Protein AF-A0A7S1V3I9-F1 (afdb_monomer_lite)

Organism: NCBI:txid1486929

Sequence (558 aa):
DTDNIVNQLVTFLVAGHETTSGLLTFATYFLLANPRVMQQARSSVDDLLGDRMPTVEELGKLQYLDHVMMETLRLWPTAPAFAVRAKEETTIYGGRYKVTPDDVLLVILPTMHRDPAAWGDDADSFRPERFAKENMARVPPNSWKPFGTGARACIGRPFALQEAKLVLTLMLQRFDIAFADPDYKLEVAETLTLKPDGLRITATPRRPQSPTTRLRRRQAVDANATTAQASHTAAVPAPMATGTSSTTSSTPALLIVYGSNTGSCEAFARQLRDQAVQRGFAPVIGTMDEFVDRLPKDGLLLVVTASYEGCPPDNAVKFVPWVKGLTPGSLAGLSFGVFGCGNRQWARTWQAIPRAVDAALDSAGARRVVAAGEADANDDFFGAFDEWASSLWSVVHELFGLGGPVSDSLSEASVQVEFIEGSRQAALRLPGYAHGTVVASAQLSPPVAASPTGTHVLAKHHVEIELPSATTYRTGDYLSVLGHNAPGQVDRVLRHFGLGGDTLVRLGAGSERRGLPAAYPVSCRDLLAQYVELAQPATQVQVSTMARFTVCPPEKAE

Secondary structure (DSSP, 8-state):
-HHHHHHHHHHHHHHHHHHHHHHHHHHHHHHHH-HHHHHHHHHHHHHHHTTSPPPHHHHHH-HHHHHHHHHHHHHS-SS-EEEEE-SSSEEETTTTEEE-TT-EEEEEHHHHTT-HHHH-TTTTS--GGGGSHHHHTTSPTT---TT--GGGS-TTHHHHHHHHHHHHHHHHHHEEEEESSTT----EEESSSEEESS--EEEEESS---HHHHHHHHHHHHTTTTT-------PPPPP-----------PPPEEEEEE-SSSHHHHHHHHHHHHHHHTT--EEEEEGGGGTT---SEEEEEEEEE-BTTBPPGGGTTHHHHHHTPPTTTTTEEEEEEEEEE-GGGTTTTTHHHHHHHHHHHHTT-EESSPPEEEETTS-HHHHHHHHHHHHHHHHHHHHT--S---SS-------EEEE--TTTTT----------------SS--GGG-TT----PPP-----PPPTT----TT----------HHHHHHHHHHTT--TT-EEEEPTTGGGGT---SS-EEHHHHHHHSS--SSPPPHHHHHHHHHH---HHHHH-

Foldseek 3Di:
DVVVVVVVVVVCVCVQPQQLVQLLQLLLVLLQVPVVLVVVLLCLLCVQANQHQDDLQSLLSSVLLVLSSQLSCLQFLQQQKDKDADPAWDAPPVRPDIGGRVDIDIDGRNCLSQPCVFCNPCSNDRDSCCPPLVNVVSGDPPSGASQHADPNGNPCVVVSSSVSSSVNSCQSNFWDKHWPDNPDDFDWDDDSTIHGPPTDMDTDTPDPDDPVNVVVVVVVVVVPPPQPDDDDDDDDDDDDDDDDDDDDDPAFAEEEEEADDPCPLVVLSLVLCVVQVLLVHPYDYDYLQVCQVPDDLAGEYEYRFEADSLAGHPSCNNNLVRLLPADFCSNQRYEYEFEYEYACVSVVNQSNRSVSNVVSCVRNNHHYQDPYQHAHSSHPRPVSSVVRSVSSVVSVCVPVVSPDDPPPPPVPPPFDKDWDPDPPPVPPPDPDDDDDDDDDDDDDDDPPPPDPPNDDDDDDDDDDDDDPPPDDDDPPDDDDDQFWDRLVLLVVVCVVVVHDQQTWIATDPPVVSLVAHHPDIDGSNCRRTHRDDRPDDADPVRCLVVLVVDPDVVSSVD

Structure (mmCIF, N/CA/C/O backbone):
data_AF-A0A7S1V3I9-F1
#
_entry.id   AF-A0A7S1V3I9-F1
#
loop_
_atom_site.group_PDB
_atom_site.id
_atom_site.type_symbol
_atom_site.label_atom_id
_atom_site.label_alt_id
_atom_site.label_comp_id
_atom_site.label_asym_id
_atom_site.label_entity_id
_atom_site.label_seq_id
_atom_site.pdbx_PDB_ins_code
_atom_site.Cartn_x
_atom_site.Cartn_y
_atom_site.Cartn_z
_atom_site.occupancy
_atom_site.B_iso_or_equiv
_atom_site.auth_seq_id
_atom_site.auth_comp_id
_atom_site.auth_asym_id
_atom_site.auth_atom_id
_atom_site.pdbx_PDB_model_num
ATOM 1 N N . ASP A 1 1 ? 7.088 29.898 1.694 1.00 73.50 1 ASP A N 1
ATOM 2 C CA . ASP A 1 1 ? 8.510 29.950 1.318 1.00 73.50 1 ASP A CA 1
ATOM 3 C C . ASP A 1 1 ? 8.660 29.297 -0.051 1.00 73.50 1 ASP A C 1
ATOM 5 O O . ASP A 1 1 ? 8.612 28.074 -0.155 1.00 73.50 1 ASP A O 1
ATOM 9 N N . THR A 1 2 ? 8.681 30.120 -1.099 1.00 73.06 2 THR A N 1
ATOM 10 C CA . THR A 1 2 ? 8.650 29.686 -2.505 1.00 73.06 2 THR A CA 1
ATOM 11 C C . THR A 1 2 ? 9.882 28.865 -2.873 1.00 73.06 2 THR A C 1
ATOM 13 O O . THR A 1 2 ? 9.759 27.869 -3.583 1.00 73.06 2 THR A O 1
ATOM 16 N N . ASP A 1 3 ? 11.045 29.209 -2.321 1.00 77.75 3 ASP A N 1
ATOM 17 C CA . ASP A 1 3 ? 12.301 28.517 -2.610 1.00 77.75 3 ASP A CA 1
ATOM 18 C C . ASP A 1 3 ? 12.278 27.089 -2.063 1.00 77.75 3 ASP A C 1
ATOM 20 O O . ASP A 1 3 ? 12.667 26.144 -2.751 1.00 77.75 3 ASP A O 1
ATOM 24 N N . ASN A 1 4 ? 11.733 26.892 -0.857 1.00 76.56 4 ASN A N 1
ATOM 25 C CA . ASN A 1 4 ? 11.530 25.548 -0.324 1.00 76.56 4 ASN A CA 1
ATOM 26 C C . ASN A 1 4 ? 10.578 24.722 -1.207 1.00 76.56 4 ASN A C 1
ATOM 28 O O . ASN A 1 4 ? 10.866 23.561 -1.478 1.00 76.56 4 ASN A O 1
ATOM 32 N N . ILE A 1 5 ? 9.478 25.303 -1.698 1.00 75.75 5 ILE A N 1
ATOM 33 C CA . ILE A 1 5 ? 8.537 24.599 -2.589 1.00 75.75 5 ILE A CA 1
ATOM 34 C C . ILE A 1 5 ? 9.235 24.174 -3.885 1.00 75.75 5 ILE A C 1
ATOM 36 O O . ILE A 1 5 ? 9.144 23.008 -4.267 1.00 75.75 5 ILE A O 1
ATOM 40 N N . VAL A 1 6 ? 9.980 25.078 -4.528 1.00 78.06 6 VAL A N 1
ATOM 41 C CA . VAL A 1 6 ? 10.753 24.770 -5.743 1.00 78.06 6 VAL A CA 1
ATOM 42 C C . VAL A 1 6 ? 11.754 23.640 -5.477 1.00 78.06 6 VAL A C 1
ATOM 44 O O . VAL A 1 6 ? 11.809 22.674 -6.240 1.00 78.06 6 VAL A O 1
ATOM 47 N N . ASN A 1 7 ? 12.479 23.692 -4.359 1.00 73.94 7 ASN A N 1
ATOM 48 C CA . ASN A 1 7 ? 13.440 22.655 -3.977 1.00 73.94 7 ASN A CA 1
ATOM 49 C C . ASN A 1 7 ? 12.775 21.289 -3.733 1.00 73.94 7 ASN A C 1
ATOM 51 O O . ASN A 1 7 ? 13.304 20.258 -4.161 1.00 73.94 7 ASN A O 1
ATOM 55 N N . GLN A 1 8 ? 11.601 21.254 -3.094 1.00 77.25 8 GLN A N 1
ATOM 56 C CA . GLN A 1 8 ? 10.842 20.011 -2.916 1.00 77.25 8 GLN A CA 1
ATOM 57 C C . GLN A 1 8 ? 10.306 19.478 -4.252 1.00 77.25 8 GLN A C 1
ATOM 59 O O . GLN A 1 8 ? 10.388 18.277 -4.500 1.00 77.25 8 GLN A O 1
ATOM 64 N N . LEU A 1 9 ? 9.825 20.342 -5.153 1.00 75.94 9 LEU A N 1
ATOM 65 C CA . LEU A 1 9 ? 9.362 19.933 -6.486 1.00 75.94 9 LEU A CA 1
ATOM 66 C C . LEU A 1 9 ? 10.484 19.307 -7.321 1.00 75.94 9 LEU A C 1
ATOM 68 O O . LEU A 1 9 ? 10.279 18.258 -7.933 1.00 75.94 9 LEU A O 1
ATOM 72 N N . VAL A 1 10 ? 11.680 19.903 -7.311 1.00 72.38 10 VAL A N 1
ATOM 73 C CA . VAL A 1 10 ? 12.864 19.331 -7.974 1.00 72.38 10 VAL A CA 1
ATOM 74 C C . VAL A 1 10 ? 13.226 17.986 -7.346 1.00 72.38 10 VAL A C 1
ATOM 76 O O . VAL A 1 10 ? 13.500 17.027 -8.066 1.00 72.38 10 VAL A O 1
ATOM 79 N N . THR A 1 11 ? 13.148 17.882 -6.016 1.00 73.06 11 THR A N 1
ATOM 80 C CA . THR A 1 11 ? 13.394 16.625 -5.298 1.00 73.06 11 THR A CA 1
ATOM 81 C C . THR A 1 11 ? 12.416 15.535 -5.737 1.00 73.06 11 THR A C 1
ATOM 83 O O . THR A 1 11 ? 12.856 14.441 -6.076 1.00 73.06 11 THR A O 1
ATOM 86 N N . PHE A 1 12 ? 11.111 15.817 -5.809 1.00 74.06 12 PHE A N 1
ATOM 87 C CA . PHE A 1 12 ? 10.114 14.850 -6.283 1.00 74.06 12 PHE A CA 1
ATOM 88 C C . PHE A 1 12 ? 10.297 14.476 -7.753 1.00 74.06 12 PHE A C 1
ATOM 90 O O . PHE A 1 12 ? 10.113 13.311 -8.106 1.00 74.06 12 PHE A O 1
ATOM 97 N N . LEU A 1 13 ? 10.674 15.431 -8.608 1.00 72.81 13 LEU A N 1
ATOM 98 C CA . LEU A 1 13 ? 10.927 15.163 -10.020 1.00 72.81 13 LEU A CA 1
ATOM 99 C C . LEU A 1 13 ? 12.096 14.185 -10.192 1.00 72.81 13 LEU A C 1
ATOM 101 O O . LEU A 1 13 ? 11.946 13.175 -10.875 1.00 72.81 13 LEU A O 1
ATOM 105 N N . VAL A 1 14 ? 13.234 14.460 -9.550 1.00 69.44 14 VAL A N 1
ATOM 106 C CA . VAL A 1 14 ? 14.434 13.612 -9.639 1.00 69.44 14 VAL A CA 1
ATOM 107 C C . VAL A 1 14 ? 14.189 12.264 -8.961 1.00 69.44 14 VAL A C 1
ATOM 109 O O . VAL A 1 14 ? 14.381 11.218 -9.582 1.00 69.44 14 VAL A O 1
ATOM 112 N N . ALA A 1 15 ? 13.684 12.275 -7.723 1.00 73.75 15 ALA A N 1
ATOM 113 C CA . ALA A 1 15 ? 13.439 11.059 -6.955 1.00 73.75 15 ALA A CA 1
ATOM 114 C C . ALA A 1 15 ? 12.388 10.156 -7.613 1.00 73.75 15 ALA A C 1
ATOM 116 O O . ALA A 1 15 ? 12.570 8.945 -7.617 1.00 73.75 15 ALA A O 1
ATOM 117 N N . GLY A 1 16 ? 11.314 10.711 -8.180 1.00 75.88 16 GLY A N 1
ATOM 118 C CA . GLY A 1 16 ? 10.237 9.933 -8.796 1.00 75.88 16 GLY A CA 1
ATOM 119 C C . GLY A 1 16 ? 10.551 9.431 -10.207 1.00 75.88 16 GLY A C 1
ATOM 120 O O . GLY A 1 16 ? 10.163 8.319 -10.555 1.00 75.88 16 GLY A O 1
ATOM 121 N N . HIS A 1 17 ? 11.269 10.213 -11.021 1.00 81.75 17 HIS A N 1
ATOM 122 C CA . HIS A 1 17 ? 11.547 9.855 -12.416 1.00 81.75 17 HIS A CA 1
ATOM 123 C C . HIS A 1 17 ? 12.777 8.952 -12.565 1.00 81.75 17 HIS A C 1
ATOM 125 O O . HIS A 1 17 ? 12.716 7.904 -13.214 1.00 81.75 17 HIS A O 1
ATOM 131 N N . GLU A 1 18 ? 13.913 9.349 -11.986 1.00 82.75 18 GLU A N 1
ATOM 132 C CA . GLU A 1 18 ? 15.184 8.651 -12.205 1.00 82.75 18 GLU A CA 1
ATOM 133 C C . GLU A 1 18 ? 15.190 7.276 -11.522 1.00 82.75 18 GLU A C 1
ATOM 135 O O . GLU A 1 18 ? 15.618 6.290 -12.119 1.00 82.75 18 GLU A O 1
ATOM 140 N N . THR A 1 19 ? 14.615 7.165 -10.319 1.00 90.31 19 THR A N 1
ATOM 141 C CA . THR A 1 19 ? 14.608 5.887 -9.591 1.00 90.31 19 THR A CA 1
ATOM 142 C C . THR A 1 19 ? 13.673 4.848 -10.211 1.00 90.31 19 THR A C 1
ATOM 144 O O . THR A 1 19 ? 14.067 3.700 -10.419 1.00 90.31 19 THR A O 1
ATOM 147 N N . THR A 1 20 ? 12.456 5.254 -10.577 1.00 92.44 20 THR A N 1
ATOM 148 C CA . THR A 1 20 ? 11.456 4.369 -11.191 1.00 92.44 20 THR A CA 1
ATOM 149 C C . THR A 1 20 ? 11.901 3.904 -12.576 1.00 92.44 20 THR A C 1
ATOM 151 O O . THR A 1 20 ? 11.773 2.724 -12.906 1.00 92.44 20 THR A O 1
ATOM 154 N N . SER A 1 21 ? 12.487 4.798 -13.382 1.00 91.19 21 SER A N 1
ATOM 155 C CA . SER A 1 21 ? 13.056 4.413 -14.680 1.00 91.19 21 SER A CA 1
ATOM 156 C C . SER A 1 21 ? 14.255 3.472 -14.528 1.00 91.19 21 SER A C 1
ATOM 158 O O . SER A 1 21 ? 14.352 2.504 -15.285 1.00 91.19 21 SER A O 1
ATOM 160 N N . GLY A 1 22 ? 15.118 3.670 -13.524 1.00 92.50 22 GLY A N 1
ATOM 161 C CA . GLY A 1 22 ? 16.201 2.737 -13.202 1.00 92.50 22 GLY A CA 1
ATOM 162 C C . GLY A 1 22 ? 15.691 1.340 -12.833 1.00 92.50 22 GLY A C 1
ATOM 163 O O . GLY A 1 22 ? 16.153 0.355 -13.413 1.00 92.50 22 GLY A O 1
ATOM 164 N N . LEU A 1 23 ? 14.683 1.248 -11.956 1.00 96.44 23 LEU A N 1
ATOM 165 C CA . LEU A 1 23 ? 14.005 -0.013 -11.623 1.00 96.44 23 LEU A CA 1
ATOM 166 C C . LEU A 1 23 ? 13.476 -0.712 -12.880 1.00 96.44 23 LEU A C 1
ATOM 168 O O . LEU A 1 23 ? 13.784 -1.880 -13.113 1.00 96.44 23 LEU A O 1
ATOM 172 N N . LEU A 1 24 ? 12.716 -0.000 -13.714 1.00 96.94 24 LEU A N 1
ATOM 173 C CA . LEU A 1 24 ? 12.158 -0.554 -14.951 1.00 96.94 24 LEU A CA 1
ATOM 174 C C . LEU A 1 24 ? 13.246 -1.025 -15.922 1.00 96.94 24 LEU A C 1
ATOM 176 O O . LEU A 1 24 ? 13.086 -2.061 -16.569 1.00 96.94 24 LEU A O 1
ATOM 180 N N . THR A 1 25 ? 14.362 -0.301 -16.003 1.00 95.81 25 THR A N 1
ATOM 181 C CA . THR A 1 25 ? 15.482 -0.638 -16.890 1.00 95.81 25 THR A CA 1
ATOM 182 C C . THR A 1 25 ? 16.190 -1.914 -16.422 1.00 95.81 25 THR A C 1
ATOM 184 O O . THR A 1 25 ? 16.382 -2.827 -17.226 1.00 95.81 25 THR A O 1
ATOM 187 N N . PHE A 1 26 ? 16.497 -2.047 -15.125 1.00 97.81 26 PHE A N 1
ATOM 188 C CA . PHE A 1 26 ? 17.049 -3.292 -14.576 1.00 97.81 26 PHE A CA 1
ATOM 189 C C . PHE A 1 26 ? 16.062 -4.460 -14.668 1.00 97.81 26 PHE A C 1
ATOM 191 O O . PHE A 1 26 ? 16.463 -5.563 -15.033 1.00 97.81 26 PHE A O 1
ATOM 198 N N . ALA A 1 27 ? 14.776 -4.233 -14.387 1.00 98.12 27 ALA A N 1
ATOM 199 C CA . ALA A 1 27 ? 13.755 -5.276 -14.473 1.00 98.12 27 ALA A CA 1
ATOM 200 C C . ALA A 1 27 ? 13.636 -5.794 -15.910 1.00 98.12 27 ALA A C 1
ATOM 202 O O . ALA A 1 27 ? 13.592 -7.001 -16.139 1.00 98.12 27 ALA A O 1
ATOM 203 N N . THR A 1 28 ? 13.663 -4.885 -16.889 1.00 97.56 28 THR A N 1
ATOM 204 C CA . THR A 1 28 ? 13.671 -5.233 -18.313 1.00 97.56 28 THR A CA 1
ATOM 205 C C . THR A 1 28 ? 14.907 -6.053 -18.675 1.00 97.56 28 THR A C 1
ATOM 207 O O . THR A 1 28 ? 14.768 -7.093 -19.316 1.00 97.56 28 THR A O 1
ATOM 210 N N . TYR A 1 29 ? 16.100 -5.642 -18.229 1.00 97.88 29 TYR A N 1
ATOM 211 C CA . TYR A 1 29 ? 17.324 -6.424 -18.421 1.00 97.88 29 TYR A CA 1
ATOM 212 C C . TYR A 1 29 ? 17.185 -7.840 -17.849 1.00 97.88 29 TYR A C 1
ATOM 214 O O . TYR A 1 29 ? 17.430 -8.816 -18.556 1.00 97.88 29 TYR A O 1
ATOM 222 N N . PHE A 1 30 ? 16.757 -7.969 -16.590 1.00 97.94 30 PHE A N 1
ATOM 223 C CA . PHE A 1 30 ? 16.649 -9.268 -15.936 1.00 97.94 30 PHE A CA 1
ATOM 224 C C . PHE A 1 30 ? 15.608 -10.174 -16.581 1.00 97.94 30 PHE A C 1
ATOM 226 O O . PHE A 1 30 ? 15.845 -11.374 -16.686 1.00 97.94 30 PHE A O 1
ATOM 233 N N . LEU A 1 31 ? 14.488 -9.627 -17.051 1.00 98.00 31 LEU A N 1
ATOM 234 C CA . LEU A 1 31 ? 13.511 -10.394 -17.816 1.00 98.00 31 LEU A CA 1
ATOM 235 C C . LEU A 1 31 ? 14.131 -10.925 -19.114 1.00 98.00 31 LEU A C 1
ATOM 237 O O . LEU A 1 31 ? 14.073 -12.124 -19.370 1.00 98.00 31 LEU A O 1
ATOM 241 N N . LEU A 1 32 ? 14.792 -10.069 -19.896 1.00 97.06 32 LEU A N 1
ATOM 242 C CA . LEU A 1 32 ? 15.436 -10.474 -21.150 1.00 97.06 32 LEU A CA 1
ATOM 243 C C . LEU A 1 32 ? 16.558 -11.502 -20.937 1.00 97.06 32 LEU A C 1
ATOM 245 O O . LEU A 1 32 ? 16.672 -12.455 -21.705 1.00 97.06 32 LEU A O 1
ATOM 249 N N . ALA A 1 33 ? 17.345 -11.350 -19.871 1.00 96.06 33 ALA A N 1
ATOM 250 C CA . ALA A 1 33 ? 18.410 -12.280 -19.503 1.00 96.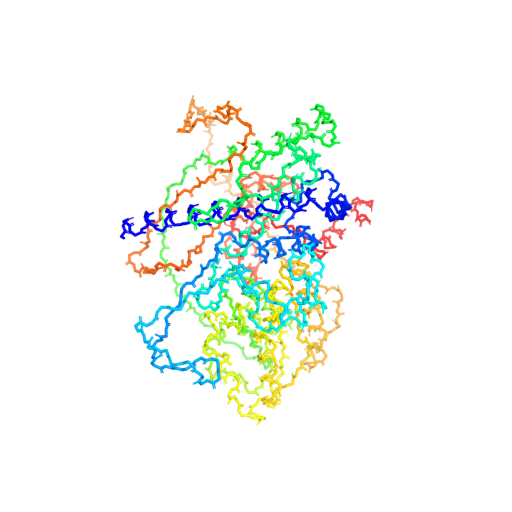06 33 ALA A CA 1
ATOM 251 C C . ALA A 1 33 ? 17.888 -13.609 -18.916 1.00 96.06 33 ALA A C 1
ATOM 253 O O . ALA A 1 33 ? 18.644 -14.575 -18.830 1.00 96.06 33 ALA A O 1
ATOM 254 N N . ASN A 1 34 ? 16.609 -13.686 -18.524 1.00 97.00 34 ASN A N 1
ATOM 255 C CA . ASN A 1 34 ? 15.996 -14.873 -17.923 1.00 97.00 34 ASN A CA 1
ATOM 256 C C . ASN A 1 34 ? 14.702 -15.264 -18.664 1.00 97.00 34 ASN A C 1
ATOM 258 O O . ASN A 1 34 ? 13.601 -15.002 -18.166 1.00 97.00 34 ASN A O 1
ATOM 262 N N . PRO A 1 35 ? 14.794 -15.966 -19.814 1.00 94.75 35 PRO A N 1
ATOM 263 C CA . PRO A 1 35 ? 13.638 -16.289 -20.656 1.00 94.75 35 PRO A CA 1
ATOM 264 C C . PRO A 1 35 ? 12.500 -17.014 -19.928 1.00 94.75 35 PRO A C 1
ATOM 266 O O . PRO A 1 35 ? 11.329 -16.754 -20.197 1.00 94.75 35 PRO A O 1
ATOM 269 N N . ARG A 1 36 ? 12.828 -17.883 -18.960 1.00 96.38 36 ARG A N 1
ATOM 270 C CA . ARG A 1 36 ? 11.831 -18.567 -18.122 1.00 96.38 36 ARG A CA 1
ATOM 271 C C . ARG A 1 36 ? 11.022 -17.580 -17.276 1.00 96.38 36 ARG A C 1
ATOM 273 O O . ARG A 1 36 ? 9.799 -17.682 -17.228 1.00 96.38 36 ARG A O 1
ATOM 280 N N . VAL A 1 37 ? 11.693 -16.619 -16.639 1.00 98.00 37 VAL A N 1
ATOM 281 C CA . VAL A 1 37 ? 11.035 -15.584 -15.828 1.00 98.00 37 VAL A CA 1
ATOM 282 C C . VAL A 1 37 ? 10.209 -14.663 -16.722 1.00 98.00 37 VAL A C 1
ATOM 284 O O . VAL A 1 37 ? 9.063 -14.364 -16.397 1.00 98.00 37 VAL A O 1
ATOM 287 N N . MET A 1 38 ? 10.750 -14.267 -17.879 1.00 97.38 38 MET A N 1
ATOM 288 C CA . MET A 1 38 ? 10.022 -13.484 -18.881 1.00 97.38 38 MET A CA 1
ATOM 289 C C . MET A 1 38 ? 8.737 -14.180 -19.327 1.00 97.38 38 MET A C 1
ATOM 291 O O . MET A 1 38 ? 7.675 -13.559 -19.347 1.00 97.38 38 MET A O 1
ATOM 295 N N . GLN A 1 39 ? 8.811 -15.473 -19.645 1.00 96.44 39 GLN A N 1
ATOM 296 C CA . GLN A 1 39 ? 7.649 -16.259 -20.046 1.00 96.44 39 GLN A CA 1
ATOM 297 C C . GLN A 1 39 ? 6.601 -16.325 -18.932 1.00 96.44 39 GLN A C 1
ATOM 299 O O . GLN A 1 39 ? 5.416 -16.143 -19.204 1.00 96.44 39 GLN A O 1
ATOM 304 N N . GLN A 1 40 ? 7.017 -16.547 -17.685 1.00 97.25 40 GLN A N 1
ATOM 305 C CA . GLN A 1 40 ? 6.102 -16.617 -16.547 1.00 97.25 40 GLN A CA 1
ATOM 306 C C . GLN A 1 40 ? 5.441 -15.263 -16.251 1.00 97.25 40 GLN A C 1
ATOM 308 O O . GLN A 1 40 ? 4.221 -15.198 -16.104 1.00 97.25 40 GLN A O 1
ATOM 313 N N . ALA A 1 41 ? 6.215 -14.174 -16.240 1.00 97.38 41 ALA A N 1
ATOM 314 C CA . ALA A 1 41 ? 5.689 -12.822 -16.068 1.00 97.38 41 ALA A CA 1
ATOM 315 C C . ALA A 1 41 ? 4.699 -12.470 -17.182 1.00 97.38 41 ALA A C 1
ATOM 317 O O . ALA A 1 41 ? 3.596 -11.997 -16.915 1.00 97.38 41 ALA A O 1
ATOM 318 N N . ARG A 1 42 ? 5.049 -12.776 -18.431 1.00 95.88 42 ARG A N 1
ATOM 319 C CA . ARG A 1 42 ? 4.176 -12.553 -19.582 1.00 95.88 42 ARG A CA 1
ATOM 320 C C . ARG A 1 42 ? 2.891 -13.374 -19.521 1.00 95.88 42 ARG A C 1
ATOM 322 O O . ARG A 1 42 ? 1.831 -12.809 -19.749 1.00 95.88 42 ARG A O 1
ATOM 329 N N . SER A 1 43 ? 2.975 -14.659 -19.179 1.00 95.25 43 SER A N 1
ATOM 330 C CA . SER A 1 43 ? 1.790 -15.522 -19.065 1.00 95.25 43 SER A CA 1
ATOM 331 C C . SER A 1 43 ? 0.845 -14.990 -17.988 1.00 95.25 43 SER A C 1
ATOM 333 O O . SER A 1 43 ? -0.338 -14.840 -18.248 1.00 95.25 43 SER A O 1
ATOM 335 N N . SER A 1 44 ? 1.378 -14.548 -16.839 1.00 95.38 44 SER A N 1
ATOM 336 C CA . SER A 1 44 ? 0.549 -13.953 -15.779 1.00 95.38 44 SER A CA 1
ATOM 337 C C . SER A 1 44 ? -0.221 -12.702 -16.227 1.00 95.38 44 SER A C 1
ATOM 339 O O . SER A 1 44 ? -1.350 -12.480 -15.795 1.00 95.38 44 SER A O 1
ATOM 341 N N . VAL A 1 45 ? 0.368 -11.900 -17.122 1.00 96.12 45 VAL A N 1
ATOM 342 C CA . VAL A 1 45 ? -0.277 -10.721 -17.716 1.00 96.12 45 VAL A CA 1
ATOM 343 C C . VAL A 1 45 ? -1.314 -11.133 -18.761 1.00 96.12 45 VAL A C 1
ATOM 345 O O . VAL A 1 45 ? -2.430 -10.613 -18.752 1.00 96.12 45 VAL A O 1
ATOM 348 N N . ASP A 1 46 ? -0.956 -12.059 -19.649 1.00 94.00 46 ASP A N 1
ATOM 349 C CA . ASP A 1 46 ? -1.817 -12.514 -20.740 1.00 94.00 46 ASP A CA 1
ATOM 350 C C . ASP A 1 46 ? -3.073 -13.224 -20.209 1.00 94.00 46 ASP A C 1
ATOM 352 O O . ASP A 1 46 ? -4.174 -12.916 -20.671 1.00 94.00 46 ASP A O 1
ATOM 356 N N . ASP A 1 47 ? -2.920 -14.102 -19.214 1.00 93.62 47 ASP A N 1
ATOM 357 C CA . ASP A 1 47 ? -4.005 -14.891 -18.618 1.00 93.62 47 ASP A CA 1
ATOM 358 C C . ASP A 1 47 ? -5.039 -14.006 -17.906 1.00 93.62 47 ASP A C 1
ATOM 360 O O . ASP A 1 47 ? -6.239 -14.277 -17.959 1.00 93.62 47 ASP A O 1
ATOM 364 N N . LEU A 1 48 ? -4.590 -12.926 -17.256 1.00 92.38 48 LEU A N 1
ATOM 365 C CA . LEU A 1 48 ? -5.470 -12.024 -16.514 1.00 92.38 48 LEU A CA 1
ATOM 366 C C . LEU A 1 48 ? -6.118 -10.955 -17.407 1.00 92.38 48 LEU A C 1
ATOM 368 O O . LEU A 1 48 ? -7.307 -10.656 -17.273 1.00 92.38 48 LEU A O 1
ATOM 372 N N . LEU A 1 49 ? -5.333 -10.330 -18.289 1.00 90.56 49 LEU A N 1
ATOM 373 C CA . LEU A 1 49 ? -5.739 -9.095 -18.970 1.00 90.56 49 LEU A CA 1
ATOM 374 C C . LEU A 1 49 ? -6.062 -9.289 -20.452 1.00 90.56 49 LEU A C 1
ATOM 376 O O . LEU A 1 49 ? -6.839 -8.508 -21.016 1.00 90.56 49 LEU A O 1
ATOM 380 N N . GLY A 1 50 ? -5.453 -10.275 -21.115 1.00 87.00 50 GLY A N 1
ATOM 381 C CA . GLY A 1 50 ? -5.448 -10.350 -22.574 1.00 87.00 50 GLY A CA 1
ATOM 382 C C . GLY A 1 50 ? -4.994 -9.018 -23.192 1.00 87.00 50 GLY A C 1
ATOM 383 O O . GLY A 1 50 ? -3.897 -8.544 -22.911 1.00 87.00 50 GLY A O 1
ATOM 384 N N . ASP A 1 51 ? -5.856 -8.382 -23.996 1.00 80.31 51 ASP A N 1
ATOM 385 C CA . ASP A 1 51 ? -5.597 -7.074 -24.638 1.00 80.31 51 ASP A CA 1
ATOM 386 C C . ASP A 1 51 ? -6.208 -5.861 -23.907 1.00 80.31 51 ASP A C 1
ATOM 388 O O . ASP A 1 51 ? -6.094 -4.723 -24.381 1.00 80.31 51 ASP A O 1
ATOM 392 N N . ARG A 1 52 ? -6.913 -6.073 -22.789 1.00 86.38 52 ARG A N 1
ATOM 393 C CA . ARG A 1 52 ? -7.624 -4.994 -22.084 1.00 86.38 52 ARG A CA 1
ATOM 394 C C . ARG A 1 52 ? -6.662 -4.101 -21.304 1.00 86.38 52 ARG A C 1
ATOM 396 O O . ARG A 1 52 ? -5.585 -4.521 -20.897 1.00 86.38 52 ARG A O 1
ATOM 403 N N . MET A 1 53 ? -7.065 -2.853 -21.065 1.00 81.19 53 MET A N 1
ATOM 404 C CA . MET A 1 53 ? -6.361 -2.016 -20.089 1.00 81.19 53 MET A CA 1
ATOM 405 C C . MET A 1 53 ? -6.574 -2.596 -18.684 1.00 81.19 53 MET A C 1
ATOM 407 O O . MET A 1 53 ? -7.723 -2.914 -18.374 1.00 81.19 53 MET A O 1
ATOM 411 N N . PRO A 1 54 ? -5.520 -2.707 -17.856 1.00 83.31 54 PRO A N 1
ATOM 412 C CA . PRO A 1 54 ? -5.669 -3.143 -16.473 1.00 83.31 54 PRO A CA 1
ATOM 413 C C . PRO A 1 54 ? -6.434 -2.108 -15.643 1.00 83.31 54 PRO A C 1
ATOM 415 O O . PRO A 1 54 ? -6.195 -0.904 -15.788 1.00 83.31 54 PRO A O 1
ATOM 418 N N . THR A 1 55 ? -7.302 -2.574 -14.744 1.00 81.44 55 THR A N 1
ATOM 419 C CA . THR A 1 55 ? -7.809 -1.769 -13.619 1.00 81.44 55 THR A CA 1
ATOM 420 C C . THR A 1 55 ? -6.833 -1.797 -12.437 1.00 81.44 55 THR A C 1
ATOM 422 O O . THR A 1 55 ? -5.869 -2.566 -12.424 1.00 81.44 55 THR A O 1
ATOM 425 N N . VAL A 1 56 ? -7.060 -0.949 -11.429 1.00 73.00 56 VAL A N 1
ATOM 426 C CA . VAL A 1 56 ? -6.208 -0.890 -10.226 1.00 73.00 56 VAL A CA 1
ATOM 427 C C . VAL A 1 56 ? -6.252 -2.214 -9.454 1.00 73.00 56 VAL A C 1
ATOM 429 O O . VAL A 1 56 ? -5.215 -2.708 -9.018 1.00 73.00 56 VAL A O 1
ATOM 432 N N . GLU A 1 57 ? -7.425 -2.831 -9.352 1.00 75.44 57 GLU A N 1
ATOM 433 C CA . GLU A 1 57 ? -7.649 -4.100 -8.653 1.00 75.44 57 GLU A CA 1
ATOM 434 C C . GLU A 1 57 ? -6.976 -5.264 -9.392 1.00 75.44 57 GLU A C 1
ATOM 436 O O . GLU A 1 57 ? -6.360 -6.138 -8.783 1.00 75.44 57 GLU A O 1
ATOM 441 N N . GLU A 1 58 ? -7.042 -5.268 -10.727 1.00 84.94 58 GLU A N 1
ATOM 442 C CA . GLU A 1 58 ? -6.374 -6.278 -11.550 1.00 84.94 58 GLU A CA 1
ATOM 443 C C . GLU A 1 58 ? -4.844 -6.183 -11.438 1.00 84.94 58 GLU A C 1
ATOM 445 O O . GLU A 1 58 ? -4.171 -7.214 -11.411 1.00 84.94 58 GLU A O 1
ATOM 450 N N . LEU A 1 59 ? -4.277 -4.975 -11.294 1.00 85.12 59 LEU A N 1
ATOM 451 C CA . LEU A 1 59 ? -2.845 -4.828 -11.011 1.00 85.12 59 LEU A CA 1
ATOM 452 C C . LEU A 1 59 ? -2.459 -5.513 -9.697 1.00 85.12 59 LEU A C 1
ATOM 454 O O . LEU A 1 59 ? -1.382 -6.102 -9.633 1.00 85.12 59 LEU A O 1
ATOM 458 N N . GLY A 1 60 ? -3.314 -5.486 -8.672 1.00 82.81 60 GLY A N 1
ATOM 459 C CA . GLY A 1 60 ? -3.084 -6.189 -7.405 1.00 82.81 60 GLY A CA 1
ATOM 460 C C . GLY A 1 60 ? -2.855 -7.697 -7.582 1.00 82.81 60 GLY A C 1
ATOM 461 O O . GLY A 1 60 ? -1.935 -8.272 -6.998 1.00 82.81 60 GLY A O 1
ATOM 462 N N . LYS A 1 61 ? -3.588 -8.316 -8.514 1.00 88.25 61 LYS A N 1
ATOM 463 C CA . LYS A 1 61 ? -3.536 -9.762 -8.800 1.00 88.25 61 LYS A CA 1
ATOM 464 C C . LYS A 1 61 ? -2.253 -10.218 -9.507 1.00 88.25 61 LYS A C 1
ATOM 466 O O . LYS A 1 61 ? -1.915 -11.400 -9.465 1.00 88.25 61 LYS A O 1
ATOM 471 N N . LEU A 1 62 ? -1.493 -9.309 -10.123 1.00 93.94 62 LEU A N 1
ATOM 472 C CA . LEU A 1 62 ? -0.231 -9.612 -10.818 1.00 93.94 62 LEU A CA 1
ATOM 473 C C . LEU A 1 62 ? 0.952 -9.754 -9.838 1.00 93.94 62 LEU A C 1
ATOM 475 O O . LEU A 1 62 ? 1.955 -9.047 -9.941 1.00 93.94 62 LEU A O 1
ATOM 479 N N . GLN A 1 63 ? 0.841 -10.659 -8.864 1.00 93.38 63 GLN A N 1
ATOM 480 C CA . GLN A 1 63 ? 1.820 -10.827 -7.776 1.00 93.38 63 GLN A CA 1
ATOM 481 C C . GLN A 1 63 ? 3.218 -11.218 -8.276 1.00 93.38 63 GLN A C 1
ATOM 483 O O . GLN A 1 63 ? 4.230 -10.791 -7.724 1.00 93.38 63 GLN A O 1
ATOM 488 N N . TYR A 1 64 ? 3.308 -11.988 -9.364 1.00 97.00 64 TYR A N 1
ATOM 489 C CA . TYR A 1 64 ? 4.608 -12.378 -9.911 1.00 97.00 64 TYR A CA 1
ATOM 490 C C . TYR A 1 64 ? 5.407 -11.179 -10.447 1.00 97.00 64 TYR A C 1
ATOM 492 O O . TYR A 1 64 ? 6.633 -11.169 -10.362 1.00 97.00 64 TYR A O 1
ATOM 500 N N . LEU A 1 65 ? 4.735 -10.129 -10.936 1.00 97.31 65 LEU A N 1
ATOM 501 C CA . LEU A 1 65 ? 5.415 -8.892 -11.330 1.00 97.31 65 LEU A CA 1
ATOM 502 C C . LEU A 1 65 ? 5.973 -8.150 -10.108 1.00 97.31 65 LEU A C 1
ATOM 504 O O . LEU A 1 65 ? 7.053 -7.569 -10.206 1.00 97.31 65 LEU A O 1
ATOM 508 N N . ASP A 1 66 ? 5.306 -8.222 -8.949 1.00 95.88 66 ASP A N 1
ATOM 509 C CA . ASP A 1 66 ? 5.862 -7.683 -7.701 1.00 95.88 66 ASP A CA 1
ATOM 510 C C . ASP A 1 66 ? 7.148 -8.419 -7.326 1.00 95.88 66 ASP A C 1
ATOM 512 O O . ASP A 1 66 ? 8.159 -7.785 -7.035 1.00 95.88 66 ASP A O 1
ATOM 516 N N . HIS A 1 67 ? 7.149 -9.751 -7.418 1.00 97.56 67 HIS A N 1
ATOM 517 C CA . HIS A 1 67 ? 8.337 -10.565 -7.162 1.00 97.56 67 HIS A CA 1
ATOM 518 C C . HIS A 1 67 ? 9.513 -10.192 -8.079 1.00 97.56 67 HIS A C 1
ATOM 520 O O . HIS A 1 67 ? 10.642 -10.048 -7.608 1.00 97.56 67 HIS A O 1
ATOM 526 N N . VAL A 1 68 ? 9.252 -9.987 -9.377 1.00 98.44 68 VAL A N 1
ATOM 527 C CA . VAL A 1 68 ? 10.257 -9.548 -10.360 1.00 98.44 68 VAL A CA 1
ATOM 528 C C . VAL A 1 68 ? 10.844 -8.192 -9.970 1.00 98.44 68 VAL A C 1
ATOM 530 O O . VAL A 1 68 ? 12.065 -8.037 -9.947 1.00 98.44 68 VAL A O 1
ATOM 533 N N . MET A 1 69 ? 10.005 -7.211 -9.628 1.00 98.00 69 MET A N 1
ATOM 534 C CA . MET A 1 69 ? 10.471 -5.881 -9.223 1.00 98.00 69 MET A CA 1
ATOM 535 C C . MET A 1 69 ? 11.240 -5.915 -7.896 1.00 98.00 69 MET A C 1
ATOM 537 O O . MET A 1 69 ? 12.274 -5.263 -7.768 1.00 98.00 69 MET A O 1
ATOM 541 N N . MET A 1 70 ? 10.774 -6.683 -6.909 1.00 97.06 70 MET A N 1
ATOM 542 C CA . MET A 1 70 ? 11.436 -6.786 -5.607 1.00 97.06 70 MET A CA 1
ATOM 543 C C . MET A 1 70 ? 12.805 -7.466 -5.705 1.00 97.06 70 MET A C 1
ATOM 545 O O . MET A 1 70 ? 13.761 -6.994 -5.083 1.00 97.06 70 MET A O 1
ATOM 549 N N . GLU A 1 71 ? 12.923 -8.516 -6.523 1.00 98.12 71 GLU A N 1
ATOM 550 C CA . GLU A 1 71 ? 14.201 -9.172 -6.820 1.00 98.12 71 GLU A CA 1
ATOM 551 C C . GLU A 1 71 ? 15.123 -8.270 -7.639 1.00 98.12 71 GLU A C 1
ATOM 553 O O . GLU A 1 71 ? 16.326 -8.214 -7.381 1.00 98.12 71 GLU A O 1
ATOM 558 N N . THR A 1 72 ? 14.557 -7.483 -8.556 1.00 98.25 72 THR A N 1
ATOM 559 C CA . THR A 1 72 ? 15.310 -6.466 -9.296 1.00 98.25 72 THR A CA 1
ATOM 560 C C . THR A 1 72 ? 15.925 -5.457 -8.334 1.00 98.25 72 THR A C 1
ATOM 562 O O . THR A 1 72 ? 17.125 -5.217 -8.396 1.00 98.25 72 THR A O 1
ATOM 565 N N . LEU A 1 73 ? 15.138 -4.920 -7.397 1.00 97.50 73 LEU A N 1
ATOM 566 C CA . LEU A 1 73 ? 15.614 -3.978 -6.381 1.00 97.50 73 LEU A CA 1
ATOM 567 C C . LEU A 1 73 ? 16.562 -4.611 -5.358 1.00 97.50 73 LEU A C 1
ATOM 569 O O . LEU A 1 73 ? 17.337 -3.890 -4.741 1.00 97.50 73 LEU A O 1
ATOM 573 N N . ARG A 1 74 ? 16.494 -5.930 -5.143 1.00 97.50 74 ARG A N 1
ATOM 574 C CA . ARG A 1 74 ? 17.442 -6.648 -4.284 1.00 97.50 74 ARG A CA 1
ATOM 575 C C . ARG A 1 74 ? 18.823 -6.696 -4.937 1.00 97.50 74 ARG A C 1
ATOM 577 O O . ARG A 1 74 ? 19.826 -6.412 -4.292 1.00 97.50 74 ARG A O 1
ATOM 584 N N . LEU A 1 75 ? 18.888 -7.052 -6.218 1.00 96.81 75 LEU A N 1
ATOM 585 C CA . LEU A 1 75 ? 20.162 -7.101 -6.930 1.00 96.81 75 LEU A CA 1
ATOM 586 C C . LEU A 1 75 ? 20.657 -5.694 -7.279 1.00 96.81 75 LEU A C 1
ATOM 588 O O . LEU A 1 75 ? 21.790 -5.334 -6.976 1.00 96.81 75 LEU A O 1
ATOM 592 N N . TRP A 1 76 ? 19.832 -4.860 -7.883 1.00 96.19 76 TRP A N 1
ATOM 593 C CA . TRP A 1 76 ? 20.245 -3.532 -8.319 1.00 96.19 76 TRP A CA 1
ATOM 594 C C . TRP A 1 76 ? 19.264 -2.475 -7.816 1.00 96.19 76 TRP A C 1
ATOM 596 O O . TRP A 1 76 ? 18.421 -1.990 -8.573 1.00 96.19 76 TRP A O 1
ATOM 606 N N . PRO A 1 77 ? 19.354 -2.111 -6.522 1.00 93.94 77 PRO A N 1
ATOM 607 C CA . PRO A 1 77 ? 18.599 -0.987 -5.996 1.00 93.94 77 PRO A CA 1
ATOM 608 C C . PRO A 1 77 ? 19.086 0.295 -6.673 1.00 93.94 77 PRO A C 1
ATOM 610 O O . PRO A 1 77 ? 20.276 0.605 -6.657 1.00 93.94 77 PRO A O 1
ATOM 613 N N . THR A 1 78 ? 18.163 1.058 -7.259 1.00 91.56 78 THR A N 1
ATOM 614 C CA . THR A 1 78 ? 18.513 2.283 -7.992 1.00 91.56 78 THR A CA 1
ATOM 615 C C . THR A 1 78 ? 19.183 3.325 -7.094 1.00 91.56 78 THR A C 1
ATOM 617 O O . THR A 1 78 ? 20.097 4.015 -7.532 1.00 91.56 78 THR A O 1
ATOM 620 N N . ALA A 1 79 ? 18.788 3.399 -5.821 1.00 91.56 79 ALA A N 1
ATOM 621 C CA . ALA A 1 79 ? 19.564 4.078 -4.789 1.00 91.56 79 ALA A CA 1
ATOM 622 C C . ALA A 1 79 ? 20.537 3.064 -4.148 1.00 91.56 79 ALA A C 1
ATOM 624 O O . ALA A 1 79 ? 20.068 2.148 -3.472 1.00 91.56 79 ALA A O 1
ATOM 625 N N . PRO A 1 80 ? 21.867 3.187 -4.331 1.00 90.62 80 PRO A N 1
ATOM 626 C CA . PRO A 1 80 ? 22.819 2.153 -3.908 1.00 90.62 80 PRO A CA 1
ATOM 627 C C . PRO A 1 80 ? 23.105 2.145 -2.406 1.00 90.62 80 PRO A C 1
ATOM 629 O O . PRO A 1 80 ? 23.547 1.134 -1.862 1.00 90.62 80 PRO A O 1
ATOM 632 N N . ALA A 1 81 ? 22.892 3.264 -1.717 1.00 92.06 81 ALA A N 1
ATOM 633 C CA . ALA A 1 81 ? 23.225 3.387 -0.309 1.00 92.06 81 ALA A CA 1
ATOM 634 C C . ALA A 1 81 ? 22.394 4.465 0.384 1.00 92.06 81 ALA A C 1
ATOM 636 O O . ALA A 1 81 ? 21.845 5.363 -0.253 1.00 92.06 81 ALA A O 1
ATOM 637 N N . PHE A 1 82 ? 22.347 4.399 1.711 1.00 90.88 82 PHE A N 1
ATOM 638 C CA . PHE A 1 82 ? 21.863 5.496 2.542 1.00 90.88 82 PHE A CA 1
ATOM 639 C C . PHE A 1 82 ? 22.770 5.678 3.758 1.00 90.88 82 PHE A C 1
ATOM 641 O O . PHE A 1 82 ? 23.345 4.719 4.276 1.00 90.88 82 PHE A O 1
ATOM 648 N N . ALA A 1 83 ? 22.899 6.923 4.210 1.00 90.38 83 ALA A N 1
ATOM 649 C CA . ALA A 1 83 ? 23.695 7.276 5.375 1.00 90.38 83 ALA A CA 1
ATOM 650 C C . ALA A 1 83 ? 22.807 7.442 6.613 1.00 90.38 83 ALA A C 1
ATOM 652 O O . ALA A 1 83 ? 21.720 8.019 6.542 1.00 90.38 83 ALA A O 1
ATOM 653 N N . VAL A 1 84 ? 23.287 6.969 7.760 1.00 90.19 84 VAL A N 1
ATOM 654 C CA . VAL A 1 84 ? 22.669 7.188 9.071 1.00 90.19 84 VAL A CA 1
ATOM 655 C C . VAL A 1 84 ? 23.713 7.662 10.075 1.00 90.19 84 VAL A C 1
ATOM 657 O O . VAL A 1 84 ? 24.901 7.380 9.938 1.00 90.19 84 VAL A O 1
ATOM 660 N N . ARG A 1 85 ? 23.257 8.384 11.097 1.00 89.88 85 ARG A N 1
ATOM 661 C CA . ARG A 1 85 ? 24.058 8.794 12.255 1.00 89.88 85 ARG A CA 1
ATOM 662 C C . ARG A 1 85 ? 23.358 8.343 13.527 1.00 89.88 85 ARG A C 1
ATOM 664 O O . ARG A 1 85 ? 22.123 8.295 13.567 1.00 89.88 85 ARG A O 1
ATOM 671 N N . ALA A 1 86 ? 24.134 8.033 14.557 1.00 89.94 86 ALA A N 1
ATOM 672 C CA . ALA A 1 86 ? 23.579 7.809 15.881 1.00 89.94 86 ALA A CA 1
ATOM 673 C C . ALA A 1 86 ? 23.096 9.145 16.475 1.00 89.94 86 ALA A C 1
ATOM 675 O O . ALA A 1 86 ? 23.701 10.189 16.242 1.00 89.94 86 ALA A O 1
ATOM 676 N N . LYS A 1 87 ? 21.984 9.135 17.218 1.00 88.94 87 LYS A N 1
ATOM 677 C CA . LYS A 1 87 ? 21.512 10.339 17.932 1.00 88.94 87 LYS A CA 1
ATOM 678 C C . LYS A 1 87 ? 22.317 10.602 19.203 1.00 88.94 87 LYS A C 1
ATOM 680 O O .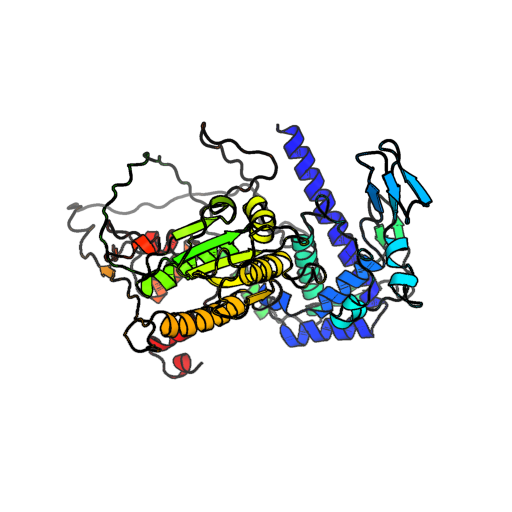 LYS A 1 87 ? 22.495 11.747 19.595 1.00 88.94 87 LYS A O 1
ATOM 685 N N . GLU A 1 88 ? 22.775 9.528 19.823 1.00 93.31 88 GLU A N 1
ATOM 686 C CA . GLU A 1 88 ? 23.571 9.501 21.039 1.00 93.31 88 GLU A CA 1
ATOM 687 C C . GLU A 1 88 ? 24.664 8.445 20.885 1.00 93.31 88 GLU A C 1
ATOM 689 O O . GLU A 1 88 ? 24.605 7.604 19.984 1.00 93.31 88 GLU A O 1
ATOM 694 N N . GLU A 1 89 ? 25.672 8.502 21.749 1.00 95.38 89 GLU A N 1
ATOM 695 C CA . GLU A 1 89 ? 26.720 7.490 21.780 1.00 95.38 89 GLU A CA 1
ATOM 696 C C . GLU A 1 89 ? 26.118 6.101 22.037 1.00 95.38 89 GLU A C 1
ATOM 698 O O . GLU A 1 89 ? 25.350 5.896 22.975 1.00 95.38 89 GLU A O 1
ATOM 703 N N . THR A 1 90 ? 26.454 5.138 21.185 1.00 95.38 90 THR A N 1
ATOM 704 C CA . THR A 1 90 ? 25.895 3.789 21.245 1.00 95.38 90 THR A CA 1
ATOM 705 C C . THR A 1 90 ? 26.898 2.746 20.759 1.00 95.38 90 THR A C 1
ATOM 707 O O . THR A 1 90 ? 28.044 3.057 20.424 1.00 95.38 90 THR A O 1
ATOM 710 N N . THR A 1 91 ? 26.479 1.483 20.727 1.00 95.06 91 THR A N 1
ATOM 711 C CA . THR A 1 91 ? 27.269 0.393 20.153 1.00 95.06 91 THR A CA 1
ATOM 712 C C . THR A 1 91 ? 26.459 -0.415 19.145 1.00 95.06 91 THR A C 1
ATOM 714 O O . THR A 1 91 ? 25.248 -0.577 19.283 1.00 95.06 91 THR A O 1
ATOM 717 N N . ILE A 1 92 ? 27.132 -0.943 18.123 1.00 91.25 92 ILE A N 1
ATOM 718 C CA . ILE A 1 92 ? 26.543 -1.834 17.116 1.00 91.25 92 ILE A CA 1
ATOM 719 C C . ILE A 1 92 ? 27.244 -3.196 17.119 1.00 91.25 92 ILE A C 1
ATOM 721 O O . ILE A 1 92 ? 28.332 -3.356 17.678 1.00 91.25 92 ILE A O 1
ATOM 725 N N . TYR A 1 93 ? 26.606 -4.185 16.486 1.00 88.06 93 TYR A N 1
ATOM 726 C CA . TYR A 1 93 ? 27.103 -5.563 16.399 1.00 88.06 93 TYR A CA 1
ATOM 727 C C . TYR A 1 93 ? 27.365 -6.185 17.785 1.00 88.06 93 TYR A C 1
ATOM 729 O O . TYR A 1 93 ? 28.450 -6.684 18.075 1.00 88.06 93 TYR A O 1
ATOM 737 N N . GLY A 1 94 ? 26.371 -6.091 18.676 1.00 87.38 94 GLY A N 1
ATOM 738 C CA . GLY A 1 94 ? 26.440 -6.684 20.017 1.00 87.38 94 GLY A CA 1
ATOM 739 C C . GLY A 1 94 ? 27.515 -6.073 20.921 1.00 87.38 94 GLY A C 1
ATOM 740 O O . GLY A 1 94 ? 28.134 -6.796 21.693 1.00 87.38 94 GLY A O 1
ATOM 741 N N . GLY A 1 95 ? 27.775 -4.766 20.805 1.00 92.06 95 GLY A N 1
ATOM 742 C CA . GLY A 1 95 ? 28.769 -4.068 21.630 1.00 92.06 95 GLY A CA 1
ATOM 743 C C . GLY A 1 95 ? 30.158 -3.944 21.004 1.00 92.06 95 GLY A C 1
ATOM 744 O O . GLY A 1 95 ? 31.018 -3.274 21.569 1.00 92.06 95 GLY A O 1
ATOM 745 N N . ARG A 1 96 ? 30.397 -4.563 19.841 1.00 94.81 96 ARG A N 1
ATOM 746 C CA . ARG A 1 96 ? 31.735 -4.636 19.236 1.00 94.81 96 ARG A CA 1
ATOM 747 C C . ARG A 1 96 ? 32.253 -3.295 18.724 1.00 94.81 96 ARG A C 1
ATOM 749 O O . ARG A 1 96 ? 33.454 -3.050 18.797 1.00 94.81 96 ARG A O 1
ATOM 756 N N . TYR A 1 97 ? 31.378 -2.457 18.176 1.00 95.38 97 TYR A N 1
ATOM 757 C CA . TYR A 1 97 ? 31.776 -1.171 17.605 1.00 95.38 97 TYR A CA 1
ATOM 758 C C . TYR A 1 97 ? 31.064 -0.039 18.325 1.00 95.38 97 TYR A C 1
ATOM 760 O O . TYR A 1 97 ? 29.835 -0.011 18.360 1.00 95.38 97 TYR A O 1
ATOM 768 N N . LYS A 1 98 ? 31.843 0.890 18.877 1.00 96.06 98 LYS A N 1
ATOM 769 C CA . LYS A 1 98 ? 31.351 2.148 19.434 1.00 96.06 98 LYS A CA 1
ATOM 770 C C . LYS A 1 98 ? 31.041 3.122 18.295 1.00 96.06 98 LYS A C 1
ATOM 772 O O . LYS A 1 98 ? 31.834 3.230 17.366 1.00 96.06 98 LYS A O 1
ATOM 777 N N . VAL A 1 99 ? 29.899 3.799 18.376 1.00 96.88 99 VAL A N 1
ATOM 778 C CA . VAL A 1 99 ? 29.427 4.780 17.391 1.00 96.88 99 VAL A CA 1
ATOM 779 C C . VAL A 1 99 ? 28.994 6.041 18.130 1.00 96.88 99 VAL A C 1
ATOM 781 O O . VAL A 1 99 ? 28.229 5.976 19.091 1.00 96.88 99 VAL A O 1
ATOM 784 N N . THR A 1 100 ? 29.479 7.184 17.676 1.00 95.75 100 THR A N 1
ATOM 785 C CA . THR A 1 100 ? 29.177 8.519 18.195 1.00 95.75 100 THR A CA 1
ATOM 786 C C . THR A 1 100 ? 28.290 9.291 17.205 1.00 95.75 100 THR A C 1
ATOM 788 O O . THR A 1 100 ? 28.168 8.887 16.046 1.00 95.75 100 THR A O 1
ATOM 791 N N . PRO A 1 101 ? 27.654 10.407 17.606 1.00 94.06 101 PRO A N 1
ATOM 792 C CA . PRO A 1 101 ? 26.887 11.252 16.678 1.00 94.06 101 PRO A CA 1
ATOM 793 C C . PRO A 1 101 ? 27.704 11.845 15.512 1.00 94.06 101 PRO A C 1
ATOM 795 O O . PRO A 1 101 ? 27.144 12.197 14.463 1.00 94.06 101 PRO A O 1
ATOM 798 N N . ASP A 1 102 ? 29.026 11.923 15.671 1.00 94.50 102 ASP A N 1
ATOM 799 C CA . ASP A 1 102 ? 29.941 12.422 14.645 1.00 94.50 102 ASP A CA 1
ATOM 800 C C . ASP A 1 102 ? 30.202 11.388 13.540 1.00 94.50 102 ASP A C 1
ATOM 802 O O . ASP A 1 102 ? 30.487 11.770 12.399 1.00 94.50 102 ASP A O 1
ATOM 806 N N . ASP A 1 103 ? 29.995 10.100 13.832 1.00 94.75 103 ASP A N 1
ATOM 807 C CA . ASP A 1 103 ? 30.191 9.001 12.892 1.00 94.75 103 ASP A CA 1
ATOM 808 C C . ASP A 1 103 ? 29.051 8.915 11.866 1.00 94.75 103 ASP A C 1
ATOM 810 O O . ASP A 1 103 ? 27.864 8.849 12.203 1.00 94.75 103 ASP A O 1
ATOM 814 N N . VAL A 1 104 ? 29.416 8.858 10.583 1.00 93.31 104 VAL A N 1
ATOM 815 C CA . VAL A 1 104 ? 28.485 8.571 9.483 1.00 93.31 104 VAL A CA 1
ATOM 816 C C . VAL A 1 104 ? 28.588 7.101 9.119 1.00 93.31 104 VAL A C 1
ATOM 818 O O . VAL A 1 104 ? 29.611 6.649 8.610 1.00 93.31 104 VAL A O 1
ATOM 821 N N . LEU A 1 105 ? 27.504 6.361 9.325 1.00 92.12 105 LEU A N 1
ATOM 822 C CA . LEU A 1 105 ? 27.395 4.975 8.891 1.00 92.12 105 LEU A CA 1
ATOM 823 C C . LEU A 1 105 ? 26.735 4.933 7.517 1.00 92.12 105 LEU A C 1
ATOM 825 O O . LEU A 1 105 ? 25.574 5.315 7.364 1.00 92.12 105 LEU A O 1
ATOM 829 N N . LEU A 1 106 ? 27.470 4.452 6.520 1.00 92.88 106 LEU A N 1
ATOM 830 C CA . LEU A 1 106 ? 26.952 4.251 5.173 1.00 92.88 106 LEU A CA 1
ATOM 831 C C . LEU A 1 106 ? 26.512 2.794 5.000 1.00 92.88 106 LEU A C 1
ATOM 833 O O . LEU A 1 106 ? 27.318 1.874 5.127 1.00 92.88 106 LEU A O 1
ATOM 837 N N . VAL A 1 107 ? 25.231 2.579 4.705 1.00 92.19 107 VAL A N 1
ATOM 838 C CA . VAL A 1 107 ? 24.676 1.249 4.429 1.00 92.19 107 VAL A CA 1
ATOM 839 C C . VAL A 1 107 ? 24.684 1.018 2.924 1.00 92.19 107 VAL A C 1
ATOM 841 O O . VAL A 1 107 ? 23.903 1.640 2.208 1.00 92.19 107 VAL A O 1
ATOM 844 N N . ILE A 1 108 ? 25.547 0.115 2.454 1.00 94.56 108 ILE A N 1
ATOM 845 C CA . ILE A 1 108 ? 25.662 -0.252 1.035 1.00 94.56 108 ILE A CA 1
ATOM 846 C C . ILE A 1 108 ? 24.661 -1.366 0.713 1.00 94.56 108 ILE A C 1
ATOM 848 O O . ILE A 1 108 ? 24.820 -2.514 1.137 1.00 94.56 108 ILE A O 1
ATOM 852 N N . LEU A 1 109 ? 23.609 -1.020 -0.026 1.00 95.31 109 LEU A N 1
ATOM 853 C CA . LEU A 1 109 ? 22.477 -1.904 -0.283 1.00 95.31 109 LEU A CA 1
ATOM 854 C C . LEU A 1 109 ? 22.827 -3.098 -1.181 1.00 95.31 109 LEU A C 1
ATOM 856 O O . LEU A 1 109 ? 22.486 -4.205 -0.770 1.00 95.31 109 LEU A O 1
ATOM 860 N N . PRO A 1 110 ? 23.539 -2.951 -2.322 1.00 94.31 110 PRO A N 1
ATOM 861 C CA . PRO A 1 110 ? 23.910 -4.094 -3.158 1.00 94.31 110 PRO A CA 1
ATOM 862 C C . PRO A 1 110 ? 24.666 -5.189 -2.400 1.00 94.31 110 PRO A C 1
ATOM 864 O O . PRO A 1 110 ? 24.418 -6.367 -2.647 1.00 94.31 110 PRO A O 1
ATOM 867 N N . THR A 1 111 ? 25.536 -4.808 -1.458 1.00 94.88 111 THR A N 1
ATOM 868 C CA . THR A 1 111 ? 26.289 -5.739 -0.606 1.00 94.88 111 THR A CA 1
ATOM 869 C C . THR A 1 111 ? 25.380 -6.404 0.421 1.00 94.88 111 THR A C 1
ATOM 871 O O . THR A 1 111 ? 25.334 -7.626 0.509 1.00 94.88 111 THR A O 1
ATOM 874 N N . MET A 1 112 ? 24.600 -5.616 1.170 1.00 94.94 112 MET A N 1
ATOM 875 C CA . MET A 1 112 ? 23.674 -6.145 2.180 1.00 94.94 112 MET A CA 1
ATOM 876 C C . MET A 1 112 ? 22.620 -7.080 1.567 1.00 94.94 112 MET A C 1
ATOM 878 O O . MET A 1 112 ? 22.250 -8.093 2.155 1.00 94.94 112 MET A O 1
ATOM 882 N N . HIS A 1 113 ? 22.116 -6.749 0.379 1.00 96.62 113 HIS A N 1
ATOM 883 C CA . HIS A 1 113 ? 21.099 -7.532 -0.324 1.00 96.62 113 HIS A CA 1
ATOM 884 C C . HIS A 1 113 ? 21.654 -8.789 -1.001 1.00 96.62 113 HIS A C 1
ATOM 886 O O . HIS A 1 113 ? 20.869 -9.575 -1.530 1.00 96.62 113 HIS A O 1
ATOM 892 N N . ARG A 1 114 ? 22.974 -8.993 -0.964 1.00 96.12 114 ARG A N 1
ATOM 893 C CA . ARG A 1 114 ? 23.670 -10.189 -1.459 1.00 96.12 114 ARG A CA 1
ATOM 894 C C . ARG A 1 114 ? 24.376 -10.983 -0.370 1.00 96.12 114 ARG A C 1
ATOM 896 O O . ARG A 1 114 ? 25.060 -11.945 -0.688 1.00 96.12 114 ARG A O 1
ATOM 903 N N . ASP A 1 115 ? 24.215 -10.606 0.896 1.00 95.88 115 ASP A N 1
ATOM 904 C CA . ASP A 1 115 ? 24.808 -11.351 2.003 1.00 95.88 115 ASP A CA 1
ATOM 905 C C . ASP A 1 115 ? 24.289 -12.806 2.000 1.00 95.88 115 ASP A C 1
ATOM 907 O O . ASP A 1 115 ? 23.083 -13.013 2.208 1.00 95.88 115 ASP A O 1
ATOM 911 N N . PRO A 1 116 ? 25.155 -13.819 1.785 1.00 95.38 116 PRO A N 1
ATOM 912 C CA . PRO A 1 116 ? 24.741 -15.219 1.762 1.00 95.38 116 PRO A CA 1
ATOM 913 C C . PRO A 1 116 ? 24.124 -15.680 3.085 1.00 95.38 116 PRO A C 1
ATOM 915 O O . PRO A 1 116 ? 23.267 -16.562 3.084 1.00 95.38 116 PRO A O 1
ATOM 918 N N . ALA A 1 117 ? 24.470 -15.046 4.211 1.00 94.06 117 ALA A N 1
ATOM 919 C CA . ALA A 1 117 ? 23.852 -15.348 5.500 1.00 94.06 117 ALA A CA 1
ATOM 920 C C . ALA A 1 117 ? 22.351 -15.007 5.525 1.00 94.06 117 ALA A C 1
ATOM 922 O O . ALA A 1 117 ? 21.588 -15.613 6.278 1.00 94.06 117 ALA A O 1
ATOM 923 N N . ALA A 1 118 ? 21.914 -14.049 4.702 1.00 94.00 118 ALA A N 1
ATOM 924 C CA . ALA A 1 118 ? 20.511 -13.670 4.574 1.00 94.00 118 ALA A CA 1
ATOM 925 C C . ALA A 1 118 ? 19.827 -14.278 3.342 1.00 94.00 118 ALA A C 1
ATOM 927 O O . ALA A 1 118 ? 18.633 -14.578 3.398 1.00 94.00 118 ALA A O 1
ATOM 928 N N . TRP A 1 119 ? 20.559 -14.431 2.237 1.00 94.75 119 TRP A N 1
ATOM 929 C CA . TRP A 1 119 ? 19.994 -14.747 0.923 1.00 94.75 119 TRP A CA 1
ATOM 930 C C . TRP A 1 119 ? 20.430 -16.103 0.352 1.00 94.75 119 TRP A C 1
ATOM 932 O O . TRP A 1 119 ? 19.911 -16.501 -0.690 1.00 94.75 119 TRP A O 1
ATOM 942 N N . GLY A 1 120 ? 21.288 -16.841 1.059 1.00 93.94 120 GLY A N 1
ATOM 943 C CA . GLY A 1 120 ? 21.819 -18.141 0.646 1.00 93.94 120 GLY A CA 1
ATOM 944 C C . GLY A 1 120 ? 22.965 -18.039 -0.363 1.00 93.94 120 GLY A C 1
ATOM 945 O O . GLY A 1 120 ? 23.293 -16.960 -0.848 1.00 93.94 120 GLY A O 1
ATOM 946 N N . ASP A 1 121 ? 23.558 -19.182 -0.705 1.00 94.94 121 ASP A N 1
ATOM 947 C CA . ASP A 1 121 ? 24.739 -19.258 -1.585 1.00 94.94 121 ASP A CA 1
ATOM 948 C C . ASP A 1 121 ? 24.480 -18.748 -3.010 1.00 94.94 121 ASP A C 1
ATOM 950 O O . ASP A 1 121 ? 25.396 -18.366 -3.730 1.00 94.94 121 ASP A O 1
ATOM 954 N N . ASP A 1 122 ? 23.216 -18.717 -3.425 1.00 94.88 122 ASP A N 1
ATOM 955 C CA . ASP A 1 122 ? 22.789 -18.233 -4.731 1.00 94.88 122 ASP A CA 1
ATOM 956 C C . ASP A 1 122 ? 22.396 -16.747 -4.718 1.00 94.88 122 ASP A C 1
ATOM 958 O O . ASP A 1 122 ? 21.685 -16.301 -5.618 1.00 94.88 122 ASP A O 1
ATOM 962 N N . ALA A 1 123 ? 22.828 -15.973 -3.715 1.00 96.06 123 ALA A N 1
ATOM 963 C CA . ALA A 1 123 ? 22.448 -14.574 -3.514 1.00 96.06 123 ALA A CA 1
ATOM 964 C C . ALA A 1 123 ? 22.658 -13.672 -4.746 1.00 96.06 123 ALA A C 1
ATOM 966 O O . ALA A 1 123 ? 21.904 -12.719 -4.933 1.00 96.06 123 ALA A O 1
ATOM 967 N N . ASP A 1 124 ? 23.606 -13.971 -5.629 1.00 95.19 124 ASP A N 1
ATOM 968 C CA . ASP A 1 124 ? 23.818 -13.210 -6.869 1.00 95.19 124 ASP A CA 1
ATOM 969 C C . ASP A 1 124 ? 22.857 -13.576 -8.010 1.00 95.19 124 ASP A C 1
ATOM 971 O O . ASP A 1 124 ? 22.744 -12.849 -8.996 1.00 95.19 124 ASP A O 1
ATOM 975 N N . SER A 1 125 ? 22.130 -14.686 -7.881 1.00 95.75 125 SER A N 1
ATOM 976 C CA . SER A 1 125 ? 21.185 -15.158 -8.894 1.00 95.75 125 SER A CA 1
ATOM 977 C C . SER A 1 125 ? 19.859 -14.406 -8.816 1.00 95.75 125 SER A C 1
ATOM 979 O O . SER A 1 125 ? 19.290 -14.258 -7.731 1.00 95.75 125 SER A O 1
ATOM 981 N N . PHE A 1 126 ? 19.333 -14.010 -9.978 1.00 97.81 126 PHE A N 1
ATOM 982 C CA . PHE A 1 126 ? 18.005 -13.412 -10.112 1.00 97.81 126 PHE A CA 1
ATOM 983 C C . PHE A 1 126 ? 16.917 -14.486 -10.001 1.00 97.81 126 PHE A C 1
ATOM 985 O O . PHE A 1 126 ? 16.680 -15.244 -10.942 1.00 97.81 126 PHE A O 1
ATOM 992 N N . ARG A 1 127 ? 16.260 -14.560 -8.840 1.00 96.56 127 ARG A N 1
ATOM 993 C CA . ARG A 1 127 ? 15.161 -15.496 -8.571 1.00 96.56 127 ARG A CA 1
ATOM 994 C C . ARG A 1 127 ? 13.960 -14.775 -7.942 1.00 96.56 127 ARG A C 1
ATOM 996 O O . ARG A 1 127 ? 13.902 -14.668 -6.714 1.00 96.56 127 ARG A O 1
ATOM 1003 N N . PRO A 1 128 ? 12.975 -14.322 -8.741 1.00 97.69 128 PRO A N 1
ATOM 1004 C CA . PRO A 1 128 ? 11.765 -13.668 -8.234 1.00 97.69 128 PRO A CA 1
ATOM 1005 C C . PRO A 1 128 ? 11.049 -14.465 -7.140 1.00 97.69 128 PRO A C 1
ATOM 1007 O O . PRO A 1 128 ? 10.552 -13.896 -6.173 1.00 97.69 128 PRO A O 1
ATOM 1010 N N . GLU A 1 129 ? 11.058 -15.796 -7.223 1.00 95.19 129 GLU A N 1
ATOM 1011 C CA . GLU A 1 129 ? 10.392 -16.690 -6.273 1.00 95.19 129 GLU A CA 1
ATOM 1012 C C . GLU A 1 129 ? 10.884 -16.511 -4.827 1.00 95.19 129 GLU A C 1
ATOM 1014 O O . GLU A 1 129 ? 10.179 -16.913 -3.902 1.00 95.19 129 GLU A O 1
ATOM 1019 N N . ARG A 1 130 ? 12.043 -15.874 -4.585 1.00 93.94 130 ARG A N 1
ATOM 1020 C CA . ARG A 1 130 ? 12.475 -15.465 -3.232 1.00 93.94 130 ARG A CA 1
ATOM 1021 C C . ARG A 1 130 ? 11.439 -14.608 -2.516 1.00 93.94 130 ARG A C 1
ATOM 1023 O O . ARG A 1 130 ? 11.320 -14.714 -1.301 1.00 93.94 130 ARG A O 1
ATOM 1030 N N . PHE A 1 131 ? 10.710 -13.791 -3.272 1.00 95.12 131 PHE A N 1
ATOM 1031 C CA . PHE A 1 131 ? 9.714 -12.865 -2.751 1.00 95.12 131 PHE A CA 1
ATOM 1032 C C . PHE A 1 131 ? 8.333 -13.485 -2.545 1.00 95.12 131 PHE A C 1
ATOM 1034 O O . PHE A 1 131 ? 7.461 -12.826 -1.982 1.00 95.12 131 PHE A O 1
ATOM 1041 N N . ALA A 1 132 ? 8.159 -14.767 -2.888 1.00 92.12 132 ALA A N 1
ATOM 1042 C CA . ALA A 1 132 ? 7.001 -15.525 -2.440 1.00 92.12 132 ALA A CA 1
ATOM 1043 C C . ALA A 1 132 ? 6.935 -15.530 -0.903 1.00 92.12 132 ALA A C 1
ATOM 1045 O O . ALA A 1 132 ? 7.960 -15.591 -0.211 1.00 92.12 132 ALA A O 1
ATOM 1046 N N . LYS A 1 133 ? 5.715 -15.474 -0.369 1.00 84.69 133 LYS A N 1
ATOM 1047 C CA . LYS A 1 133 ? 5.434 -15.284 1.061 1.00 84.69 133 LYS A CA 1
ATOM 1048 C C . LYS A 1 133 ? 6.188 -16.278 1.952 1.00 84.69 133 LYS A C 1
ATOM 1050 O O . LYS A 1 133 ? 6.767 -15.888 2.965 1.00 84.69 133 LYS A O 1
ATOM 1055 N N . GLU A 1 134 ? 6.212 -17.547 1.563 1.00 88.38 134 GLU A N 1
ATOM 1056 C CA . GLU A 1 134 ? 6.822 -18.649 2.312 1.00 88.38 134 GLU A CA 1
ATOM 1057 C C . GLU A 1 134 ? 8.352 -18.535 2.355 1.00 88.38 134 GLU A C 1
ATOM 1059 O O . GLU A 1 134 ? 8.983 -18.915 3.343 1.00 88.38 134 GLU A O 1
ATOM 1064 N N . ASN A 1 135 ? 8.951 -17.986 1.295 1.00 88.56 135 ASN A N 1
ATOM 1065 C CA . ASN A 1 135 ? 10.394 -17.815 1.177 1.00 88.56 135 ASN A CA 1
ATOM 1066 C C . ASN A 1 135 ? 10.867 -16.573 1.937 1.00 88.56 135 ASN A C 1
ATOM 1068 O O . ASN A 1 135 ? 11.837 -16.650 2.692 1.00 88.56 135 ASN A O 1
ATOM 1072 N N . MET A 1 136 ? 10.136 -15.458 1.835 1.00 87.75 136 MET A N 1
ATOM 1073 C CA . MET A 1 136 ? 10.457 -14.228 2.569 1.00 87.75 136 MET A CA 1
ATOM 1074 C C . MET A 1 136 ? 10.391 -14.394 4.084 1.00 87.75 136 MET A C 1
ATOM 1076 O O . MET A 1 136 ? 11.136 -13.725 4.801 1.00 87.75 136 MET A O 1
ATOM 1080 N N . ALA A 1 137 ? 9.546 -15.302 4.581 1.00 85.62 137 ALA A N 1
ATOM 1081 C CA . ALA A 1 137 ? 9.475 -15.627 6.003 1.00 85.62 137 ALA A CA 1
ATOM 1082 C C . ALA A 1 137 ? 10.798 -16.191 6.564 1.00 85.62 137 ALA A C 1
ATOM 1084 O O . ALA A 1 137 ? 11.036 -16.099 7.766 1.00 85.62 137 ALA A O 1
ATOM 1085 N N . ARG A 1 138 ? 11.668 -16.751 5.708 1.00 86.62 138 ARG A N 1
ATOM 1086 C CA . ARG A 1 138 ? 12.974 -17.314 6.093 1.00 86.62 138 ARG A CA 1
ATOM 1087 C C . ARG A 1 138 ? 14.108 -16.289 6.061 1.00 86.62 138 ARG A C 1
ATOM 1089 O O . ARG A 1 138 ? 15.163 -16.541 6.630 1.00 86.62 138 ARG A O 1
ATOM 1096 N N . VAL A 1 139 ? 13.906 -15.148 5.401 1.00 90.06 139 VAL A N 1
ATOM 1097 C CA . VAL A 1 139 ? 14.933 -14.111 5.255 1.00 90.06 139 VAL A CA 1
ATOM 1098 C C . VAL A 1 139 ? 15.032 -13.302 6.555 1.00 90.06 139 VAL A C 1
ATOM 1100 O O . VAL A 1 139 ? 14.024 -12.701 6.961 1.00 90.06 139 VAL A O 1
ATOM 1103 N N . PRO A 1 140 ? 16.224 -13.202 7.182 1.00 90.38 140 PRO A N 1
ATOM 1104 C CA . PRO A 1 140 ? 16.410 -12.479 8.435 1.00 90.38 140 PRO A CA 1
ATOM 1105 C C . PRO A 1 140 ? 15.842 -11.055 8.397 1.00 90.38 140 PRO A C 1
ATOM 1107 O O . PRO A 1 140 ? 15.945 -10.373 7.368 1.00 90.38 140 PRO A O 1
ATOM 1110 N N . PRO A 1 141 ? 15.231 -10.568 9.495 1.00 84.19 141 PRO A N 1
ATOM 1111 C CA . PRO A 1 141 ? 14.711 -9.211 9.570 1.00 84.19 141 PRO A CA 1
ATOM 1112 C C . PRO A 1 141 ? 15.745 -8.171 9.130 1.00 84.19 141 PRO A C 1
ATOM 1114 O O . PRO A 1 141 ? 16.934 -8.308 9.376 1.00 84.19 141 PRO A O 1
ATOM 1117 N N . ASN A 1 142 ? 15.274 -7.097 8.504 1.00 86.25 142 ASN A N 1
ATOM 1118 C CA . ASN A 1 142 ? 16.079 -5.993 7.979 1.00 86.25 142 ASN A CA 1
ATOM 1119 C C . ASN A 1 142 ? 17.027 -6.294 6.795 1.00 86.25 142 ASN A C 1
ATOM 1121 O O . ASN A 1 142 ? 17.706 -5.369 6.364 1.00 86.25 142 ASN A O 1
ATOM 1125 N N . SER A 1 143 ? 16.984 -7.477 6.168 1.00 91.50 143 SER A N 1
ATOM 1126 C CA . SER A 1 143 ? 17.858 -7.792 5.012 1.00 91.50 143 SER A CA 1
ATOM 1127 C C . SER A 1 143 ? 17.416 -7.270 3.630 1.00 91.50 143 SER A C 1
ATOM 1129 O O . SER A 1 143 ? 18.109 -7.506 2.647 1.00 91.50 143 SER A O 1
ATOM 1131 N N . TRP A 1 144 ? 16.291 -6.547 3.528 1.00 93.88 144 TRP A N 1
ATOM 1132 C CA . TRP A 1 144 ? 15.808 -5.909 2.288 1.00 93.88 144 TRP A CA 1
ATOM 1133 C C . TRP A 1 144 ? 15.335 -4.484 2.603 1.00 93.88 144 TRP A C 1
ATOM 1135 O O . TRP A 1 144 ? 14.460 -4.307 3.451 1.00 93.88 144 TRP A O 1
ATOM 1145 N N . LYS A 1 145 ? 15.960 -3.474 1.983 1.00 93.12 145 LYS A N 1
ATOM 1146 C CA . LYS A 1 145 ? 15.771 -2.034 2.279 1.00 93.12 145 LYS A CA 1
ATOM 1147 C C . LYS A 1 145 ? 15.990 -1.093 1.071 1.00 93.12 145 LYS A C 1
ATOM 1149 O O . LYS A 1 145 ? 16.598 -0.039 1.249 1.00 93.12 145 LYS A O 1
ATOM 1154 N N . PRO A 1 146 ? 15.526 -1.412 -0.150 1.00 92.81 146 PRO A N 1
ATOM 1155 C CA . PRO A 1 146 ? 15.724 -0.517 -1.298 1.00 92.81 146 PRO A CA 1
ATOM 1156 C C . PRO A 1 146 ? 15.004 0.832 -1.149 1.00 92.81 146 PRO A C 1
ATOM 1158 O O . PRO A 1 146 ? 15.360 1.800 -1.804 1.00 92.81 146 PRO A O 1
ATOM 1161 N N . PHE A 1 147 ? 14.026 0.909 -0.243 1.00 91.56 147 PHE A N 1
ATOM 1162 C CA . PHE A 1 147 ? 13.293 2.127 0.101 1.00 91.56 147 PHE A CA 1
ATOM 1163 C C . PHE A 1 147 ? 13.672 2.680 1.485 1.00 91.56 147 PHE A C 1
ATOM 1165 O O . PHE A 1 147 ? 12.926 3.472 2.049 1.00 91.56 147 PHE A O 1
ATOM 1172 N N . GLY A 1 148 ? 14.788 2.251 2.080 1.00 88.19 148 GLY A N 1
ATOM 1173 C CA . GLY A 1 148 ? 15.134 2.615 3.457 1.00 88.19 148 GLY A CA 1
ATOM 1174 C C . GLY A 1 148 ? 14.269 1.897 4.503 1.00 88.19 148 GLY A C 1
ATOM 1175 O O . GLY A 1 148 ? 13.803 0.779 4.280 1.00 88.19 148 GLY A O 1
ATOM 1176 N N . THR A 1 149 ? 14.119 2.492 5.691 1.00 81.06 149 THR A N 1
ATOM 1177 C CA . THR A 1 149 ? 13.403 1.879 6.825 1.00 81.06 149 THR A CA 1
ATOM 1178 C C . THR A 1 149 ? 12.913 2.926 7.830 1.00 81.06 149 THR A C 1
ATOM 1180 O O . THR A 1 149 ? 13.553 3.964 8.013 1.00 81.06 149 THR A O 1
ATOM 1183 N N . GLY A 1 150 ? 11.824 2.622 8.544 1.00 78.31 150 GLY A N 1
ATOM 1184 C CA . GLY A 1 150 ? 11.317 3.449 9.648 1.00 78.31 150 GLY A CA 1
ATOM 1185 C C . GLY A 1 150 ? 10.890 4.854 9.210 1.00 78.31 150 GLY A C 1
ATOM 1186 O O . GLY A 1 150 ? 10.436 5.047 8.089 1.00 78.31 150 GLY A O 1
ATOM 1187 N N . ALA A 1 151 ? 11.087 5.856 10.074 1.00 70.62 151 ALA A N 1
ATOM 1188 C CA . ALA A 1 151 ? 10.665 7.245 9.832 1.00 70.62 151 ALA A CA 1
ATOM 1189 C C . ALA A 1 151 ? 11.349 7.939 8.634 1.00 70.62 151 ALA A C 1
ATOM 1191 O O . ALA A 1 151 ? 10.970 9.043 8.255 1.00 70.62 151 ALA A O 1
ATOM 1192 N N . ARG A 1 152 ? 12.391 7.323 8.063 1.00 77.12 152 ARG A N 1
ATOM 1193 C CA . ARG A 1 152 ? 13.084 7.795 6.854 1.00 77.12 152 ARG A CA 1
ATOM 1194 C C . ARG A 1 152 ? 12.909 6.831 5.677 1.00 77.12 152 ARG A C 1
ATOM 1196 O O . ARG A 1 152 ? 13.662 6.916 4.712 1.00 77.12 152 ARG A O 1
ATOM 1203 N N . ALA A 1 153 ? 11.952 5.904 5.758 1.00 81.75 153 ALA A N 1
ATOM 1204 C CA . ALA A 1 153 ? 11.552 5.110 4.607 1.00 81.75 153 ALA A CA 1
ATOM 1205 C C . ALA A 1 153 ? 10.993 6.023 3.505 1.00 81.75 153 ALA A C 1
ATOM 1207 O O . ALA A 1 153 ? 10.417 7.078 3.775 1.00 81.75 153 ALA A O 1
ATOM 1208 N N . CYS A 1 154 ? 11.189 5.618 2.254 1.00 87.44 154 CYS A N 1
ATOM 1209 C CA . CYS A 1 154 ? 10.745 6.358 1.087 1.00 87.44 154 CYS A CA 1
ATOM 1210 C C . CYS A 1 154 ? 9.222 6.519 1.116 1.00 87.44 154 CYS A C 1
ATOM 1212 O O . CYS A 1 154 ? 8.481 5.550 0.946 1.00 87.44 154 CYS A O 1
ATOM 1214 N N . ILE A 1 155 ? 8.770 7.763 1.261 1.00 82.75 155 ILE A N 1
ATOM 1215 C CA . ILE A 1 155 ? 7.349 8.120 1.227 1.00 82.75 155 ILE A CA 1
ATOM 1216 C C . ILE A 1 155 ? 6.690 7.763 -0.116 1.00 82.75 155 ILE A C 1
ATOM 1218 O O . ILE A 1 155 ? 5.514 7.422 -0.164 1.00 82.75 155 ILE A O 1
ATOM 1222 N N . GLY A 1 156 ? 7.464 7.776 -1.207 1.00 84.06 156 GLY A N 1
ATOM 1223 C CA . GLY A 1 156 ? 6.997 7.460 -2.558 1.00 84.06 156 GLY A CA 1
ATOM 1224 C C . GLY A 1 156 ? 6.941 5.968 -2.894 1.00 84.06 156 GLY A C 1
ATOM 1225 O O . GLY A 1 156 ? 6.521 5.632 -3.997 1.00 84.06 156 GLY A O 1
ATOM 1226 N N . ARG A 1 157 ? 7.342 5.062 -1.985 1.00 87.50 157 ARG A N 1
ATOM 1227 C CA . ARG A 1 157 ? 7.408 3.611 -2.251 1.00 87.50 157 ARG A CA 1
ATOM 1228 C C . ARG A 1 157 ? 6.121 3.029 -2.865 1.00 87.50 157 ARG A C 1
ATOM 1230 O O . ARG A 1 157 ? 6.250 2.328 -3.869 1.00 87.50 157 ARG A O 1
ATOM 1237 N N . PRO A 1 158 ? 4.910 3.275 -2.319 1.00 83.56 158 PRO A N 1
ATOM 1238 C CA . PRO A 1 158 ? 3.688 2.685 -2.870 1.00 83.56 158 PRO A CA 1
ATOM 1239 C C . PRO A 1 158 ? 3.432 3.157 -4.306 1.00 83.56 158 PRO A C 1
ATOM 1241 O O . PRO A 1 158 ? 3.150 2.351 -5.188 1.00 83.56 158 PRO A O 1
ATOM 1244 N N . PHE A 1 159 ? 3.613 4.459 -4.546 1.00 85.69 159 PHE A N 1
ATOM 1245 C CA . PHE A 1 159 ? 3.412 5.071 -5.854 1.00 85.69 159 PHE A CA 1
ATOM 1246 C C . PHE A 1 159 ? 4.422 4.554 -6.886 1.00 85.69 159 PHE A C 1
ATOM 1248 O O . PHE A 1 159 ? 4.024 4.121 -7.963 1.00 85.69 159 PHE A O 1
ATOM 1255 N N . ALA A 1 160 ? 5.712 4.517 -6.535 1.00 90.06 160 ALA A N 1
ATOM 1256 C CA . ALA A 1 160 ? 6.776 4.058 -7.426 1.00 90.06 160 ALA A CA 1
ATOM 1257 C C . ALA A 1 160 ? 6.593 2.590 -7.843 1.00 90.06 160 ALA A C 1
ATOM 1259 O O . ALA A 1 160 ? 6.743 2.253 -9.017 1.00 90.06 160 ALA A O 1
ATOM 1260 N N . LEU A 1 161 ? 6.233 1.711 -6.898 1.00 92.00 161 LEU A N 1
ATOM 1261 C CA . LEU A 1 161 ? 5.980 0.301 -7.204 1.00 92.00 161 LEU A CA 1
ATOM 1262 C C . LEU A 1 161 ? 4.735 0.125 -8.078 1.00 92.00 161 LEU A C 1
ATOM 1264 O O . LEU A 1 161 ? 4.773 -0.662 -9.019 1.00 92.00 161 LEU A O 1
ATOM 1268 N N . GLN A 1 162 ? 3.657 0.868 -7.818 1.00 90.31 162 GLN A N 1
ATOM 1269 C CA . GLN A 1 162 ? 2.441 0.799 -8.629 1.00 90.31 162 GLN A CA 1
ATOM 1270 C C . GLN A 1 162 ? 2.665 1.328 -10.054 1.00 90.31 162 GLN A C 1
ATOM 1272 O O . GLN A 1 162 ? 2.238 0.692 -11.020 1.00 90.31 162 GLN A O 1
ATOM 1277 N N . GLU A 1 163 ? 3.364 2.456 -10.199 1.00 91.69 163 GLU A N 1
ATOM 1278 C CA . GLU A 1 163 ? 3.726 3.033 -11.497 1.00 91.69 163 GLU A CA 1
ATOM 1279 C C . GLU A 1 163 ? 4.615 2.071 -12.296 1.00 91.69 163 GLU A C 1
ATOM 1281 O O . GLU A 1 163 ? 4.292 1.736 -13.439 1.00 91.69 163 GLU A O 1
ATOM 1286 N N . ALA A 1 164 ? 5.686 1.556 -11.680 1.00 95.31 164 ALA A N 1
ATOM 1287 C CA . ALA A 1 164 ? 6.566 0.578 -12.313 1.00 95.31 164 ALA A CA 1
ATOM 1288 C C . ALA A 1 164 ? 5.799 -0.688 -12.722 1.00 95.31 164 ALA A C 1
ATOM 1290 O O . ALA A 1 164 ? 5.952 -1.168 -13.847 1.00 95.31 164 ALA A O 1
ATOM 1291 N N . LYS A 1 165 ? 4.915 -1.199 -11.857 1.00 95.50 165 LYS A N 1
ATOM 1292 C CA . LYS A 1 165 ? 4.091 -2.376 -12.154 1.00 95.50 165 LYS A CA 1
ATOM 1293 C C . LYS A 1 165 ? 3.200 -2.152 -13.363 1.00 95.50 165 LYS A C 1
ATOM 1295 O O . LYS A 1 165 ? 3.145 -3.011 -14.242 1.00 95.50 165 LYS A O 1
ATOM 1300 N N . LEU A 1 166 ? 2.519 -1.008 -13.429 1.00 95.12 166 LEU A N 1
ATOM 1301 C CA . LEU A 1 166 ? 1.652 -0.663 -14.551 1.00 95.12 166 LEU A CA 1
ATOM 1302 C C . LEU A 1 166 ? 2.452 -0.570 -15.854 1.00 95.12 166 LEU A C 1
ATOM 1304 O O . LEU A 1 166 ? 2.061 -1.171 -16.854 1.00 95.12 166 LEU A O 1
ATOM 1308 N N . VAL A 1 167 ? 3.586 0.137 -15.848 1.00 95.62 167 VAL A N 1
ATOM 1309 C CA . VAL A 1 167 ? 4.441 0.268 -17.037 1.00 95.62 167 VAL A CA 1
ATOM 1310 C C . VAL A 1 167 ? 4.947 -1.099 -17.493 1.00 95.62 167 VAL A C 1
ATOM 1312 O O . VAL A 1 167 ? 4.788 -1.443 -18.664 1.00 95.62 167 VAL A O 1
ATOM 1315 N N . LEU A 1 168 ? 5.477 -1.908 -16.574 1.00 96.94 168 LEU A N 1
ATOM 1316 C CA . LEU A 1 168 ? 5.988 -3.242 -16.880 1.00 96.94 168 LEU A CA 1
ATOM 1317 C C . LEU A 1 168 ? 4.886 -4.164 -17.421 1.00 96.94 168 LEU A C 1
ATOM 1319 O O . LEU A 1 168 ? 5.087 -4.841 -18.428 1.00 96.94 168 LEU A O 1
ATOM 1323 N N . THR A 1 169 ? 3.697 -4.130 -16.814 1.00 96.50 169 THR A N 1
ATOM 1324 C CA . THR A 1 169 ? 2.509 -4.865 -17.279 1.00 96.50 169 THR A CA 1
ATOM 1325 C C . THR A 1 169 ? 2.175 -4.496 -18.721 1.00 96.50 169 THR A C 1
ATOM 1327 O O . THR A 1 169 ? 2.050 -5.369 -19.579 1.00 96.50 169 THR A O 1
ATOM 1330 N N . LEU A 1 170 ? 2.081 -3.197 -19.022 1.00 95.12 170 LEU A N 1
ATOM 1331 C CA . LEU A 1 170 ? 1.754 -2.720 -20.365 1.00 95.12 170 LEU A CA 1
ATOM 1332 C C . LEU A 1 170 ? 2.855 -3.034 -21.386 1.00 95.12 170 LEU A C 1
ATOM 1334 O O . LEU A 1 170 ? 2.539 -3.281 -22.552 1.00 95.12 170 LEU A O 1
ATOM 1338 N N . MET A 1 171 ? 4.125 -3.042 -20.973 1.00 95.69 171 MET A N 1
ATOM 1339 C CA . MET A 1 171 ? 5.239 -3.470 -21.821 1.00 95.69 171 MET A CA 1
ATOM 1340 C C . MET A 1 171 ? 5.106 -4.950 -22.195 1.00 95.69 171 MET A C 1
ATOM 1342 O O . MET A 1 171 ? 5.107 -5.274 -23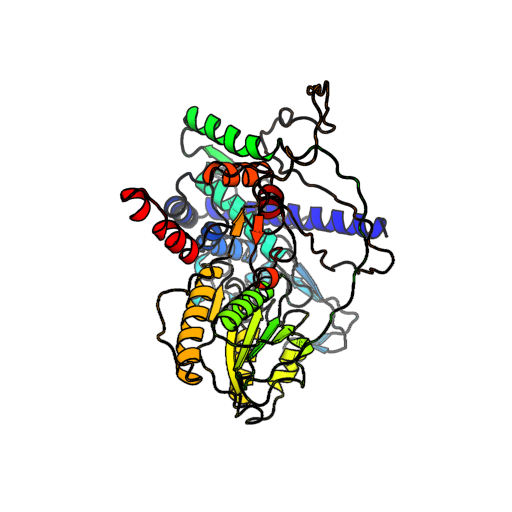.382 1.00 95.69 171 MET A O 1
ATOM 1346 N N . LEU A 1 172 ? 4.916 -5.829 -21.205 1.00 95.50 172 LEU A N 1
ATOM 1347 C CA . LEU A 1 172 ? 4.775 -7.277 -21.405 1.00 95.50 172 LEU A CA 1
ATOM 1348 C C . LEU A 1 172 ? 3.526 -7.649 -22.214 1.00 95.50 172 LEU A C 1
ATOM 1350 O O . LEU A 1 172 ? 3.573 -8.546 -23.061 1.00 95.50 172 LEU A O 1
ATOM 1354 N N . GLN A 1 173 ? 2.427 -6.930 -21.987 1.00 94.25 173 GLN A N 1
ATOM 1355 C CA . GLN A 1 173 ? 1.173 -7.114 -22.707 1.00 94.25 173 GLN A CA 1
ATOM 1356 C C . GLN A 1 173 ? 1.316 -6.771 -24.196 1.00 94.25 173 GLN A C 1
ATOM 1358 O O . GLN A 1 173 ? 0.775 -7.459 -25.058 1.00 94.25 173 GLN A O 1
ATOM 1363 N N . ARG A 1 174 ? 2.026 -5.684 -24.521 1.00 92.94 174 ARG A N 1
ATOM 1364 C CA . ARG A 1 174 ? 1.951 -5.072 -25.858 1.00 92.94 174 ARG A CA 1
ATOM 1365 C C . ARG A 1 174 ? 3.125 -5.376 -26.759 1.00 92.94 174 ARG A C 1
ATOM 1367 O O . ARG A 1 174 ? 2.954 -5.316 -27.978 1.00 92.94 174 ARG A O 1
ATOM 1374 N N . PHE A 1 175 ? 4.291 -5.660 -26.191 1.00 95.19 175 PHE A N 1
ATOM 1375 C CA . PHE A 1 175 ? 5.526 -5.745 -26.954 1.00 95.19 175 PHE A CA 1
ATOM 1376 C C . PHE A 1 175 ? 6.246 -7.076 -26.758 1.00 95.19 175 PHE A C 1
ATOM 1378 O O . PHE A 1 175 ? 6.395 -7.590 -25.647 1.00 95.19 175 PHE A O 1
ATOM 1385 N N . ASP A 1 176 ? 6.713 -7.621 -27.874 1.00 94.00 176 ASP A N 1
ATOM 1386 C CA . ASP A 1 176 ? 7.825 -8.547 -27.920 1.00 94.00 176 ASP A CA 1
ATOM 1387 C C . ASP A 1 176 ? 9.103 -7.729 -27.867 1.00 94.00 176 ASP A C 1
ATOM 1389 O O . ASP A 1 176 ? 9.442 -7.003 -28.806 1.00 94.00 176 ASP A O 1
ATOM 1393 N N . ILE A 1 177 ? 9.745 -7.795 -26.703 1.00 95.50 177 ILE A N 1
ATOM 1394 C CA . ILE A 1 177 ? 10.988 -7.101 -26.408 1.00 95.50 177 ILE A CA 1
ATOM 1395 C C . ILE A 1 177 ? 12.166 -8.062 -26.534 1.00 95.50 177 ILE A C 1
ATOM 1397 O O . ILE A 1 177 ? 12.070 -9.225 -26.144 1.00 95.50 177 ILE A O 1
ATOM 1401 N N . ALA A 1 178 ? 13.275 -7.559 -27.061 1.00 95.94 178 ALA A N 1
ATOM 1402 C CA . ALA A 1 178 ? 14.540 -8.275 -27.160 1.00 95.94 178 ALA A CA 1
ATOM 1403 C C . ALA A 1 178 ? 15.702 -7.299 -26.952 1.00 95.94 178 ALA A C 1
ATOM 1405 O O . ALA A 1 178 ? 15.546 -6.092 -27.171 1.00 95.94 178 ALA A O 1
ATOM 1406 N N . PHE A 1 179 ? 16.875 -7.803 -26.565 1.00 97.12 179 PHE A N 1
ATOM 1407 C CA . PHE A 1 179 ? 18.084 -6.986 -26.608 1.00 97.12 179 PHE A CA 1
ATOM 1408 C C . PHE A 1 179 ? 18.323 -6.494 -28.040 1.00 97.12 179 PHE A C 1
ATOM 1410 O O . PHE A 1 179 ? 18.165 -7.251 -28.997 1.00 97.12 179 PHE A O 1
ATOM 1417 N N . ALA A 1 180 ? 18.666 -5.214 -28.196 1.00 95.88 180 ALA A N 1
ATOM 1418 C CA . ALA A 1 180 ? 19.081 -4.693 -29.498 1.00 95.88 180 ALA A CA 1
ATOM 1419 C C . ALA A 1 180 ? 20.454 -5.250 -29.905 1.00 95.88 180 ALA A C 1
ATOM 1421 O O . ALA A 1 180 ? 20.706 -5.452 -31.088 1.00 95.88 180 ALA A O 1
ATOM 1422 N N . ASP A 1 181 ? 21.301 -5.516 -28.911 1.00 94.50 181 ASP A N 1
ATOM 1423 C CA . ASP A 1 181 ? 22.549 -6.258 -29.034 1.00 94.50 181 ASP A CA 1
ATOM 1424 C C . ASP A 1 181 ? 22.427 -7.575 -28.241 1.00 94.50 181 ASP A C 1
ATOM 1426 O O . ASP A 1 181 ? 22.396 -7.526 -27.008 1.00 94.50 181 ASP A O 1
ATOM 1430 N N . PRO A 1 182 ? 22.315 -8.742 -28.904 1.00 91.06 182 PRO A N 1
ATOM 1431 C CA . PRO A 1 182 ? 22.189 -10.039 -28.236 1.00 91.06 182 PRO A CA 1
ATOM 1432 C C . PRO A 1 182 ? 23.348 -10.389 -27.295 1.00 91.06 182 PRO A C 1
ATOM 1434 O O . PRO A 1 182 ? 23.148 -11.188 -26.380 1.00 91.06 182 PRO A O 1
ATOM 1437 N N . ASP A 1 183 ? 24.525 -9.794 -27.502 1.00 92.94 183 ASP A N 1
ATOM 1438 C CA . ASP A 1 183 ? 25.727 -10.043 -26.704 1.00 92.94 183 ASP A CA 1
ATOM 1439 C C . ASP A 1 183 ? 25.898 -9.035 -25.554 1.00 92.94 183 ASP A C 1
ATOM 1441 O O . ASP A 1 183 ? 26.889 -9.094 -24.817 1.00 92.94 183 ASP A O 1
ATOM 1445 N N . TYR A 1 184 ? 24.930 -8.128 -25.361 1.00 94.69 184 TYR A N 1
ATOM 1446 C CA . TYR A 1 184 ? 24.962 -7.145 -24.283 1.00 94.69 184 TYR A CA 1
ATOM 1447 C C . TYR A 1 184 ? 25.108 -7.822 -22.914 1.00 94.69 184 TYR A C 1
ATOM 1449 O O . TYR A 1 184 ? 24.287 -8.643 -22.490 1.00 94.69 184 TYR A O 1
ATOM 1457 N N . LYS A 1 185 ? 26.139 -7.412 -22.173 1.00 91.56 185 LYS A N 1
ATOM 1458 C CA . LYS A 1 185 ? 26.348 -7.777 -20.771 1.00 91.56 185 LYS A CA 1
ATOM 1459 C C . LYS A 1 185 ? 26.040 -6.570 -19.905 1.00 91.56 185 LYS A C 1
ATOM 1461 O O . LYS A 1 185 ? 26.339 -5.446 -20.291 1.00 91.56 185 LYS A O 1
ATOM 1466 N N . LEU A 1 186 ? 25.437 -6.807 -18.741 1.00 93.75 186 LEU A N 1
ATOM 1467 C CA . LEU A 1 186 ? 25.097 -5.719 -17.834 1.00 93.75 186 LEU A CA 1
ATOM 1468 C C . LEU A 1 186 ? 26.365 -5.026 -17.344 1.00 93.75 186 LEU A C 1
ATOM 1470 O O . LEU A 1 186 ? 27.101 -5.570 -16.523 1.00 93.75 186 LEU A O 1
ATOM 1474 N N . GLU A 1 187 ? 26.550 -3.802 -17.809 1.00 91.69 187 GLU A N 1
ATOM 1475 C CA . GLU A 1 187 ? 27.449 -2.827 -17.214 1.00 91.69 187 GLU A CA 1
ATOM 1476 C C . GLU A 1 187 ? 26.599 -1.815 -16.451 1.00 91.69 187 GLU A C 1
ATOM 1478 O O . GLU A 1 187 ? 25.513 -1.441 -16.896 1.00 91.69 187 GLU A O 1
ATOM 1483 N N . VAL A 1 188 ? 27.044 -1.418 -15.262 1.00 91.44 188 VAL A N 1
ATOM 1484 C CA . VAL A 1 188 ? 26.287 -0.512 -14.393 1.00 91.44 188 VAL A CA 1
ATOM 1485 C C . VAL A 1 188 ? 26.982 0.838 -14.379 1.00 91.44 188 VAL A C 1
ATOM 1487 O O . VAL A 1 188 ? 28.125 0.941 -13.942 1.00 91.44 188 VAL A O 1
ATOM 1490 N N . ALA A 1 189 ? 26.276 1.872 -14.830 1.00 84.12 189 ALA A N 1
ATOM 1491 C CA . ALA A 1 189 ? 26.699 3.247 -14.635 1.00 84.12 189 ALA A CA 1
ATOM 1492 C C . ALA A 1 189 ? 26.273 3.710 -13.238 1.00 84.12 189 ALA A C 1
ATOM 1494 O O . ALA A 1 189 ? 25.109 3.570 -12.850 1.00 84.12 189 ALA A O 1
ATOM 1495 N N . GLU A 1 190 ? 27.220 4.294 -12.511 1.00 80.94 190 GLU A N 1
ATOM 1496 C CA . GLU A 1 190 ? 27.003 4.907 -11.205 1.00 80.94 190 GLU A CA 1
ATOM 1497 C C . GLU A 1 190 ? 27.107 6.429 -11.346 1.00 80.94 190 GLU A C 1
ATOM 1499 O O . GLU A 1 190 ? 28.180 6.978 -11.598 1.00 80.94 190 GLU A O 1
ATOM 1504 N N . THR A 1 191 ? 25.966 7.112 -11.234 1.00 72.81 191 THR A N 1
ATOM 1505 C CA . THR A 1 191 ? 25.901 8.577 -11.141 1.00 72.81 191 THR A CA 1
ATOM 1506 C C . THR A 1 191 ? 25.384 8.965 -9.753 1.00 72.81 191 THR A C 1
ATOM 1508 O O . THR A 1 191 ? 25.978 8.592 -8.748 1.00 72.81 191 THR A O 1
ATOM 1511 N N . LEU A 1 192 ? 24.267 9.691 -9.661 1.00 70.38 192 LEU A N 1
ATOM 1512 C CA . LEU A 1 192 ? 23.512 9.815 -8.415 1.00 70.38 192 LEU A CA 1
ATOM 1513 C C . LEU A 1 192 ? 22.763 8.511 -8.088 1.00 70.38 192 LEU A C 1
ATOM 1515 O O . LEU A 1 192 ? 22.525 8.196 -6.923 1.00 70.38 192 LEU A O 1
ATOM 1519 N N . THR A 1 193 ? 22.385 7.762 -9.124 1.00 85.75 193 THR A N 1
ATOM 1520 C CA . THR A 1 193 ? 21.672 6.487 -9.036 1.00 85.75 193 THR A CA 1
ATOM 1521 C C . THR A 1 193 ? 22.386 5.416 -9.859 1.00 85.75 193 THR A C 1
ATOM 1523 O O . THR A 1 193 ? 23.252 5.722 -10.683 1.00 85.75 193 THR A O 1
ATOM 1526 N N . LEU A 1 194 ? 22.038 4.149 -9.626 1.00 87.19 194 LEU A N 1
ATOM 1527 C CA . LEU A 1 194 ? 22.488 3.031 -10.450 1.00 87.19 194 LEU A CA 1
ATOM 1528 C C . LEU A 1 194 ? 21.536 2.806 -11.622 1.00 87.19 194 LEU A C 1
ATOM 1530 O O . LEU A 1 194 ? 20.316 2.764 -11.444 1.00 87.19 194 LEU A O 1
ATOM 1534 N N . LYS A 1 195 ? 22.094 2.558 -12.805 1.00 87.88 195 LYS A N 1
ATOM 1535 C CA . LYS A 1 195 ? 21.337 2.107 -13.980 1.00 87.88 195 LYS A CA 1
ATOM 1536 C C . LYS A 1 195 ? 22.203 1.250 -14.904 1.00 87.88 195 LYS A C 1
ATOM 1538 O O . LYS A 1 195 ? 23.424 1.408 -14.892 1.00 87.88 195 LYS A O 1
ATOM 1543 N N . PRO A 1 196 ? 21.603 0.391 -15.742 1.00 92.25 196 PRO A N 1
ATOM 1544 C CA . PRO A 1 196 ? 22.326 -0.236 -16.841 1.00 92.25 196 PRO A CA 1
ATOM 1545 C C . PRO A 1 196 ? 22.920 0.821 -17.778 1.00 92.25 196 PRO A C 1
ATOM 1547 O O . PRO A 1 196 ? 22.212 1.740 -18.201 1.00 92.25 196 PRO A O 1
ATOM 1550 N N . ASP A 1 197 ? 24.200 0.691 -18.107 1.00 91.88 197 ASP A N 1
ATOM 1551 C CA . ASP A 1 197 ? 24.864 1.536 -19.092 1.00 91.88 197 ASP A CA 1
ATOM 1552 C C . ASP A 1 197 ? 24.654 0.985 -20.501 1.00 91.88 197 ASP A C 1
ATOM 1554 O O . ASP A 1 197 ? 24.723 -0.221 -20.730 1.00 91.88 197 ASP A O 1
ATOM 1558 N N . GLY A 1 198 ? 24.348 1.863 -21.453 1.00 91.19 198 GLY A N 1
ATOM 1559 C CA . GLY A 1 198 ? 24.212 1.494 -22.864 1.00 91.19 198 GLY A CA 1
ATOM 1560 C C . GLY A 1 198 ? 23.110 0.480 -23.220 1.00 91.19 198 GLY A C 1
ATOM 1561 O O . GLY A 1 198 ? 23.020 0.108 -24.391 1.00 91.19 198 GLY A O 1
ATOM 1562 N N . LEU A 1 199 ? 22.253 0.047 -22.282 1.00 94.31 199 LEU A N 1
ATOM 1563 C CA . LEU A 1 199 ? 21.205 -0.939 -22.565 1.00 94.31 199 LEU A CA 1
ATOM 1564 C C . LEU A 1 199 ? 20.228 -0.407 -23.620 1.00 94.31 199 LEU A C 1
ATOM 1566 O O . LEU A 1 199 ? 19.527 0.586 -23.415 1.00 94.31 199 LEU A O 1
ATOM 1570 N N . ARG A 1 200 ? 20.136 -1.121 -24.742 1.00 95.62 200 ARG A N 1
ATOM 1571 C CA . ARG A 1 200 ? 19.161 -0.865 -25.805 1.00 95.62 200 ARG A CA 1
ATOM 1572 C C . ARG A 1 200 ? 18.314 -2.102 -26.034 1.00 95.62 200 ARG A C 1
ATOM 1574 O O . ARG A 1 200 ? 18.822 -3.221 -26.074 1.00 95.62 200 ARG A O 1
ATOM 1581 N N . ILE A 1 201 ? 17.021 -1.881 -26.234 1.00 96.19 201 ILE A N 1
ATOM 1582 C CA . ILE A 1 201 ? 16.061 -2.934 -26.555 1.00 96.19 201 ILE A CA 1
ATOM 1583 C C . ILE A 1 201 ? 15.368 -2.628 -27.877 1.00 96.19 201 ILE A C 1
ATOM 1585 O O . ILE A 1 201 ? 15.194 -1.468 -28.254 1.00 96.19 201 ILE A O 1
ATOM 1589 N N . THR A 1 202 ? 14.945 -3.679 -28.565 1.00 96.38 202 THR A N 1
ATOM 1590 C CA . THR A 1 202 ? 13.953 -3.588 -29.635 1.00 96.38 202 THR A CA 1
ATOM 1591 C C . THR A 1 202 ? 12.592 -3.971 -29.069 1.00 96.38 202 THR A C 1
ATOM 1593 O O . THR A 1 202 ? 12.503 -4.808 -28.173 1.00 96.38 202 THR A O 1
ATOM 1596 N N . ALA A 1 203 ? 11.530 -3.332 -29.557 1.00 95.38 203 ALA A N 1
ATOM 1597 C CA . ALA A 1 203 ? 10.161 -3.606 -29.142 1.00 95.38 203 ALA A CA 1
ATOM 1598 C C . ALA A 1 203 ? 9.280 -3.729 -30.385 1.00 95.38 203 ALA A C 1
ATOM 1600 O O . ALA A 1 203 ? 9.115 -2.771 -31.141 1.00 95.38 203 ALA A O 1
ATOM 1601 N N . THR A 1 204 ? 8.711 -4.910 -30.595 1.00 94.12 204 THR A N 1
ATOM 1602 C CA . THR A 1 204 ? 7.795 -5.192 -31.704 1.00 94.12 204 THR A CA 1
ATOM 1603 C C . THR A 1 204 ? 6.386 -5.417 -31.158 1.00 94.12 204 THR A C 1
ATOM 1605 O O . THR A 1 204 ? 6.233 -6.103 -30.150 1.00 94.12 204 THR A O 1
ATOM 1608 N N . PRO A 1 205 ? 5.330 -4.812 -31.729 1.00 93.06 205 PRO A N 1
ATOM 1609 C CA . PRO A 1 205 ? 3.970 -5.044 -31.247 1.00 93.06 205 PRO A CA 1
ATOM 1610 C C . PRO A 1 205 ? 3.583 -6.528 -31.349 1.00 93.06 205 PRO A C 1
ATOM 1612 O O . PRO A 1 205 ? 3.654 -7.096 -32.435 1.00 93.06 205 PRO A O 1
ATOM 1615 N N . ARG A 1 206 ? 3.113 -7.136 -30.250 1.00 85.44 206 ARG A N 1
ATOM 1616 C CA . ARG A 1 206 ? 2.772 -8.578 -30.186 1.00 85.44 206 ARG A CA 1
ATOM 1617 C C . ARG A 1 206 ? 1.595 -8.978 -31.077 1.00 85.44 206 ARG A C 1
ATOM 1619 O O . ARG A 1 206 ? 1.443 -10.146 -31.418 1.00 85.44 206 ARG A O 1
ATOM 1626 N N . ARG A 1 207 ? 0.710 -8.032 -31.410 1.00 70.81 207 ARG A N 1
ATOM 1627 C CA . ARG A 1 207 ? -0.503 -8.274 -32.209 1.00 70.81 207 ARG A CA 1
ATOM 1628 C C . ARG A 1 207 ? -0.693 -7.143 -33.226 1.00 70.81 207 ARG A C 1
ATOM 1630 O O . ARG A 1 207 ? -0.590 -5.972 -32.839 1.00 70.81 207 ARG A O 1
ATOM 1637 N N . PRO A 1 208 ? -0.989 -7.438 -34.507 1.00 53.06 208 PRO A N 1
ATOM 1638 C CA . PRO A 1 208 ? -1.325 -6.408 -35.480 1.00 53.06 208 PRO A CA 1
ATOM 1639 C C . PRO A 1 208 ? -2.616 -5.712 -35.037 1.00 53.06 208 PRO A C 1
ATOM 1641 O O . PRO A 1 208 ? -3.687 -6.312 -34.974 1.00 53.06 208 PRO A O 1
ATOM 1644 N N . GLN A 1 209 ? -2.514 -4.432 -34.683 1.00 46.25 209 GLN A N 1
ATOM 1645 C CA . GLN A 1 209 ? -3.683 -3.640 -34.316 1.00 46.25 209 GLN A CA 1
ATOM 1646 C C . GLN A 1 209 ? -4.597 -3.502 -35.535 1.00 46.25 209 GLN A C 1
ATOM 1648 O O . GLN A 1 209 ? -4.217 -2.868 -36.520 1.00 46.25 209 GLN A O 1
ATOM 1653 N N . SER A 1 210 ? -5.817 -4.040 -35.461 1.00 42.06 210 SER A N 1
ATOM 1654 C CA . SER A 1 210 ? -6.842 -3.724 -36.456 1.00 42.06 210 SER A CA 1
ATOM 1655 C C . SER A 1 210 ? -7.143 -2.212 -36.430 1.00 42.06 210 SER A C 1
ATOM 1657 O O . SER A 1 210 ? -7.231 -1.628 -35.343 1.00 42.06 210 SER A O 1
ATOM 1659 N N . PRO A 1 211 ? -7.323 -1.548 -37.590 1.00 43.84 211 PRO A N 1
ATOM 1660 C CA . PRO A 1 211 ? -7.589 -0.105 -37.673 1.00 43.84 211 PRO A CA 1
ATOM 1661 C C . PRO A 1 211 ? -8.793 0.352 -36.829 1.00 43.84 211 PRO A C 1
ATOM 1663 O O . PRO A 1 211 ? -8.812 1.461 -36.295 1.00 43.84 211 PRO A O 1
ATOM 1666 N N . THR A 1 212 ? -9.772 -0.533 -36.642 1.00 41.88 212 THR A N 1
ATOM 1667 C CA . THR A 1 212 ? -10.984 -0.340 -35.834 1.00 41.88 212 THR A CA 1
ATOM 1668 C C . THR A 1 212 ? -10.708 -0.198 -34.333 1.00 41.88 212 THR A C 1
ATOM 1670 O O . THR A 1 212 ? -11.381 0.583 -33.657 1.00 41.88 212 THR A O 1
ATOM 1673 N N . THR A 1 213 ? -9.678 -0.860 -33.798 1.00 45.81 213 THR A N 1
ATOM 1674 C CA . THR A 1 213 ? -9.312 -0.780 -32.373 1.00 45.81 213 THR A CA 1
ATOM 1675 C C . THR A 1 213 ? -8.616 0.544 -32.033 1.00 45.81 213 THR A C 1
ATOM 1677 O O . THR A 1 213 ? -8.744 1.039 -30.914 1.00 45.81 213 THR A O 1
ATOM 1680 N N . ARG A 1 214 ? -7.940 1.183 -33.003 1.00 45.16 214 ARG A N 1
ATOM 1681 C CA . ARG A 1 214 ? -7.371 2.539 -32.839 1.00 45.16 214 ARG A CA 1
ATOM 1682 C C . ARG A 1 214 ? -8.451 3.624 -32.743 1.00 45.16 214 ARG A C 1
ATOM 1684 O O . ARG A 1 214 ? -8.277 4.579 -31.989 1.00 45.16 214 ARG A O 1
ATOM 1691 N N . LEU A 1 215 ? -9.564 3.467 -33.465 1.00 40.38 215 LEU A N 1
ATOM 1692 C CA . LEU A 1 215 ? -10.672 4.433 -33.508 1.00 40.38 215 LEU A CA 1
ATOM 1693 C C . LEU A 1 215 ? -11.502 4.452 -32.214 1.00 40.38 215 LEU A C 1
ATOM 1695 O O . LEU A 1 215 ? -11.728 5.527 -31.662 1.00 40.38 215 LEU A O 1
ATOM 1699 N N . ARG A 1 216 ? -11.866 3.282 -31.664 1.00 43.44 216 ARG A N 1
ATOM 1700 C CA . ARG A 1 216 ? -12.560 3.203 -30.358 1.00 43.44 216 ARG A CA 1
ATOM 1701 C C . ARG A 1 216 ? -11.715 3.751 -29.204 1.00 43.44 216 ARG A C 1
ATOM 1703 O O . ARG A 1 216 ? -12.245 4.320 -28.256 1.00 43.44 216 ARG A O 1
ATOM 1710 N N . ARG A 1 217 ? -10.390 3.616 -29.305 1.00 47.78 217 ARG A N 1
ATOM 1711 C CA . ARG A 1 217 ? -9.439 4.054 -28.279 1.00 47.78 217 ARG A CA 1
ATOM 1712 C C . ARG A 1 217 ? -9.221 5.571 -28.251 1.00 47.78 217 ARG A C 1
ATOM 1714 O O . ARG A 1 217 ? -8.964 6.103 -27.180 1.00 47.78 217 ARG A O 1
ATOM 1721 N N . ARG A 1 218 ? -9.371 6.265 -29.387 1.00 39.47 218 ARG A N 1
ATOM 1722 C CA . ARG A 1 218 ? -9.414 7.740 -29.438 1.00 39.47 218 ARG A CA 1
ATOM 1723 C C . ARG A 1 218 ? -10.693 8.293 -28.800 1.00 39.47 218 ARG A C 1
ATOM 1725 O O . ARG A 1 218 ? -10.615 9.167 -27.949 1.00 39.47 218 ARG A O 1
ATOM 1732 N N . GLN A 1 219 ? -11.849 7.698 -29.105 1.00 39.69 219 GLN A N 1
ATOM 1733 C CA . GLN A 1 219 ? -13.144 8.164 -28.585 1.00 39.69 219 GLN A CA 1
ATOM 1734 C C . GLN A 1 219 ? -13.280 8.065 -27.055 1.00 39.69 219 GLN A C 1
ATOM 1736 O O . GLN A 1 219 ? -13.910 8.928 -26.452 1.00 39.69 219 GLN A O 1
ATOM 1741 N N . ALA A 1 220 ? -12.672 7.060 -26.416 1.00 40.44 220 ALA A N 1
ATOM 1742 C CA . ALA A 1 220 ? -12.710 6.911 -24.957 1.00 40.44 220 ALA A CA 1
ATOM 1743 C C . ALA A 1 220 ? -11.814 7.917 -24.203 1.00 40.44 220 ALA A C 1
ATOM 1745 O O . ALA A 1 220 ? -12.065 8.201 -23.036 1.00 40.44 220 ALA A O 1
ATOM 1746 N N . VAL A 1 221 ? -10.778 8.457 -24.857 1.00 40.75 221 VAL A N 1
ATOM 1747 C CA . VAL A 1 221 ? -9.854 9.441 -24.262 1.00 40.75 221 VAL A CA 1
ATOM 1748 C C . VAL A 1 221 ? -10.336 10.872 -24.529 1.00 40.75 221 VAL A C 1
ATOM 1750 O O . VAL A 1 221 ? -10.277 11.712 -23.634 1.00 40.75 221 VAL A O 1
ATOM 1753 N N . ASP A 1 222 ? -10.892 11.136 -25.717 1.00 34.38 222 ASP A N 1
ATOM 1754 C CA . ASP A 1 222 ? -11.366 12.470 -26.113 1.00 34.38 222 ASP A CA 1
ATOM 1755 C C . ASP A 1 222 ? -12.646 12.906 -25.369 1.00 34.38 222 ASP A C 1
ATOM 1757 O O . ASP A 1 222 ? -12.823 14.096 -25.101 1.00 34.38 222 ASP A O 1
ATOM 1761 N N . ALA A 1 223 ? -13.508 11.964 -24.962 1.00 35.69 223 ALA A N 1
ATOM 1762 C CA . ALA A 1 223 ? -14.754 12.263 -24.243 1.00 35.69 223 ALA A CA 1
ATOM 1763 C C . ALA A 1 223 ? -14.546 12.825 -22.818 1.00 35.69 223 ALA A C 1
ATOM 1765 O O . ALA A 1 223 ? -15.449 13.464 -22.283 1.00 35.69 223 ALA A O 1
ATOM 1766 N N . ASN A 1 224 ? -13.368 12.622 -22.214 1.00 34.25 224 ASN A N 1
ATOM 1767 C CA . ASN A 1 224 ? -13.054 13.108 -20.864 1.00 34.25 224 ASN A CA 1
ATOM 1768 C C . ASN A 1 224 ? -12.359 14.481 -20.846 1.00 34.25 224 ASN A C 1
ATOM 1770 O O . ASN A 1 224 ? -12.308 15.119 -19.797 1.00 34.25 224 ASN A O 1
ATOM 1774 N N . ALA A 1 225 ? -11.826 14.953 -21.977 1.00 31.81 225 ALA A N 1
ATOM 1775 C CA . ALA A 1 225 ? -11.004 16.167 -22.022 1.00 31.81 225 ALA A CA 1
ATOM 1776 C C . ALA A 1 225 ? -11.800 17.457 -22.304 1.00 31.81 225 ALA A C 1
ATOM 1778 O O . ALA A 1 225 ? -11.316 18.551 -22.026 1.00 31.81 225 ALA A O 1
ATOM 1779 N N . THR A 1 226 ? -13.015 17.364 -22.857 1.00 29.59 226 THR A N 1
ATOM 1780 C CA . THR A 1 226 ? -13.716 18.523 -23.447 1.00 29.59 226 THR A CA 1
ATOM 1781 C C . THR A 1 226 ? -14.576 19.342 -22.474 1.00 29.59 226 THR A C 1
ATOM 1783 O O . THR A 1 226 ? -15.037 20.417 -22.841 1.00 29.59 226 THR A O 1
ATOM 1786 N N . THR A 1 227 ? -14.790 18.894 -21.234 1.00 32.91 227 THR A N 1
ATOM 1787 C CA . THR A 1 227 ? -15.767 19.509 -20.304 1.00 32.91 227 THR A CA 1
ATOM 1788 C C . THR A 1 227 ? -15.188 20.483 -19.267 1.00 32.91 227 THR A C 1
ATOM 1790 O O . THR A 1 227 ? -15.934 20.979 -18.430 1.00 32.91 227 THR A O 1
ATOM 1793 N N . ALA A 1 228 ? -13.885 20.782 -19.295 1.00 28.66 228 ALA A N 1
ATOM 1794 C CA . ALA A 1 228 ? -13.192 21.474 -18.196 1.00 28.66 228 ALA A CA 1
ATOM 1795 C C . ALA A 1 228 ? -13.071 23.015 -18.313 1.00 28.66 228 ALA A C 1
ATOM 1797 O O . ALA A 1 228 ? -12.327 23.621 -17.546 1.00 28.66 228 ALA A O 1
ATOM 1798 N N . GLN A 1 229 ? -13.768 23.684 -19.237 1.00 27.31 229 GLN A N 1
ATOM 1799 C CA . GLN A 1 229 ? -13.650 25.142 -19.416 1.00 27.31 229 GLN A CA 1
ATOM 1800 C C . GLN A 1 229 ? -14.999 25.865 -19.309 1.00 27.31 229 GLN A C 1
ATOM 1802 O O . GLN A 1 229 ? -15.644 26.100 -20.325 1.00 27.31 229 GLN A O 1
ATOM 1807 N N . ALA A 1 230 ? -15.392 26.254 -18.088 1.00 27.30 230 ALA A N 1
ATOM 1808 C CA . ALA A 1 230 ? -16.158 27.482 -17.809 1.00 27.30 230 ALA A CA 1
ATOM 1809 C C . ALA A 1 230 ? -16.309 27.735 -16.288 1.00 27.30 230 ALA A C 1
ATOM 1811 O O . ALA A 1 230 ? -17.149 27.143 -15.623 1.00 27.30 230 ALA A O 1
ATOM 1812 N N . SER A 1 231 ? -15.453 28.628 -15.782 1.00 27.70 231 SER A N 1
ATOM 1813 C CA . SER A 1 231 ? -15.615 29.609 -14.687 1.00 27.70 231 SER A CA 1
ATOM 1814 C C . SER A 1 231 ? -16.783 29.514 -13.682 1.00 27.70 231 SER A C 1
ATOM 1816 O O . SER A 1 231 ? -17.949 29.664 -14.042 1.00 27.70 231 SER A O 1
ATOM 1818 N N . HIS A 1 232 ? -16.410 29.503 -12.394 1.00 27.20 232 HIS A N 1
ATOM 1819 C CA . HIS A 1 232 ? -17.212 29.924 -11.239 1.00 27.20 232 HIS A CA 1
ATOM 1820 C C . HIS A 1 232 ? -16.738 31.289 -10.706 1.00 27.20 232 HIS A C 1
ATOM 1822 O O . HIS A 1 232 ? -15.539 31.506 -10.547 1.00 27.20 232 HIS A O 1
ATOM 1828 N N . THR A 1 233 ? -17.682 32.145 -10.311 1.00 24.41 233 THR A N 1
ATOM 1829 C CA . THR A 1 233 ? -17.531 33.124 -9.220 1.00 24.41 233 THR A CA 1
ATOM 1830 C C . THR A 1 233 ? -18.860 33.218 -8.466 1.00 24.41 233 THR A C 1
ATOM 1832 O O . THR A 1 233 ? -19.864 33.565 -9.077 1.00 24.41 233 THR A O 1
ATOM 1835 N N . ALA A 1 234 ? -18.885 32.913 -7.161 1.00 25.56 234 ALA A N 1
ATOM 1836 C CA . ALA A 1 234 ? -19.729 33.586 -6.158 1.00 25.56 234 ALA A CA 1
ATOM 1837 C C . ALA A 1 234 ? -19.528 33.011 -4.741 1.00 25.56 234 ALA A C 1
ATOM 1839 O O . ALA A 1 234 ? -19.214 31.841 -4.561 1.00 25.56 234 ALA A O 1
ATOM 1840 N N . ALA A 1 235 ? -19.706 33.902 -3.765 1.00 22.84 235 ALA A N 1
ATOM 1841 C CA . ALA A 1 235 ? -19.335 33.843 -2.354 1.00 22.84 235 ALA A CA 1
ATOM 1842 C C . ALA A 1 235 ? -20.092 32.836 -1.460 1.00 22.84 235 ALA A C 1
ATOM 1844 O O . ALA A 1 235 ? -21.233 32.461 -1.717 1.00 22.84 235 ALA A O 1
ATOM 1845 N N . VAL A 1 236 ? -19.446 32.510 -0.334 1.00 23.66 236 VAL A N 1
ATOM 1846 C CA . VAL A 1 236 ? -19.921 31.696 0.800 1.00 23.66 236 VAL A CA 1
ATOM 1847 C C . VAL A 1 236 ? -20.544 32.582 1.895 1.00 23.66 236 VAL A C 1
ATOM 1849 O O . VAL A 1 236 ? -19.953 33.615 2.220 1.00 23.66 236 VAL A O 1
ATOM 1852 N N . PRO A 1 237 ? -21.646 32.167 2.554 1.00 24.73 237 PRO A N 1
ATOM 1853 C CA . PRO A 1 237 ? -21.996 32.610 3.904 1.00 24.73 237 PRO A CA 1
ATOM 1854 C C . PRO A 1 237 ? -21.674 31.558 4.987 1.00 24.73 237 PRO A C 1
ATOM 1856 O O . PRO A 1 237 ? -21.645 30.355 4.744 1.00 24.73 237 PRO A O 1
ATOM 1859 N N . ALA A 1 238 ? -21.427 32.073 6.193 1.00 26.11 238 ALA A N 1
ATOM 1860 C CA . ALA A 1 238 ? -20.878 31.440 7.396 1.00 26.11 238 ALA A CA 1
ATOM 1861 C C . ALA A 1 238 ? -21.873 30.534 8.187 1.00 26.11 238 ALA A C 1
ATOM 1863 O O . ALA A 1 238 ? -23.067 30.528 7.884 1.00 26.11 238 ALA A O 1
ATOM 1864 N N . PRO A 1 239 ? -21.409 29.774 9.209 1.00 25.80 239 PRO A N 1
ATOM 1865 C CA . PRO A 1 239 ? -22.123 28.633 9.791 1.00 25.80 239 PRO A CA 1
ATOM 1866 C C . PRO A 1 239 ? -23.044 29.010 10.965 1.00 25.80 239 PRO A C 1
ATOM 1868 O O . PRO A 1 239 ? -22.721 29.895 11.757 1.00 25.80 239 PRO A O 1
ATOM 1871 N N . MET A 1 240 ? -24.153 28.278 11.139 1.00 23.42 240 MET A N 1
ATOM 1872 C CA . MET A 1 240 ? -25.008 28.364 12.331 1.00 23.42 240 MET A CA 1
ATOM 1873 C C . MET A 1 240 ? -25.095 27.037 13.101 1.00 23.42 240 MET A C 1
ATOM 1875 O O . MET A 1 240 ? -25.528 26.013 12.587 1.00 23.42 240 MET A O 1
ATOM 1879 N N . ALA A 1 241 ? -24.650 27.155 14.353 1.00 24.66 241 ALA A N 1
ATOM 1880 C CA . ALA A 1 241 ? -24.899 26.416 15.590 1.00 24.66 241 ALA A CA 1
ATOM 1881 C C . ALA A 1 241 ? -25.804 25.163 15.600 1.00 24.66 241 ALA A C 1
ATOM 1883 O O . ALA A 1 241 ? -26.971 25.174 15.220 1.00 24.66 241 ALA A O 1
ATOM 1884 N N . THR A 1 242 ? -25.254 24.127 16.234 1.00 24.91 242 THR A N 1
ATOM 1885 C CA . THR A 1 242 ? -25.879 22.877 16.682 1.00 24.91 242 THR A CA 1
ATOM 1886 C C . THR A 1 242 ? -26.855 23.080 17.846 1.00 24.91 242 THR A C 1
ATOM 1888 O O . THR A 1 242 ? -26.476 23.628 18.882 1.00 24.91 242 THR A O 1
ATOM 1891 N N . GLY A 1 243 ? -28.075 22.554 17.706 1.00 22.97 243 GLY A N 1
ATOM 1892 C CA . GLY A 1 243 ? -29.052 22.389 18.785 1.00 22.97 243 GLY A CA 1
ATOM 1893 C C . GLY A 1 243 ? -29.237 20.914 19.148 1.00 22.97 243 GLY A C 1
ATOM 1894 O O . GLY A 1 243 ? -29.577 20.089 18.304 1.00 22.97 243 GLY A O 1
ATOM 1895 N N . THR A 1 244 ? -28.987 20.592 20.412 1.00 28.27 244 THR A N 1
ATOM 1896 C CA . THR A 1 244 ? -29.123 19.280 21.056 1.00 28.27 244 THR A CA 1
ATOM 1897 C C . THR A 1 244 ? -30.591 18.937 21.327 1.00 28.27 244 THR A C 1
ATOM 1899 O O . THR A 1 244 ? -31.335 19.778 21.826 1.00 28.27 244 THR A O 1
ATOM 1902 N N . SER A 1 245 ? -30.998 17.679 21.127 1.00 23.73 245 SER A N 1
ATOM 1903 C CA . SER A 1 245 ? -32.120 17.108 21.884 1.00 23.73 245 SER A CA 1
ATOM 1904 C C . SER A 1 245 ? -31.900 15.621 22.166 1.00 23.73 245 SER A C 1
ATOM 1906 O O . SER A 1 245 ? -31.510 14.837 21.304 1.00 23.73 245 SER A O 1
ATOM 1908 N N . SER A 1 246 ? -32.090 15.287 23.436 1.00 27.34 246 SER A N 1
ATOM 1909 C CA . SER A 1 246 ? -31.953 13.989 24.080 1.00 27.34 246 SER A CA 1
ATOM 1910 C C . SER A 1 246 ? -33.249 13.186 23.986 1.00 27.34 246 SER A C 1
ATOM 1912 O O . SER A 1 246 ? -34.302 13.736 24.298 1.00 27.34 246 SER A O 1
ATOM 1914 N N . THR A 1 247 ? -33.181 11.883 23.713 1.00 25.00 247 THR A N 1
ATOM 1915 C CA . THR A 1 247 ? -34.186 10.917 24.195 1.00 25.00 247 THR A CA 1
ATOM 1916 C C . THR A 1 247 ? -33.521 9.585 24.539 1.00 25.00 247 THR A C 1
ATOM 1918 O O . THR A 1 247 ? -32.669 9.075 23.818 1.00 25.00 247 THR A O 1
ATOM 1921 N N . THR A 1 248 ? -33.887 9.075 25.709 1.00 32.81 248 THR A N 1
ATOM 1922 C CA . THR A 1 248 ? -33.400 7.863 26.365 1.00 32.81 248 THR A CA 1
ATOM 1923 C C . THR A 1 248 ? -34.182 6.632 25.901 1.00 32.81 248 THR A C 1
ATOM 1925 O O . THR A 1 248 ? -35.347 6.474 26.261 1.00 32.81 248 THR A O 1
ATOM 1928 N N . SER A 1 249 ? -33.517 5.721 25.195 1.00 32.75 249 SER A N 1
ATOM 1929 C CA . SER A 1 249 ? -33.764 4.274 25.258 1.00 32.75 249 SER A CA 1
ATOM 1930 C C . SER A 1 249 ? -32.416 3.608 25.518 1.00 32.75 249 SER A C 1
ATOM 1932 O O . SER A 1 249 ? -31.412 4.072 24.980 1.00 32.75 249 SER A O 1
ATOM 1934 N N . SER A 1 250 ? -32.358 2.575 26.362 1.00 43.72 250 SER A N 1
ATOM 1935 C CA . SER A 1 250 ? -31.123 1.852 26.709 1.00 43.72 250 SER A CA 1
ATOM 1936 C C . SER A 1 250 ? -30.629 1.006 25.532 1.00 43.72 250 SER A C 1
ATOM 1938 O O . SER A 1 250 ? -30.671 -0.222 25.549 1.00 43.72 250 SER A O 1
ATOM 1940 N N . THR A 1 251 ? -30.220 1.684 24.471 1.00 49.16 251 THR A N 1
ATOM 1941 C CA . THR A 1 251 ? -29.498 1.119 23.345 1.00 49.16 251 THR A CA 1
ATOM 1942 C C . THR A 1 251 ? -28.080 0.798 23.829 1.00 49.16 251 THR A C 1
ATOM 1944 O O . THR A 1 251 ? -27.480 1.654 24.487 1.00 49.16 251 THR A O 1
ATOM 1947 N N . PRO A 1 252 ? -27.526 -0.397 23.550 1.00 55.56 252 PRO A N 1
ATOM 1948 C CA . PRO A 1 252 ? -26.160 -0.720 23.946 1.00 55.56 252 PRO A CA 1
ATOM 1949 C C . PRO A 1 252 ? -25.194 0.331 23.389 1.00 55.56 252 PRO A C 1
ATOM 1951 O O . PRO A 1 252 ? -25.291 0.699 22.215 1.00 55.56 252 PRO A O 1
ATOM 1954 N N . ALA A 1 253 ? -24.279 0.823 24.226 1.00 77.56 253 ALA A N 1
ATOM 1955 C CA . ALA A 1 253 ? -23.271 1.784 23.801 1.00 77.56 253 ALA A CA 1
ATOM 1956 C C . ALA A 1 253 ? -22.399 1.149 22.705 1.00 77.56 253 ALA A C 1
ATOM 1958 O O . ALA A 1 253 ? -21.719 0.151 22.944 1.00 77.56 253 ALA A O 1
ATOM 1959 N N . LEU A 1 254 ? -22.446 1.713 21.498 1.00 91.50 254 LEU A N 1
ATOM 1960 C CA . LEU A 1 254 ? -21.581 1.328 20.389 1.00 91.50 254 LEU A CA 1
ATOM 1961 C C . LEU A 1 254 ? -20.579 2.450 20.145 1.00 91.50 254 LEU A C 1
ATOM 1963 O O . LEU A 1 254 ? -20.962 3.569 19.807 1.00 91.50 254 LEU A O 1
ATOM 1967 N N . LEU A 1 255 ? -19.299 2.142 20.300 1.00 95.25 255 LEU A N 1
ATOM 1968 C CA . LEU A 1 255 ? -18.200 3.033 19.967 1.00 95.25 255 LEU A CA 1
ATOM 1969 C C . LEU A 1 255 ? -17.460 2.487 18.744 1.00 95.25 255 LEU A C 1
ATOM 1971 O O . LEU A 1 255 ? -17.101 1.314 18.704 1.00 95.25 255 LEU A O 1
ATOM 1975 N N . ILE A 1 256 ? -17.207 3.346 17.762 1.00 96.88 256 ILE A N 1
ATOM 1976 C CA . ILE A 1 256 ? -16.425 3.044 16.566 1.00 96.88 256 ILE A CA 1
ATOM 1977 C C . ILE A 1 256 ? -15.226 3.989 16.542 1.00 96.88 256 ILE A C 1
ATOM 1979 O O . ILE A 1 256 ? -15.394 5.203 16.454 1.00 96.88 256 ILE A O 1
ATOM 1983 N N . VAL A 1 257 ? -14.012 3.455 16.609 1.00 96.69 257 VAL A N 1
ATOM 1984 C CA . VAL A 1 257 ? -12.784 4.259 16.530 1.00 96.69 257 VAL A CA 1
ATOM 1985 C C . VAL A 1 257 ? -11.955 3.872 15.321 1.00 96.69 257 VAL A C 1
ATOM 1987 O O . VAL A 1 257 ? -11.909 2.698 14.943 1.00 96.69 257 VAL A O 1
ATOM 1990 N N . TYR A 1 258 ? -11.285 4.850 14.713 1.00 94.94 258 TYR A N 1
ATOM 1991 C CA . TYR A 1 258 ? -10.446 4.592 13.548 1.00 94.94 258 TYR A CA 1
ATOM 1992 C C . TYR A 1 258 ? -9.072 5.255 13.597 1.00 94.94 258 TYR A C 1
ATOM 1994 O O . TYR A 1 258 ? -8.898 6.339 14.153 1.00 94.94 258 TYR A O 1
ATOM 2002 N N . GLY A 1 259 ? -8.096 4.580 12.990 1.00 88.19 259 GLY A N 1
ATOM 2003 C CA . GLY A 1 259 ? -6.765 5.109 12.714 1.00 88.19 259 GLY A CA 1
ATOM 2004 C C . GLY A 1 259 ? -6.524 5.131 11.206 1.00 88.19 259 GLY A C 1
ATOM 2005 O O . GLY A 1 259 ? -6.577 4.082 10.566 1.00 88.19 259 GLY A O 1
ATOM 2006 N N . SER A 1 260 ? -6.275 6.300 10.614 1.00 78.06 260 SER A N 1
ATOM 2007 C CA . SER A 1 260 ? -6.125 6.449 9.162 1.00 78.06 260 SER A CA 1
ATOM 2008 C C . SER A 1 260 ? -5.261 7.649 8.785 1.00 78.06 260 SER A C 1
ATOM 2010 O O . SER A 1 260 ? -5.521 8.743 9.275 1.00 78.06 260 SER A O 1
ATOM 2012 N N . ASN A 1 261 ? -4.308 7.462 7.862 1.00 59.88 261 ASN A N 1
ATOM 2013 C CA . ASN A 1 261 ? -3.589 8.583 7.234 1.00 59.88 261 ASN A CA 1
ATOM 2014 C C . ASN A 1 261 ? -4.163 8.915 5.847 1.00 59.88 261 ASN A C 1
ATOM 2016 O O . ASN A 1 261 ? -4.148 10.065 5.432 1.00 59.88 261 ASN A O 1
ATOM 2020 N N . THR A 1 262 ? -4.680 7.912 5.126 1.00 58.09 262 THR A N 1
ATOM 2021 C CA . THR A 1 262 ? -5.151 8.044 3.731 1.00 58.09 262 THR A CA 1
ATOM 2022 C C . THR A 1 262 ? -6.675 7.971 3.581 1.00 58.09 262 THR A C 1
ATOM 2024 O O . THR A 1 262 ? -7.178 7.908 2.465 1.00 58.09 262 THR A O 1
ATOM 2027 N N . GLY A 1 263 ? -7.423 7.941 4.688 1.00 60.44 263 GLY A N 1
ATOM 2028 C CA . GLY A 1 263 ? -8.890 8.024 4.708 1.00 60.44 263 GLY A CA 1
ATOM 2029 C C . GLY A 1 263 ? -9.649 6.701 4.531 1.00 60.44 263 GLY A C 1
ATOM 2030 O O . GLY A 1 263 ? -10.829 6.640 4.862 1.00 60.44 263 GLY A O 1
ATOM 2031 N N . SER A 1 264 ? -9.014 5.610 4.088 1.00 73.88 264 SER A N 1
ATOM 2032 C CA . SER A 1 264 ? -9.712 4.329 3.851 1.00 73.88 264 SER A CA 1
ATOM 2033 C C . SER A 1 264 ? -10.341 3.734 5.120 1.00 73.88 264 SER A C 1
ATOM 2035 O O . SER A 1 264 ? -11.498 3.322 5.109 1.00 73.88 264 SER A O 1
ATOM 2037 N N . CYS A 1 265 ? -9.613 3.733 6.243 1.00 78.94 265 CYS A N 1
ATOM 2038 C CA . CYS A 1 265 ? -10.143 3.238 7.521 1.00 78.94 265 CYS A CA 1
ATOM 2039 C C . CYS A 1 265 ? -11.243 4.151 8.078 1.00 78.94 265 CYS A C 1
ATOM 2041 O O . CYS A 1 265 ? -12.175 3.667 8.714 1.00 78.94 265 CYS A O 1
ATOM 2043 N N . GLU A 1 266 ? -11.154 5.461 7.825 1.00 74.56 266 GLU A N 1
ATOM 2044 C CA . GLU A 1 266 ? -12.215 6.406 8.180 1.00 74.56 266 GLU A CA 1
ATOM 2045 C C . GLU A 1 266 ? -13.498 6.118 7.391 1.00 74.56 266 GLU A C 1
ATOM 2047 O O . GLU A 1 266 ? -14.581 6.068 7.975 1.00 74.56 266 GLU A O 1
ATOM 2052 N N . ALA A 1 267 ? -13.385 5.875 6.083 1.00 64.56 267 ALA A N 1
ATOM 2053 C CA . ALA A 1 267 ? -14.521 5.531 5.233 1.00 64.56 267 ALA A CA 1
ATOM 2054 C C . ALA A 1 267 ? -15.223 4.250 5.717 1.00 64.56 267 ALA A C 1
ATOM 2056 O O . ALA A 1 267 ? -16.437 4.252 5.922 1.00 64.56 267 ALA A O 1
ATOM 2057 N N . PHE A 1 268 ? -14.461 3.192 6.007 1.00 79.81 268 PHE A N 1
ATOM 2058 C CA . PHE A 1 268 ? -14.999 1.956 6.583 1.00 79.81 268 PHE A CA 1
ATOM 2059 C C . PHE A 1 268 ? -15.653 2.167 7.954 1.00 79.81 268 PHE A C 1
ATOM 2061 O O . PHE A 1 268 ? -16.735 1.640 8.212 1.00 79.81 268 PHE A O 1
ATOM 2068 N N . ALA A 1 269 ? -15.063 2.984 8.829 1.00 82.88 269 ALA A N 1
ATOM 2069 C CA . ALA A 1 269 ? -15.667 3.312 10.119 1.00 82.88 269 ALA A CA 1
ATOM 2070 C C . ALA A 1 269 ? -16.998 4.073 9.964 1.00 82.88 269 ALA A C 1
ATOM 2072 O O . ALA A 1 269 ? -17.963 3.792 10.681 1.00 82.88 269 ALA A O 1
ATOM 2073 N N . ARG A 1 270 ? -17.092 4.994 8.994 1.00 76.06 270 ARG A N 1
ATOM 2074 C CA . ARG A 1 270 ? -18.347 5.686 8.647 1.00 76.06 270 ARG A CA 1
ATOM 2075 C C . ARG A 1 270 ? -19.387 4.719 8.072 1.00 76.06 270 ARG A C 1
ATOM 2077 O O . ARG A 1 270 ? -20.555 4.814 8.440 1.00 76.06 270 ARG A O 1
ATOM 2084 N N . GLN A 1 271 ? -18.969 3.742 7.269 1.00 76.44 271 GLN A N 1
ATOM 2085 C CA . GLN A 1 271 ? -19.853 2.683 6.776 1.00 76.44 271 GLN A CA 1
ATOM 2086 C C . GLN A 1 271 ? -20.397 1.814 7.924 1.00 76.44 271 GLN A C 1
ATOM 2088 O O . GLN A 1 271 ? -21.605 1.579 7.981 1.00 76.44 271 GLN A O 1
ATOM 2093 N N . LEU A 1 272 ? -19.558 1.408 8.889 1.00 87.06 272 LEU A N 1
ATOM 2094 C CA . LEU A 1 272 ? -20.009 0.687 10.092 1.00 87.06 272 LEU A CA 1
ATOM 2095 C C . LEU A 1 272 ? -21.000 1.515 10.916 1.00 87.06 272 LEU A C 1
ATOM 2097 O O . LEU A 1 272 ? -22.003 0.979 11.384 1.00 87.06 272 LEU A O 1
ATOM 2101 N N . ARG A 1 273 ? -20.758 2.823 11.072 1.00 87.31 273 ARG A N 1
ATOM 2102 C CA . ARG A 1 273 ? -21.687 3.741 11.750 1.00 87.31 273 ARG A CA 1
ATOM 2103 C C . ARG A 1 273 ? -23.056 3.722 11.076 1.00 87.31 273 ARG A C 1
ATOM 2105 O O . ARG A 1 273 ? -24.069 3.564 11.753 1.00 87.31 273 ARG A O 1
ATOM 2112 N N . ASP A 1 274 ? -23.094 3.849 9.755 1.00 74.31 274 ASP A N 1
ATOM 2113 C CA . ASP A 1 274 ? -24.351 3.892 9.005 1.00 74.31 274 ASP A CA 1
ATOM 2114 C C . ASP A 1 274 ? -25.096 2.556 9.069 1.00 74.31 274 ASP A C 1
ATOM 2116 O O . ASP A 1 274 ? -26.322 2.532 9.208 1.00 74.31 274 ASP A O 1
ATOM 2120 N N . GLN A 1 275 ? -24.359 1.443 9.030 1.00 82.12 275 GLN A N 1
ATOM 2121 C CA . GLN A 1 275 ? -24.896 0.097 9.230 1.00 82.12 275 GLN A CA 1
ATOM 2122 C C . GLN A 1 275 ? -25.448 -0.099 10.650 1.00 82.12 275 GLN A C 1
ATOM 2124 O O . GLN A 1 275 ? -26.489 -0.739 10.816 1.00 82.12 275 GLN A O 1
ATOM 2129 N N . ALA A 1 276 ? -24.801 0.467 11.666 1.00 84.31 276 ALA A N 1
ATOM 2130 C CA . ALA A 1 276 ? -25.243 0.373 13.049 1.00 84.31 276 ALA A CA 1
ATOM 2131 C C . ALA A 1 276 ? -26.512 1.192 13.321 1.00 84.31 276 ALA A C 1
ATOM 2133 O O . ALA A 1 276 ? -27.444 0.692 13.952 1.00 84.31 276 ALA A O 1
ATOM 2134 N N . VAL A 1 277 ? -26.584 2.422 12.797 1.00 78.25 277 VAL A N 1
ATOM 2135 C CA . VAL A 1 277 ? -27.779 3.282 12.898 1.00 78.25 277 VAL A CA 1
ATOM 2136 C C . VAL A 1 277 ? -28.999 2.589 12.295 1.00 78.25 277 VAL A C 1
ATOM 2138 O O . VAL A 1 277 ? -30.081 2.623 12.877 1.00 78.25 277 VAL A O 1
ATOM 2141 N N . GLN A 1 278 ? -28.829 1.909 11.157 1.00 71.62 278 GLN A N 1
ATOM 2142 C CA . GLN A 1 278 ? -29.900 1.132 10.517 1.00 71.62 278 GLN A CA 1
ATOM 2143 C C . GLN A 1 278 ? -30.399 -0.034 11.379 1.00 71.62 278 GLN A C 1
ATOM 2145 O O . GLN A 1 278 ? -31.530 -0.478 11.214 1.00 71.62 278 GLN A O 1
ATOM 2150 N N . ARG A 1 279 ? -29.574 -0.514 12.312 1.00 79.44 279 ARG A N 1
ATOM 2151 C CA . ARG A 1 279 ? -29.882 -1.612 13.237 1.00 79.44 279 ARG A CA 1
ATOM 2152 C C . ARG A 1 279 ? -30.343 -1.115 14.612 1.00 79.44 279 ARG A C 1
ATOM 2154 O O . ARG A 1 279 ? -30.419 -1.899 15.549 1.00 79.44 279 ARG A O 1
ATOM 2161 N N . GLY A 1 280 ? -30.644 0.181 14.739 1.00 76.19 280 GLY A N 1
ATOM 2162 C CA . GLY A 1 280 ? -31.164 0.781 15.969 1.00 76.19 280 GLY A CA 1
ATOM 2163 C C . GLY A 1 280 ? -30.101 1.171 16.999 1.00 76.19 280 GLY A C 1
ATOM 2164 O O . GLY A 1 280 ? -30.458 1.577 18.104 1.00 76.19 280 GLY A O 1
ATOM 2165 N N . PHE A 1 281 ? -28.810 1.090 16.658 1.00 81.44 281 PHE A N 1
ATOM 2166 C CA . PHE A 1 281 ? -27.743 1.599 17.519 1.00 81.44 281 PHE A CA 1
ATOM 2167 C C . PHE A 1 281 ? -27.611 3.124 17.416 1.00 81.44 281 PHE A C 1
ATOM 2169 O O . PHE A 1 281 ? -27.872 3.720 16.370 1.00 81.44 281 PHE A O 1
ATOM 2176 N N . ALA A 1 282 ? -27.119 3.750 18.485 1.00 82.81 282 ALA A N 1
ATOM 2177 C CA . ALA A 1 282 ? -26.667 5.139 18.489 1.00 82.81 282 ALA A CA 1
ATOM 2178 C C . ALA A 1 282 ? -25.127 5.170 18.582 1.00 82.81 282 ALA A C 1
ATOM 2180 O O . ALA A 1 282 ? -24.591 5.365 19.674 1.00 82.81 282 ALA A O 1
ATOM 2181 N N . PRO A 1 283 ? -24.401 4.897 17.477 1.00 88.50 283 PRO A N 1
ATOM 2182 C CA . PRO A 1 283 ? -22.948 4.796 17.506 1.00 88.50 283 PRO A CA 1
ATOM 2183 C C . PRO A 1 283 ? -22.280 6.151 17.753 1.00 88.50 283 PRO A C 1
ATOM 2185 O O . PRO A 1 283 ? -22.607 7.147 17.105 1.00 88.50 283 PRO A O 1
ATOM 2188 N N . VAL A 1 284 ? -21.273 6.162 18.622 1.00 92.19 284 VAL A N 1
ATOM 2189 C CA . VAL A 1 284 ? -20.279 7.237 18.704 1.00 92.19 284 VAL A CA 1
ATOM 2190 C C . VAL A 1 284 ? -19.122 6.878 17.776 1.00 92.19 284 VAL A C 1
ATOM 2192 O O . VAL A 1 284 ? -18.671 5.736 17.781 1.00 92.19 284 VAL A O 1
ATOM 2195 N N . ILE A 1 285 ? -18.644 7.834 16.977 1.00 90.56 285 ILE A N 1
ATOM 2196 C CA . ILE A 1 285 ? -17.495 7.653 16.081 1.00 90.56 285 ILE A CA 1
ATOM 2197 C C . ILE A 1 285 ? -16.428 8.714 16.353 1.00 90.56 285 ILE A C 1
ATOM 2199 O O . ILE A 1 285 ? -16.774 9.870 16.592 1.00 90.56 285 ILE A O 1
ATOM 2203 N N . GLY A 1 286 ? -15.151 8.343 16.277 1.00 86.50 286 GLY A N 1
ATOM 2204 C CA . GLY A 1 286 ? -14.044 9.302 16.279 1.00 86.50 286 GLY A CA 1
ATOM 2205 C C . GLY A 1 286 ? -12.686 8.651 16.043 1.00 86.50 286 GLY A C 1
ATOM 2206 O O . GLY A 1 286 ? -12.597 7.465 15.714 1.00 86.50 286 GLY A O 1
ATOM 2207 N N . THR A 1 287 ? -11.620 9.435 16.174 1.00 89.50 287 THR A N 1
ATOM 2208 C CA . THR A 1 287 ? -10.256 8.929 15.958 1.00 89.50 287 THR A CA 1
ATOM 2209 C C . THR A 1 287 ? -9.780 8.104 17.152 1.00 89.50 287 THR A C 1
ATOM 2211 O O . THR A 1 287 ? -10.246 8.293 18.272 1.00 89.50 287 THR A O 1
ATOM 2214 N N . MET A 1 288 ? -8.847 7.172 16.952 1.00 96.62 288 MET A N 1
ATOM 2215 C CA . MET A 1 288 ? -8.332 6.346 18.054 1.00 96.62 288 MET A CA 1
ATOM 2216 C C . MET A 1 288 ? -7.757 7.201 19.196 1.00 96.62 288 MET A C 1
ATOM 2218 O O . MET A 1 288 ? -8.092 6.978 20.357 1.00 96.62 288 MET A O 1
ATOM 2222 N N . ASP A 1 289 ? -6.962 8.226 18.888 1.00 93.69 289 ASP A N 1
ATOM 2223 C CA . ASP A 1 289 ? -6.338 9.083 19.904 1.00 93.69 289 ASP A CA 1
ATOM 2224 C C . ASP A 1 289 ? -7.335 9.915 20.741 1.00 93.69 289 ASP A C 1
ATOM 2226 O O . ASP A 1 289 ? -7.011 10.286 21.869 1.00 93.69 289 ASP A O 1
ATOM 2230 N N . GLU A 1 290 ? -8.553 10.177 20.252 1.00 90.19 290 GLU A N 1
ATOM 2231 C CA . GLU A 1 290 ? -9.607 10.882 21.010 1.00 90.19 290 GLU A CA 1
ATOM 2232 C C . GLU A 1 290 ? -10.183 10.061 22.173 1.00 90.19 290 GLU A C 1
ATOM 2234 O O . GLU A 1 290 ? -10.782 10.632 23.096 1.00 90.19 290 GLU A O 1
ATOM 2239 N N . PHE A 1 291 ? -10.013 8.735 22.122 1.00 93.62 291 PHE A N 1
ATOM 2240 C CA . PHE A 1 291 ? -10.602 7.781 23.065 1.00 93.62 291 PHE A CA 1
ATOM 2241 C C . PHE A 1 291 ? -9.593 7.152 24.032 1.00 93.62 291 PHE A C 1
ATOM 2243 O O . PHE A 1 291 ? -9.937 6.222 24.766 1.00 93.62 291 PHE A O 1
ATOM 2250 N N . VAL A 1 292 ? -8.374 7.695 24.099 1.00 91.62 292 VAL A N 1
ATOM 2251 C CA . VAL A 1 292 ? -7.432 7.415 25.193 1.00 91.62 292 VAL A CA 1
ATOM 2252 C C . VAL A 1 292 ? -8.102 7.754 26.529 1.00 91.62 292 VAL A C 1
ATOM 2254 O O . VAL A 1 292 ? -8.675 8.831 26.679 1.00 91.62 292 VAL A O 1
ATOM 2257 N N . ASP A 1 293 ? -8.079 6.811 27.474 1.00 88.81 293 ASP A N 1
ATOM 2258 C CA . ASP A 1 293 ? -8.737 6.879 28.793 1.00 88.81 293 ASP A CA 1
ATOM 2259 C C . ASP A 1 293 ? -10.267 7.064 28.767 1.00 88.81 293 ASP A C 1
ATOM 2261 O O . ASP A 1 293 ? -10.888 7.354 29.791 1.00 88.81 293 ASP A O 1
ATOM 2265 N N . ARG A 1 294 ? -10.905 6.885 27.604 1.00 89.25 294 ARG A N 1
ATOM 2266 C CA . ARG A 1 294 ? -12.339 7.159 27.402 1.00 89.25 294 ARG A CA 1
ATOM 2267 C C . ARG A 1 294 ? -13.098 5.999 26.759 1.00 89.25 294 ARG A C 1
ATOM 2269 O O . ARG A 1 294 ? -14.208 6.202 26.267 1.00 89.25 294 ARG A O 1
ATOM 2276 N N . LEU A 1 295 ? -12.526 4.792 26.757 1.00 88.94 295 LEU A N 1
ATOM 2277 C CA . LEU A 1 295 ? -13.252 3.599 26.320 1.00 88.94 295 LEU A CA 1
ATOM 2278 C C . LEU A 1 295 ? -14.432 3.299 27.265 1.00 88.94 295 LEU A C 1
ATOM 2280 O O . LEU A 1 295 ? -14.310 3.477 28.482 1.00 88.94 295 LEU A O 1
ATOM 2284 N N . PRO A 1 296 ? -15.575 2.840 26.727 1.00 85.00 296 PRO A N 1
ATOM 2285 C CA . PRO A 1 296 ? -16.716 2.447 27.539 1.00 85.00 296 PRO A CA 1
ATOM 2286 C C . PRO A 1 296 ? -16.395 1.185 28.354 1.00 85.00 296 PRO A C 1
ATOM 2288 O O . PRO A 1 296 ? -15.589 0.349 27.944 1.00 85.00 296 PRO A O 1
ATOM 2291 N N . LYS A 1 297 ? -17.029 1.054 29.526 1.00 80.62 297 LYS A N 1
ATOM 2292 C CA . LYS A 1 297 ? -16.853 -0.108 30.420 1.00 80.62 297 LYS A CA 1
ATOM 2293 C C . LYS A 1 297 ? -17.695 -1.314 29.992 1.00 80.62 297 LYS A C 1
ATOM 2295 O O . LYS A 1 297 ? -17.379 -2.443 30.360 1.00 80.62 297 LYS A O 1
ATOM 2300 N N . ASP A 1 298 ? -18.752 -1.059 29.232 1.00 84.81 298 ASP A N 1
ATOM 2301 C CA . ASP A 1 298 ? -19.724 -2.010 28.717 1.00 84.81 298 ASP A CA 1
ATOM 2302 C C . ASP A 1 298 ? -20.178 -1.620 27.298 1.00 84.81 298 ASP A C 1
ATOM 2304 O O . ASP A 1 298 ? -20.066 -0.468 26.880 1.00 84.81 298 ASP A O 1
ATOM 2308 N N . GLY A 1 299 ? -20.671 -2.596 26.531 1.00 88.44 299 GLY A N 1
ATOM 2309 C CA . GLY A 1 299 ? -21.166 -2.380 25.167 1.00 88.44 299 GLY A CA 1
ATOM 2310 C C . GLY A 1 299 ? -20.265 -2.970 24.082 1.00 88.44 299 GLY A C 1
ATOM 2311 O O . GLY A 1 299 ? -19.625 -4.002 24.292 1.00 88.44 299 GLY A O 1
ATOM 2312 N N . LEU A 1 300 ? -20.260 -2.349 22.901 1.00 92.44 300 LEU A N 1
ATOM 2313 C CA . LEU A 1 300 ? -19.543 -2.823 21.715 1.00 92.44 300 LEU A CA 1
ATOM 2314 C C . LEU A 1 300 ? -18.529 -1.777 21.231 1.00 92.44 300 LEU A C 1
ATOM 2316 O O . LEU A 1 300 ? -18.891 -0.636 20.952 1.00 92.44 300 LEU A O 1
ATOM 2320 N N . LEU A 1 301 ? -17.266 -2.181 21.096 1.00 95.69 301 LEU A N 1
ATOM 2321 C CA . LEU A 1 301 ? -16.186 -1.394 20.501 1.00 95.69 301 LEU A CA 1
ATOM 2322 C C . LEU A 1 301 ? -15.801 -1.965 19.131 1.00 95.69 301 LEU A C 1
ATOM 2324 O O . LEU A 1 301 ? -15.369 -3.110 19.030 1.00 95.69 301 LEU A O 1
ATOM 2328 N N . LEU A 1 302 ? -15.885 -1.155 18.083 1.00 97.44 302 LEU A N 1
ATOM 2329 C CA . LEU A 1 302 ? -15.363 -1.492 16.760 1.00 97.44 302 LEU A CA 1
ATOM 2330 C C . LEU A 1 302 ? -14.132 -0.637 16.470 1.00 97.44 302 LEU A C 1
ATOM 2332 O O . LEU A 1 302 ? -14.184 0.587 16.576 1.00 97.44 302 LEU A O 1
ATOM 2336 N N . VAL A 1 303 ? -13.025 -1.275 16.098 1.00 98.00 303 VAL A N 1
ATOM 2337 C CA . VAL A 1 303 ? -11.777 -0.590 15.743 1.00 98.00 303 VAL A CA 1
ATOM 2338 C C . VAL A 1 303 ? -11.461 -0.840 14.277 1.00 98.00 303 VAL A C 1
ATOM 2340 O O . VAL A 1 303 ? -11.370 -1.991 13.860 1.00 98.00 303 VAL A O 1
ATOM 2343 N N . VAL A 1 304 ? -11.230 0.223 13.507 1.00 97.31 304 VAL A N 1
ATOM 2344 C CA . VAL A 1 304 ? -10.771 0.129 12.113 1.00 97.31 304 VAL A CA 1
ATOM 2345 C C . VAL A 1 304 ? -9.436 0.849 11.973 1.00 97.31 304 VAL A C 1
ATOM 2347 O O . VAL A 1 304 ? -9.373 2.069 12.097 1.00 97.31 304 VAL A O 1
ATOM 2350 N N . THR A 1 305 ? -8.340 0.136 11.731 1.00 97.25 305 THR A N 1
ATOM 2351 C CA . THR A 1 305 ? -7.016 0.782 11.717 1.00 97.25 305 THR A CA 1
ATOM 2352 C C . THR A 1 305 ? -6.060 0.181 10.699 1.00 97.25 305 THR A C 1
ATOM 2354 O O . THR A 1 305 ? -6.206 -0.971 10.290 1.00 97.25 305 THR A O 1
ATOM 2357 N N . ALA A 1 306 ? -5.086 0.979 10.266 1.00 88.75 306 ALA A N 1
ATOM 2358 C CA . ALA A 1 306 ? -4.044 0.567 9.332 1.00 88.75 306 ALA A CA 1
ATOM 2359 C C . ALA A 1 306 ? -2.700 0.319 10.032 1.00 88.75 306 ALA A C 1
ATOM 2361 O O . ALA A 1 306 ? -2.504 0.665 11.195 1.00 88.75 306 ALA A O 1
ATOM 2362 N N . SER A 1 307 ? -1.750 -0.285 9.317 1.00 85.31 307 SER A N 1
ATOM 2363 C CA . SER A 1 307 ? -0.335 -0.329 9.718 1.00 85.31 307 SER A CA 1
ATOM 2364 C C . SER A 1 307 ? 0.536 0.351 8.670 1.00 85.31 307 SER A C 1
ATOM 2366 O O . SER A 1 307 ? 0.476 -0.016 7.500 1.00 85.31 307 SER A O 1
ATOM 2368 N N . TYR A 1 308 ? 1.406 1.265 9.098 1.00 76.19 308 TYR A N 1
ATOM 2369 C CA . TYR A 1 308 ? 2.378 1.939 8.236 1.00 76.19 308 TYR A CA 1
ATOM 2370 C C . TYR A 1 308 ? 3.789 1.540 8.664 1.00 76.19 308 TYR A C 1
ATOM 2372 O O . TYR A 1 308 ? 4.285 2.012 9.680 1.00 76.19 308 TYR A O 1
ATOM 2380 N N . GLU A 1 309 ? 4.428 0.611 7.942 1.00 76.38 309 GLU A N 1
ATOM 2381 C CA . GLU A 1 309 ? 5.749 0.060 8.319 1.00 76.38 309 GLU A CA 1
ATOM 2382 C C . GLU A 1 309 ? 5.790 -0.494 9.763 1.00 76.38 309 GLU A C 1
ATOM 2384 O O . GLU A 1 309 ? 6.820 -0.485 10.434 1.00 76.38 309 GLU A O 1
ATOM 2389 N N . GLY A 1 310 ? 4.654 -0.998 10.256 1.00 80.81 310 GLY A N 1
ATOM 2390 C CA . GLY A 1 310 ? 4.509 -1.510 11.624 1.00 80.81 310 GLY A CA 1
ATOM 2391 C C . GLY A 1 310 ? 4.274 -0.438 12.687 1.00 80.81 310 GLY A C 1
ATOM 2392 O O . GLY A 1 310 ? 4.165 -0.774 13.865 1.00 80.81 310 GLY A O 1
ATOM 2393 N N . CYS A 1 311 ? 4.168 0.826 12.282 1.00 86.75 311 CYS A N 1
ATOM 2394 C CA . CYS A 1 311 ? 3.782 1.950 13.121 1.00 86.75 311 CYS A CA 1
ATOM 2395 C C . CYS A 1 311 ? 2.283 2.268 12.972 1.00 86.75 311 CYS A C 1
ATOM 2397 O O . CYS A 1 311 ? 1.692 1.982 11.921 1.00 86.75 311 CYS A O 1
ATOM 2399 N N . PRO A 1 312 ? 1.653 2.828 14.022 1.00 90.50 312 PRO A N 1
ATOM 2400 C CA . PRO A 1 312 ? 0.261 3.255 13.964 1.00 90.50 312 PRO A CA 1
ATOM 2401 C C . PRO A 1 312 ? 0.065 4.461 13.034 1.00 90.50 312 PRO A C 1
ATOM 2403 O O . PRO A 1 312 ? 1.015 5.213 12.817 1.00 90.50 312 PRO A O 1
ATOM 2406 N N . PRO A 1 313 ? -1.161 4.660 12.520 1.00 83.00 313 PRO A N 1
ATOM 2407 C CA . PRO A 1 313 ? -1.587 5.914 11.904 1.00 83.00 313 PRO A CA 1
ATOM 2408 C C . PRO A 1 313 ? -1.370 7.113 12.838 1.00 83.00 313 PRO A C 1
ATOM 2410 O O . PRO A 1 313 ? -1.374 6.957 14.061 1.00 83.00 313 PRO A O 1
ATOM 2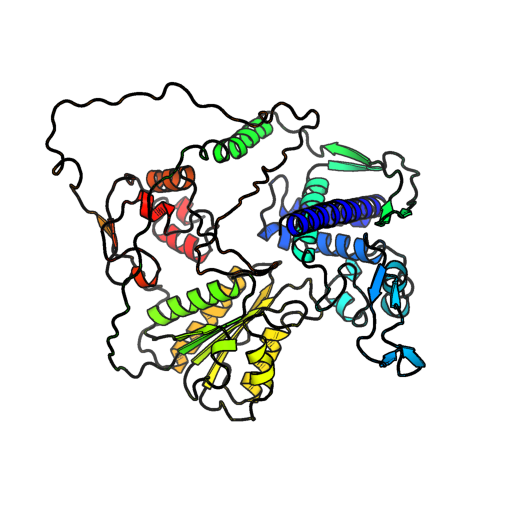413 N N . ASP A 1 314 ? -1.243 8.312 12.273 1.00 74.94 314 ASP A N 1
ATOM 2414 C CA . ASP A 1 314 ? -0.892 9.540 13.001 1.00 74.94 314 ASP A CA 1
ATOM 2415 C C . ASP A 1 314 ? -1.946 9.907 14.055 1.00 74.94 314 ASP A C 1
ATOM 2417 O O . ASP A 1 314 ? -1.616 10.439 15.110 1.00 74.94 314 ASP A O 1
ATOM 2421 N N . ASN A 1 315 ? -3.209 9.558 13.804 1.00 82.94 315 ASN A N 1
ATOM 2422 C CA . ASN A 1 315 ? -4.332 9.718 14.730 1.00 82.94 315 ASN A CA 1
ATOM 2423 C C . ASN A 1 315 ? -4.565 8.498 15.650 1.00 82.94 315 ASN A C 1
ATOM 2425 O O . ASN A 1 315 ? -5.647 8.346 16.222 1.00 82.94 315 ASN A O 1
ATOM 2429 N N . ALA A 1 316 ? -3.567 7.619 15.775 1.00 92.00 316 ALA A N 1
ATOM 2430 C CA . ALA A 1 316 ? -3.563 6.444 16.649 1.00 92.00 316 ALA A CA 1
ATOM 2431 C C . ALA A 1 316 ? -2.237 6.263 17.425 1.00 92.00 316 ALA A C 1
ATOM 2433 O O . ALA A 1 316 ? -2.043 5.247 18.107 1.00 92.00 316 ALA A O 1
ATOM 2434 N N . VAL A 1 317 ? -1.301 7.216 17.319 1.00 88.06 317 VAL A N 1
ATOM 2435 C CA . VAL A 1 317 ? 0.037 7.137 17.934 1.00 88.06 317 VAL A CA 1
ATOM 2436 C C . VAL A 1 317 ? -0.005 7.133 19.461 1.00 88.06 317 VAL A C 1
ATOM 2438 O O . VAL A 1 317 ? 0.896 6.566 20.080 1.00 88.06 317 VAL A O 1
ATOM 2441 N N . LYS A 1 318 ? -1.037 7.721 20.081 1.00 93.56 318 LYS A N 1
ATOM 2442 C CA . LYS A 1 318 ? -1.232 7.715 21.541 1.00 93.56 318 LYS A CA 1
ATOM 2443 C C . LYS A 1 318 ? -2.039 6.503 21.988 1.00 93.56 318 LYS A C 1
ATOM 2445 O O . LYS A 1 318 ? -1.712 5.892 23.002 1.00 93.56 318 LYS A O 1
ATOM 2450 N N . PHE A 1 319 ? -3.058 6.127 21.220 1.00 96.56 319 PHE A N 1
ATOM 2451 C CA . PHE A 1 319 ? -3.950 5.024 21.563 1.00 96.56 319 PHE A CA 1
ATOM 2452 C C . PHE A 1 319 ? -3.239 3.673 21.601 1.00 96.56 319 PHE A C 1
ATOM 2454 O O . PHE A 1 319 ? -3.456 2.892 22.521 1.00 96.56 319 PHE A O 1
ATOM 2461 N N . VAL A 1 320 ? -2.372 3.375 20.629 1.00 95.56 320 VAL A N 1
ATOM 2462 C CA . VAL A 1 320 ? -1.718 2.058 20.543 1.00 95.56 320 VAL A CA 1
ATOM 2463 C C . VAL A 1 320 ? -0.800 1.728 21.730 1.00 95.56 320 VAL A C 1
ATOM 2465 O O . VAL A 1 320 ? -0.898 0.612 22.242 1.00 95.56 320 VAL A O 1
ATOM 2468 N N . PRO A 1 321 ? 0.101 2.611 22.199 1.00 94.12 321 PRO A N 1
ATOM 2469 C CA . PRO A 1 321 ? 0.858 2.330 23.418 1.00 94.12 321 PRO A CA 1
ATOM 2470 C C . PRO A 1 321 ? -0.042 2.297 24.659 1.00 94.12 321 PRO A C 1
ATOM 2472 O O . PRO A 1 321 ? 0.184 1.469 25.538 1.00 94.12 321 PRO A O 1
ATOM 2475 N N . TRP A 1 322 ? -1.080 3.136 24.710 1.00 96.94 322 TRP A N 1
ATOM 2476 C CA . TRP A 1 322 ? -2.033 3.171 25.819 1.00 96.94 322 TRP A CA 1
ATOM 2477 C C . TRP A 1 322 ? -2.831 1.865 25.959 1.00 96.94 322 TRP A C 1
ATOM 2479 O O . TRP A 1 322 ? -2.825 1.265 27.031 1.00 96.94 322 TRP A O 1
ATOM 2489 N N . VAL A 1 323 ? -3.438 1.361 24.877 1.00 95.12 323 VAL A N 1
ATOM 2490 C CA . VAL A 1 323 ? -4.252 0.131 24.909 1.00 95.12 323 VAL A CA 1
ATOM 2491 C C . VAL A 1 323 ? -3.413 -1.093 25.288 1.00 95.12 323 VAL A C 1
ATOM 2493 O O . VAL A 1 323 ? -3.882 -1.968 26.006 1.00 95.12 323 VAL A O 1
ATOM 2496 N N . LYS A 1 324 ? -2.134 -1.127 24.884 1.00 93.88 324 LYS A N 1
ATOM 2497 C CA . LYS A 1 324 ? -1.169 -2.167 25.285 1.00 93.88 324 LYS A CA 1
ATOM 2498 C C . LYS A 1 324 ? -0.824 -2.136 26.776 1.00 93.88 324 LYS A C 1
ATOM 2500 O O . LYS A 1 324 ? -0.366 -3.145 27.301 1.00 93.88 324 LYS A O 1
ATOM 2505 N N . GLY A 1 325 ? -0.989 -0.986 27.428 1.00 92.44 325 GLY A N 1
ATOM 2506 C CA . GLY A 1 325 ? -0.726 -0.788 28.852 1.00 92.44 325 GLY A CA 1
ATOM 2507 C C . GLY A 1 325 ? -1.939 -1.025 29.754 1.00 92.44 325 GLY A C 1
ATOM 2508 O O . GLY A 1 325 ? -1.817 -0.853 30.966 1.00 92.44 325 GLY A O 1
ATOM 2509 N N . LEU A 1 326 ? -3.100 -1.391 29.197 1.00 93.38 326 LEU A N 1
ATOM 2510 C CA . LEU A 1 326 ? -4.300 -1.658 29.985 1.00 93.38 326 LEU A CA 1
ATOM 2511 C C . LEU A 1 326 ? -4.096 -2.850 30.920 1.00 93.38 326 LEU A C 1
ATOM 2513 O O . LEU A 1 326 ? -3.502 -3.869 30.562 1.00 93.38 326 LEU A O 1
ATOM 2517 N N . THR A 1 327 ? -4.623 -2.730 32.136 1.00 91.69 327 THR A N 1
ATOM 2518 C CA . THR A 1 327 ? -4.562 -3.811 33.116 1.00 91.69 327 THR A CA 1
ATOM 2519 C C . THR A 1 327 ? -5.464 -4.976 32.688 1.00 91.69 327 THR A C 1
ATOM 2521 O O . THR A 1 327 ? -6.591 -4.741 32.235 1.00 91.69 327 THR A O 1
ATOM 2524 N N . PRO A 1 328 ? -5.019 -6.237 32.838 1.00 91.69 328 PRO A N 1
ATOM 2525 C CA . PRO A 1 328 ? -5.854 -7.396 32.537 1.00 91.69 328 PRO A CA 1
ATOM 2526 C C . PRO A 1 328 ? -7.184 -7.372 33.302 1.00 91.69 328 PRO A C 1
ATOM 2528 O O . PRO A 1 328 ? -7.214 -7.088 34.499 1.00 91.69 328 PRO A O 1
ATOM 2531 N N . GLY A 1 329 ? -8.288 -7.656 32.608 1.00 86.38 329 GLY A N 1
ATOM 2532 C CA . GLY A 1 329 ? -9.650 -7.629 33.158 1.00 86.38 329 GLY A CA 1
ATOM 2533 C C . GLY A 1 329 ? -10.297 -6.241 33.276 1.00 86.38 329 GLY A C 1
ATOM 2534 O O . GLY A 1 329 ? -11.469 -6.158 33.642 1.00 86.38 329 GLY A O 1
ATOM 2535 N N . SER A 1 330 ? -9.588 -5.154 32.946 1.00 90.44 330 SER A N 1
ATOM 2536 C CA . SER A 1 330 ? -10.133 -3.785 32.990 1.00 90.44 330 SER A CA 1
ATOM 2537 C C . SER A 1 330 ? -11.309 -3.541 32.037 1.00 90.44 330 SER A C 1
ATOM 2539 O O . SER A 1 330 ? -12.108 -2.639 32.289 1.00 90.44 330 SER A O 1
ATOM 2541 N N . LEU A 1 331 ? -11.447 -4.357 30.987 1.00 92.06 331 LEU A N 1
ATOM 2542 C CA . LEU A 1 331 ? -12.488 -4.254 29.961 1.00 92.06 331 LEU A CA 1
ATOM 2543 C C . LEU A 1 331 ? -13.447 -5.461 29.942 1.00 92.06 331 LEU A C 1
ATOM 2545 O O . LEU A 1 331 ? -14.066 -5.730 28.919 1.00 92.06 331 LEU A O 1
ATOM 2549 N N . ALA A 1 332 ? -13.610 -6.181 31.059 1.00 89.81 332 ALA A N 1
ATOM 2550 C CA . ALA A 1 332 ? -14.415 -7.412 31.130 1.00 89.81 332 ALA A CA 1
ATOM 2551 C C . ALA A 1 332 ? -15.881 -7.283 30.654 1.00 89.81 332 ALA A C 1
ATOM 2553 O O . ALA A 1 332 ? -16.476 -8.263 30.208 1.00 89.81 332 ALA A O 1
ATOM 2554 N N . GLY A 1 333 ? -16.479 -6.090 30.753 1.00 86.88 333 GLY A N 1
ATOM 2555 C CA . GLY A 1 333 ? -17.846 -5.821 30.285 1.00 86.88 333 GLY A CA 1
ATOM 2556 C C . GLY A 1 333 ? -17.951 -5.460 28.799 1.00 86.88 333 GLY A C 1
ATOM 2557 O O . GLY A 1 333 ? -19.059 -5.355 28.271 1.00 86.88 333 GLY A O 1
ATOM 2558 N N . LEU A 1 334 ? -16.822 -5.258 28.117 1.00 92.31 334 LEU A N 1
ATOM 2559 C CA . LEU A 1 334 ? -16.769 -4.762 26.749 1.00 92.31 334 LEU A CA 1
ATOM 2560 C C . LEU A 1 334 ? -16.696 -5.922 25.757 1.00 92.31 334 LEU A C 1
ATOM 2562 O O . LEU A 1 334 ? -15.900 -6.842 25.914 1.00 92.31 334 LEU A O 1
ATOM 2566 N N . SER A 1 335 ? -17.497 -5.862 24.699 1.00 93.94 335 SER A N 1
ATOM 2567 C CA . SER A 1 335 ? -17.332 -6.714 23.521 1.00 93.94 335 SER A CA 1
ATOM 2568 C C . SER A 1 335 ? -16.635 -5.923 22.411 1.00 93.94 335 SER A C 1
ATOM 2570 O O . SER A 1 335 ? -16.861 -4.720 22.299 1.00 93.94 335 SER A O 1
ATOM 2572 N N . PHE A 1 336 ? -15.791 -6.550 21.587 1.00 96.00 336 PHE A N 1
ATOM 2573 C CA . PHE A 1 336 ? -15.041 -5.816 20.561 1.00 96.00 336 PHE A CA 1
ATOM 2574 C C . PHE A 1 336 ? -14.849 -6.566 19.239 1.00 96.00 336 PHE A C 1
ATOM 2576 O O . PHE A 1 336 ? -14.848 -7.797 19.203 1.00 96.00 336 PHE A O 1
ATOM 2583 N N . GLY A 1 337 ? -14.646 -5.809 18.158 1.00 97.00 337 GLY A N 1
ATOM 2584 C CA . GLY A 1 337 ? -14.212 -6.302 16.849 1.00 97.00 337 GLY A CA 1
ATOM 2585 C C . GLY A 1 337 ? -13.160 -5.379 16.231 1.00 97.00 337 GLY A C 1
ATOM 2586 O O . GLY A 1 337 ? -13.251 -4.157 16.357 1.00 97.00 337 GLY A O 1
ATOM 2587 N N . VAL A 1 338 ? -12.158 -5.957 15.565 1.00 98.25 338 VAL A N 1
ATOM 2588 C CA . VAL A 1 338 ? -11.076 -5.212 14.902 1.00 98.25 338 VAL A CA 1
ATOM 2589 C C . VAL A 1 338 ? -11.062 -5.523 13.411 1.00 98.25 338 VAL A C 1
ATOM 2591 O O . VAL A 1 338 ? -11.045 -6.688 13.020 1.00 98.25 338 VAL A O 1
ATOM 2594 N N . PHE A 1 339 ? -11.011 -4.481 12.588 1.00 98.19 339 PHE A N 1
ATOM 2595 C CA . PHE A 1 339 ? -10.753 -4.584 11.159 1.00 98.19 339 PHE A CA 1
ATOM 2596 C C . PHE A 1 339 ? -9.440 -3.891 10.793 1.00 98.19 339 PHE A C 1
ATOM 2598 O O . PHE A 1 339 ? -9.238 -2.702 11.058 1.00 98.19 339 PHE A O 1
ATOM 2605 N N . GLY A 1 340 ? -8.536 -4.651 10.187 1.00 96.38 340 GLY A N 1
ATOM 2606 C CA . GLY A 1 340 ? -7.197 -4.222 9.831 1.00 96.38 340 GLY A CA 1
ATOM 2607 C C . GLY A 1 340 ? -7.038 -3.944 8.343 1.00 96.38 340 GLY A C 1
ATOM 2608 O O . GLY A 1 340 ? -7.257 -4.819 7.507 1.00 96.38 340 GLY A O 1
ATOM 2609 N N . CYS A 1 341 ? -6.579 -2.743 8.003 1.00 88.81 341 CYS A N 1
ATOM 2610 C CA . CYS A 1 341 ? -6.188 -2.381 6.642 1.00 88.81 341 CYS A CA 1
ATOM 2611 C C . CYS A 1 341 ? -4.665 -2.512 6.488 1.00 88.81 341 CYS A C 1
ATOM 2613 O O . CYS A 1 341 ? -3.900 -1.745 7.078 1.00 88.81 341 CYS A O 1
ATOM 2615 N N . GLY A 1 342 ? -4.207 -3.488 5.707 1.00 84.88 342 GLY A N 1
ATOM 2616 C CA . GLY A 1 342 ? -2.788 -3.785 5.522 1.00 84.88 342 GLY A CA 1
ATOM 2617 C C . GLY A 1 342 ? -2.397 -3.899 4.054 1.00 84.88 342 GLY A C 1
ATOM 2618 O O . GLY A 1 342 ? -3.228 -3.816 3.155 1.00 84.88 342 GLY A O 1
ATOM 2619 N N . ASN A 1 343 ? -1.107 -4.115 3.803 1.00 78.88 343 ASN A N 1
ATOM 2620 C CA . ASN A 1 343 ? -0.610 -4.478 2.477 1.00 78.88 343 ASN A CA 1
ATOM 2621 C C . ASN A 1 343 ? 0.492 -5.550 2.593 1.00 78.88 343 ASN A C 1
ATOM 2623 O O . ASN A 1 343 ? 1.466 -5.363 3.331 1.00 78.88 343 ASN A O 1
ATOM 2627 N N . ARG A 1 344 ? 0.351 -6.690 1.896 1.00 79.19 344 ARG A N 1
ATOM 2628 C CA . ARG A 1 344 ? 1.280 -7.835 2.031 1.00 79.19 344 ARG A CA 1
ATOM 2629 C C . ARG A 1 344 ? 2.688 -7.576 1.489 1.00 79.19 344 ARG A C 1
ATOM 2631 O O . ARG A 1 344 ? 3.609 -8.302 1.861 1.00 79.19 344 ARG A O 1
ATOM 2638 N N . GLN A 1 345 ? 2.910 -6.499 0.728 1.00 63.75 345 GLN A N 1
ATOM 2639 C CA . GLN A 1 345 ? 4.264 -6.023 0.389 1.00 63.75 345 GLN A CA 1
ATOM 2640 C C . GLN A 1 345 ? 5.069 -5.602 1.630 1.00 63.75 345 GLN A C 1
ATOM 2642 O O . GLN A 1 345 ? 6.301 -5.531 1.590 1.00 63.75 345 GLN A O 1
ATOM 2647 N N . TRP A 1 346 ? 4.397 -5.360 2.755 1.00 74.88 346 TRP A N 1
ATOM 2648 C CA . TRP A 1 346 ? 4.996 -5.185 4.073 1.00 74.88 346 TRP A CA 1
ATOM 2649 C C . TRP A 1 346 ? 4.922 -6.477 4.884 1.00 74.88 346 TRP A C 1
ATOM 2651 O O . TRP A 1 346 ? 4.507 -6.469 6.035 1.00 74.88 346 TRP A O 1
ATOM 2661 N N . ALA A 1 347 ? 5.347 -7.602 4.302 1.00 72.19 347 ALA A N 1
ATOM 2662 C CA . ALA A 1 347 ? 5.190 -8.941 4.883 1.00 72.19 347 ALA A CA 1
ATOM 2663 C C . ALA A 1 347 ? 5.580 -9.045 6.374 1.00 72.19 347 ALA A C 1
ATOM 2665 O O . ALA A 1 347 ? 4.934 -9.759 7.135 1.00 72.19 347 ALA A O 1
ATOM 2666 N N . ARG A 1 348 ? 6.609 -8.305 6.809 1.00 73.62 348 ARG A N 1
ATOM 2667 C CA . ARG A 1 348 ? 7.100 -8.306 8.201 1.00 73.62 348 ARG A CA 1
ATOM 2668 C C . ARG A 1 348 ? 6.233 -7.530 9.180 1.00 73.62 348 ARG A C 1
ATOM 2670 O O . ARG A 1 348 ? 6.218 -7.846 10.362 1.00 73.62 348 ARG A O 1
ATOM 2677 N N . THR A 1 349 ? 5.565 -6.497 8.700 1.00 83.00 349 THR A N 1
ATOM 2678 C CA . THR A 1 349 ? 4.715 -5.611 9.497 1.00 83.00 349 THR A CA 1
ATOM 2679 C C . THR A 1 349 ? 3.251 -5.732 9.083 1.00 83.00 349 THR A C 1
ATOM 2681 O O . THR A 1 349 ? 2.425 -4.889 9.435 1.00 83.00 349 THR A O 1
ATOM 2684 N N . TRP A 1 350 ? 2.929 -6.818 8.368 1.00 89.06 350 TRP A N 1
ATOM 2685 C CA . TRP A 1 350 ? 1.593 -7.166 7.920 1.00 89.06 350 TRP A CA 1
ATOM 2686 C C . TRP A 1 350 ? 0.642 -7.173 9.112 1.00 89.06 350 TRP A C 1
ATOM 2688 O O . TRP A 1 350 ? 0.802 -7.966 10.043 1.00 89.06 350 TRP A O 1
ATOM 2698 N N . GLN A 1 351 ? -0.328 -6.257 9.071 1.00 93.69 351 GLN A N 1
ATOM 2699 C CA . GLN A 1 351 ? -1.365 -6.100 10.092 1.00 93.69 351 GLN A CA 1
ATOM 2700 C C . GLN A 1 351 ? -0.809 -5.913 11.517 1.00 93.69 351 GLN A C 1
ATOM 2702 O O . GLN A 1 351 ? -1.494 -6.212 12.492 1.00 93.69 351 GLN A O 1
ATOM 2707 N N . ALA A 1 352 ? 0.425 -5.414 11.667 1.00 92.56 352 ALA A N 1
ATOM 2708 C CA . ALA A 1 352 ? 1.104 -5.343 12.962 1.00 92.56 352 ALA A CA 1
ATOM 2709 C C . ALA A 1 352 ? 0.328 -4.520 14.003 1.00 92.56 352 ALA A C 1
ATOM 2711 O O . ALA A 1 352 ? 0.246 -4.921 15.161 1.00 92.56 352 ALA A O 1
ATOM 2712 N N . ILE A 1 353 ? -0.259 -3.391 13.600 1.00 96.62 353 ILE A N 1
ATOM 2713 C CA . ILE A 1 353 ? -1.032 -2.518 14.489 1.00 96.62 353 ILE A CA 1
ATOM 2714 C C . ILE A 1 353 ? -2.427 -3.083 14.774 1.00 96.62 353 ILE A C 1
ATOM 2716 O O . ILE A 1 353 ? -2.727 -3.245 15.956 1.00 96.62 353 ILE A O 1
ATOM 2720 N N . PRO A 1 354 ? -3.250 -3.465 13.775 1.00 97.06 354 PRO A N 1
ATOM 2721 C CA . PRO A 1 354 ? -4.530 -4.130 14.021 1.00 97.06 354 PRO A CA 1
ATOM 2722 C C . PRO A 1 354 ? -4.408 -5.354 14.929 1.00 97.06 354 PRO A C 1
ATOM 2724 O O . PRO A 1 354 ? -5.121 -5.443 15.922 1.00 97.06 354 PRO A O 1
ATOM 2727 N N . ARG A 1 355 ? -3.442 -6.247 14.668 1.00 97.12 355 ARG A N 1
ATOM 2728 C CA . ARG A 1 355 ? -3.198 -7.434 15.506 1.00 97.12 355 ARG A CA 1
ATOM 2729 C C . ARG A 1 355 ? -2.763 -7.070 16.917 1.00 97.12 355 ARG A C 1
ATOM 2731 O O . ARG A 1 355 ? -3.193 -7.705 17.873 1.00 97.12 355 ARG A O 1
ATOM 2738 N N . ALA A 1 356 ? -1.913 -6.055 17.061 1.00 96.25 356 ALA A N 1
ATOM 2739 C CA . ALA A 1 356 ? -1.481 -5.603 18.375 1.00 96.25 356 ALA A CA 1
ATOM 2740 C C . ALA A 1 356 ? -2.627 -4.981 19.186 1.00 96.25 356 ALA A C 1
ATOM 2742 O O . ALA A 1 356 ? -2.660 -5.162 20.400 1.00 96.25 356 ALA A O 1
ATOM 2743 N N . VAL A 1 357 ? -3.550 -4.265 18.538 1.00 97.31 357 VAL A N 1
ATOM 2744 C CA . VAL A 1 357 ? -4.744 -3.711 19.192 1.00 97.31 357 VAL A CA 1
ATOM 2745 C C . VAL A 1 357 ? -5.728 -4.822 19.557 1.00 97.31 357 VAL A C 1
ATOM 2747 O O . VAL A 1 357 ? -6.186 -4.851 20.694 1.00 97.31 357 VAL A O 1
ATOM 2750 N N . ASP A 1 358 ? -5.998 -5.763 18.647 1.00 97.75 358 ASP A N 1
ATOM 2751 C CA . ASP A 1 358 ? -6.853 -6.930 18.914 1.00 97.75 358 ASP A CA 1
ATOM 2752 C C . ASP A 1 358 ? -6.345 -7.737 20.118 1.00 97.75 358 ASP A C 1
ATOM 2754 O O . ASP A 1 358 ? -7.089 -7.968 21.069 1.00 97.75 358 ASP A O 1
ATOM 2758 N N . ALA A 1 359 ? -5.051 -8.072 20.134 1.00 96.62 359 ALA A N 1
ATOM 2759 C CA . ALA A 1 359 ? -4.438 -8.814 21.232 1.00 96.62 359 ALA A CA 1
ATOM 2760 C C . ALA A 1 359 ? -4.443 -8.036 22.561 1.00 96.62 359 ALA A C 1
ATOM 2762 O O . ALA A 1 359 ? -4.606 -8.636 23.625 1.00 96.62 359 ALA A O 1
ATOM 2763 N N . ALA A 1 360 ? -4.262 -6.711 22.519 1.00 96.31 360 ALA A N 1
ATOM 2764 C CA . ALA A 1 360 ? -4.290 -5.869 23.712 1.00 96.31 360 ALA A CA 1
ATOM 2765 C C . ALA A 1 360 ? -5.697 -5.786 24.325 1.00 96.31 360 ALA A C 1
ATOM 2767 O O . ALA A 1 360 ? -5.835 -5.902 25.541 1.00 96.31 360 ALA A O 1
ATOM 2768 N N . LEU A 1 361 ? -6.738 -5.646 23.497 1.00 96.19 361 LEU A N 1
ATOM 2769 C CA . LEU A 1 361 ? -8.134 -5.641 23.950 1.00 96.19 361 LEU A CA 1
ATOM 2770 C C . LEU A 1 361 ? -8.540 -6.990 24.561 1.00 96.19 361 LEU A C 1
ATOM 2772 O O . LEU A 1 361 ? -9.143 -7.017 25.634 1.00 96.19 361 LEU A O 1
ATOM 2776 N N . ASP A 1 362 ? -8.143 -8.095 23.927 1.00 95.50 362 ASP A N 1
ATOM 2777 C CA . ASP A 1 362 ? -8.354 -9.458 24.434 1.00 95.50 362 ASP A CA 1
ATOM 2778 C C . ASP A 1 362 ? -7.654 -9.658 25.791 1.00 95.50 362 ASP A C 1
ATOM 2780 O O . ASP A 1 362 ? -8.257 -10.103 26.767 1.00 95.50 362 ASP A O 1
ATOM 2784 N N . SER A 1 363 ? -6.395 -9.216 25.903 1.00 94.00 363 SER A N 1
ATOM 2785 C CA . SER A 1 363 ? -5.616 -9.295 27.150 1.00 94.00 363 SER A CA 1
ATOM 2786 C C . SER A 1 363 ? -6.185 -8.414 28.268 1.00 94.00 363 SER A C 1
ATOM 2788 O O . SER A 1 363 ? -6.095 -8.768 29.444 1.00 94.00 363 SER A O 1
ATOM 2790 N N . ALA A 1 364 ? -6.809 -7.285 27.920 1.00 94.00 364 ALA A N 1
ATOM 2791 C CA . ALA A 1 364 ? -7.523 -6.415 28.853 1.00 94.00 364 ALA A CA 1
ATOM 2792 C C . ALA A 1 364 ? -8.874 -7.002 29.314 1.00 94.00 364 ALA A C 1
ATOM 2794 O O . ALA A 1 364 ? -9.534 -6.418 30.175 1.00 94.00 364 ALA A O 1
ATOM 2795 N N . GLY A 1 365 ? -9.270 -8.174 28.807 1.00 93.12 365 GLY A N 1
ATOM 2796 C CA . GLY A 1 365 ? -10.469 -8.907 29.210 1.00 93.12 365 GLY A CA 1
ATOM 2797 C C . GLY A 1 365 ? -11.716 -8.597 28.383 1.00 93.12 365 GLY A C 1
ATOM 2798 O O . GLY A 1 365 ? -12.784 -9.094 28.730 1.00 93.12 365 GLY A O 1
ATOM 2799 N N . ALA A 1 366 ? -11.609 -7.803 27.313 1.00 94.25 366 ALA A N 1
ATOM 2800 C CA . ALA A 1 366 ? -12.735 -7.566 26.416 1.00 94.25 366 ALA A CA 1
ATOM 2801 C C . ALA A 1 366 ? -13.065 -8.835 25.614 1.00 94.25 366 ALA A C 1
ATOM 2803 O O . ALA A 1 366 ? -12.183 -9.591 25.212 1.00 94.25 366 ALA A O 1
ATOM 2804 N N . ARG A 1 367 ? -14.347 -9.069 25.335 1.00 94.12 367 ARG A N 1
ATOM 2805 C CA . ARG A 1 367 ? -14.812 -10.250 24.604 1.00 94.12 367 ARG A CA 1
ATOM 2806 C C . ARG A 1 367 ? -14.824 -10.001 23.098 1.00 94.12 367 ARG A C 1
ATOM 2808 O O . ARG A 1 367 ? -15.644 -9.235 22.592 1.00 94.12 367 ARG A O 1
ATOM 2815 N N . ARG A 1 368 ? -13.964 -10.697 22.360 1.00 95.12 368 ARG A N 1
ATOM 2816 C CA . ARG A 1 368 ? -13.950 -10.658 20.891 1.00 95.12 368 ARG A CA 1
ATOM 2817 C C . ARG A 1 368 ? -15.271 -11.201 20.316 1.00 95.12 368 ARG A C 1
ATOM 2819 O O . ARG A 1 368 ? -15.661 -12.317 20.654 1.00 95.12 368 ARG A O 1
ATOM 2826 N N . VAL A 1 369 ? -15.957 -10.432 19.461 1.00 93.00 369 VAL A N 1
ATOM 2827 C CA . VAL A 1 369 ? -17.233 -10.856 18.834 1.00 93.00 369 VAL A CA 1
ATOM 2828 C C . VAL A 1 369 ? -17.033 -11.592 17.514 1.00 93.00 369 VAL A C 1
ATOM 2830 O O . VAL A 1 369 ? -17.758 -12.534 17.226 1.00 93.00 369 VAL A O 1
ATOM 2833 N N . VAL A 1 370 ? -16.029 -11.198 16.734 1.00 93.50 370 VAL A N 1
ATOM 2834 C CA . VAL A 1 370 ? -15.619 -11.863 15.491 1.00 93.50 370 VAL A CA 1
ATOM 2835 C C . VAL A 1 370 ? -14.103 -11.869 15.393 1.00 93.50 370 VAL A C 1
ATOM 2837 O O . VAL A 1 370 ? -13.442 -11.012 15.981 1.00 93.50 370 VAL A O 1
ATOM 2840 N N . ALA A 1 371 ? -13.544 -12.823 14.647 1.00 94.56 371 ALA A N 1
ATOM 2841 C CA . ALA A 1 371 ? -12.122 -12.807 14.326 1.00 94.56 371 ALA A CA 1
ATOM 2842 C C . ALA A 1 371 ? -11.729 -11.463 13.685 1.00 94.56 371 ALA A C 1
ATOM 2844 O O . ALA A 1 371 ? -12.533 -10.845 12.979 1.00 94.56 371 ALA A O 1
ATOM 2845 N N . ALA A 1 372 ? -10.502 -11.009 13.943 1.00 94.56 372 ALA A N 1
ATOM 2846 C CA . ALA A 1 372 ? -10.007 -9.777 13.347 1.00 94.56 372 ALA A CA 1
ATOM 2847 C C . ALA A 1 372 ? -10.022 -9.889 11.814 1.00 94.56 372 ALA A C 1
ATOM 2849 O O . ALA A 1 372 ? -9.496 -10.852 11.254 1.00 94.56 372 ALA A O 1
ATOM 2850 N N . GLY A 1 373 ? -10.639 -8.918 11.142 1.00 94.38 373 GLY A N 1
ATOM 2851 C CA . GLY A 1 373 ? -10.646 -8.851 9.683 1.00 94.38 373 GLY A CA 1
ATOM 2852 C C . GLY A 1 373 ? -9.328 -8.292 9.163 1.00 94.38 373 GLY A C 1
ATOM 2853 O O . GLY A 1 373 ? -8.743 -7.405 9.784 1.00 94.38 373 GLY A O 1
ATOM 2854 N N . GLU A 1 374 ? -8.850 -8.794 8.026 1.00 94.81 374 GLU A N 1
ATOM 2855 C CA . GLU A 1 374 ? -7.592 -8.359 7.415 1.00 94.81 374 GLU A CA 1
ATOM 2856 C C . GLU A 1 374 ? -7.791 -8.076 5.921 1.00 94.81 374 GLU A C 1
ATOM 2858 O O . GLU A 1 374 ? -7.844 -9.003 5.116 1.00 94.81 374 GLU A O 1
ATOM 2863 N N . ALA A 1 375 ? -7.842 -6.801 5.535 1.00 87.12 375 ALA A N 1
ATOM 2864 C CA . ALA A 1 375 ? -7.820 -6.392 4.132 1.00 87.12 375 ALA A CA 1
ATOM 2865 C C . ALA A 1 375 ? -6.386 -6.228 3.612 1.00 87.12 375 ALA A C 1
ATOM 2867 O O . ALA A 1 375 ? -5.519 -5.696 4.312 1.00 87.12 375 ALA A O 1
ATOM 2868 N N . ASP A 1 376 ? -6.148 -6.653 2.370 1.00 83.19 376 ASP A N 1
ATOM 2869 C CA . ASP A 1 376 ? -4.891 -6.458 1.642 1.00 83.19 376 ASP A CA 1
ATOM 2870 C C . ASP A 1 376 ? -5.097 -5.435 0.529 1.00 83.19 376 ASP A C 1
ATOM 2872 O O . ASP A 1 376 ? -5.885 -5.662 -0.382 1.00 83.19 376 ASP A O 1
ATOM 2876 N N . ALA A 1 377 ? -4.389 -4.309 0.586 1.00 74.44 377 ALA A N 1
ATOM 2877 C CA . ALA A 1 377 ? -4.493 -3.263 -0.430 1.00 74.44 377 ALA A CA 1
ATOM 2878 C C . ALA A 1 377 ? -4.009 -3.711 -1.825 1.00 74.44 377 ALA A C 1
ATOM 2880 O O . ALA A 1 377 ? -4.232 -2.992 -2.794 1.00 74.44 377 ALA A O 1
ATOM 2881 N N . ASN A 1 378 ? -3.353 -4.873 -1.940 1.00 68.12 378 ASN A N 1
ATOM 2882 C CA . ASN A 1 378 ? -3.021 -5.490 -3.231 1.00 68.12 378 ASN A CA 1
ATOM 2883 C C . ASN A 1 378 ? -4.033 -6.555 -3.689 1.00 68.12 378 ASN A C 1
ATOM 2885 O O . ASN A 1 378 ? -3.763 -7.249 -4.664 1.00 68.12 378 ASN A O 1
ATOM 2889 N N . ASP A 1 379 ? -5.143 -6.748 -2.985 1.00 72.88 379 ASP A N 1
ATOM 2890 C CA . ASP A 1 379 ? -6.142 -7.775 -3.294 1.00 72.88 379 ASP A CA 1
ATOM 2891 C C . ASP A 1 379 ? -7.554 -7.166 -3.229 1.00 72.88 379 ASP A C 1
ATOM 2893 O O . ASP A 1 379 ? -7.711 -5.952 -3.385 1.00 72.88 379 ASP A O 1
ATOM 2897 N N . ASP A 1 380 ? -8.588 -7.980 -3.001 1.00 70.94 380 ASP A N 1
ATOM 2898 C CA . ASP A 1 380 ? -9.956 -7.508 -2.766 1.00 70.94 380 ASP A CA 1
ATOM 2899 C C . ASP A 1 380 ? -10.110 -6.782 -1.413 1.00 70.94 380 ASP A C 1
ATOM 2901 O O . ASP A 1 380 ? -10.643 -7.295 -0.426 1.00 70.94 380 ASP A O 1
ATOM 2905 N N . PHE A 1 381 ? -9.593 -5.555 -1.368 1.00 70.25 381 PHE A N 1
ATOM 2906 C CA . PHE A 1 381 ? -9.534 -4.716 -0.177 1.00 70.25 381 PHE A CA 1
ATOM 2907 C C . PHE A 1 381 ? -10.922 -4.366 0.384 1.00 70.25 381 PHE A C 1
ATOM 2909 O O . PHE A 1 381 ? -11.106 -4.347 1.601 1.00 70.25 381 PHE A O 1
ATOM 2916 N N . PHE A 1 382 ? -11.894 -4.093 -0.491 1.00 73.06 382 PHE A N 1
ATOM 2917 C CA . PHE A 1 382 ? -13.256 -3.715 -0.101 1.00 73.06 382 PHE A CA 1
ATOM 2918 C C . PHE A 1 382 ? -14.140 -4.940 0.154 1.00 73.06 382 PHE A C 1
ATOM 2920 O O . PHE A 1 382 ? -14.879 -4.944 1.137 1.00 73.06 382 PHE A O 1
ATOM 2927 N N . GLY A 1 383 ? -14.023 -6.003 -0.651 1.00 70.38 383 GLY A N 1
ATOM 2928 C CA . GLY A 1 383 ? -14.756 -7.249 -0.424 1.00 70.38 383 GLY A CA 1
ATOM 2929 C C . GLY A 1 383 ? -14.397 -7.896 0.912 1.00 70.38 383 GLY A C 1
ATOM 2930 O O . GLY A 1 383 ? -15.292 -8.277 1.664 1.00 70.38 383 GLY A O 1
ATOM 2931 N N . ALA A 1 384 ? -13.112 -7.889 1.292 1.00 78.75 384 ALA A N 1
ATOM 2932 C CA . ALA A 1 384 ? -12.676 -8.360 2.609 1.00 78.75 384 ALA A CA 1
ATOM 2933 C C . ALA A 1 384 ? -13.350 -7.602 3.772 1.00 78.75 384 ALA A C 1
ATOM 2935 O O . ALA A 1 384 ? -13.629 -8.186 4.822 1.00 78.75 384 ALA A O 1
ATOM 2936 N N . PHE A 1 385 ? -13.622 -6.302 3.601 1.00 87.81 385 PHE A N 1
ATOM 2937 C CA . PHE A 1 385 ? -14.367 -5.517 4.585 1.00 87.81 385 PHE A CA 1
ATOM 2938 C C . PHE A 1 385 ? -15.843 -5.902 4.624 1.00 87.81 385 PHE A C 1
ATOM 2940 O O . PHE A 1 385 ? -16.379 -6.116 5.711 1.00 87.81 385 PHE A O 1
ATOM 2947 N N . ASP A 1 386 ? -16.491 -6.017 3.466 1.00 80.12 386 ASP A N 1
ATOM 2948 C CA . ASP A 1 386 ? -17.911 -6.361 3.384 1.00 80.12 386 ASP A CA 1
ATOM 2949 C C . ASP A 1 386 ? -18.194 -7.759 3.972 1.00 80.12 386 ASP A C 1
ATOM 2951 O O . ASP A 1 386 ? -19.141 -7.920 4.748 1.00 80.12 386 ASP A O 1
ATOM 2955 N N . GLU A 1 387 ? -17.341 -8.752 3.694 1.00 85.19 387 GLU A N 1
ATOM 2956 C CA . GLU A 1 387 ? -17.427 -10.104 4.270 1.00 85.19 387 GLU A CA 1
ATOM 2957 C C . GLU A 1 387 ? -17.283 -10.096 5.800 1.00 85.19 387 GLU A C 1
ATOM 2959 O O . GLU A 1 387 ? -18.073 -10.716 6.529 1.00 85.19 387 GLU A O 1
ATOM 2964 N N . TRP A 1 388 ? -16.290 -9.360 6.306 1.00 95.19 388 TRP A N 1
ATOM 2965 C CA . TRP A 1 388 ? -16.062 -9.224 7.740 1.00 95.19 388 TRP A CA 1
ATOM 2966 C C . TRP A 1 388 ? -17.212 -8.487 8.433 1.00 95.19 388 TRP A C 1
ATOM 2968 O O . TRP A 1 388 ? -17.701 -8.941 9.469 1.00 95.19 388 TRP A O 1
ATOM 2978 N N . ALA A 1 389 ? -17.686 -7.381 7.854 1.00 89.56 389 ALA A N 1
ATOM 2979 C CA . ALA A 1 389 ? -18.794 -6.600 8.390 1.00 89.56 389 ALA A CA 1
ATOM 2980 C C . ALA A 1 389 ? -20.093 -7.420 8.412 1.00 89.56 389 ALA A C 1
ATOM 2982 O O . ALA A 1 389 ? -20.834 -7.368 9.392 1.00 89.56 389 ALA A O 1
ATOM 2983 N N . SER A 1 390 ? -20.357 -8.220 7.376 1.00 87.12 390 SER A N 1
ATOM 2984 C CA . SER A 1 390 ? -21.497 -9.143 7.348 1.00 87.12 390 SER A CA 1
ATOM 2985 C C . SER A 1 390 ? -21.447 -10.137 8.517 1.00 87.12 390 SER A C 1
ATOM 2987 O O . SER A 1 390 ? -22.402 -10.247 9.293 1.00 87.12 390 SER A O 1
ATOM 2989 N N . SER A 1 391 ? -20.287 -10.771 8.721 1.00 90.25 391 SER A N 1
ATOM 2990 C CA . SER A 1 391 ? -20.054 -11.705 9.831 1.00 90.25 391 SER A CA 1
ATOM 2991 C C . SER A 1 391 ? -20.215 -11.029 11.198 1.00 90.25 391 SER A C 1
ATOM 2993 O O . SER A 1 391 ? -20.869 -11.570 12.091 1.00 90.25 391 SER A O 1
ATOM 2995 N N . LEU A 1 392 ? -19.670 -9.817 11.351 1.00 92.62 392 LEU A N 1
ATOM 2996 C CA . LEU A 1 392 ? -19.820 -8.991 12.550 1.00 92.62 392 LEU A CA 1
ATOM 2997 C C . LEU A 1 392 ? -21.294 -8.769 12.885 1.00 92.62 392 LEU A C 1
ATOM 2999 O O . LEU A 1 392 ? -21.713 -9.012 14.017 1.00 92.62 392 LEU A O 1
ATOM 3003 N N . TRP A 1 393 ? -22.087 -8.311 11.917 1.00 88.31 393 TRP A N 1
ATOM 3004 C CA . TRP A 1 393 ? -23.482 -7.969 12.171 1.00 88.31 393 TRP A CA 1
ATOM 3005 C C . TRP A 1 393 ? -24.351 -9.185 12.482 1.00 88.31 393 TRP A C 1
ATOM 3007 O O . TRP A 1 393 ? -25.273 -9.046 13.285 1.00 88.31 393 TRP A O 1
ATOM 3017 N N . SER A 1 394 ? -24.037 -10.358 11.924 1.00 85.56 394 SER A N 1
ATOM 3018 C CA . SER A 1 394 ? -24.705 -11.614 12.290 1.00 85.56 394 SER A CA 1
ATOM 3019 C C . SER A 1 394 ? -24.531 -11.923 13.780 1.00 85.56 394 SER A C 1
ATOM 3021 O O . SER A 1 394 ? -25.504 -12.195 14.476 1.00 85.56 394 SER A O 1
ATOM 3023 N N . VAL A 1 395 ? -23.307 -11.805 14.302 1.00 85.75 395 VAL A N 1
ATOM 3024 C CA . VAL A 1 395 ? -23.012 -12.109 15.712 1.00 85.75 395 VAL A CA 1
ATOM 3025 C C . VAL A 1 395 ? -23.548 -11.025 16.654 1.00 85.75 395 VAL A C 1
ATOM 3027 O O . VAL A 1 395 ? -24.057 -11.322 17.733 1.00 85.75 395 VAL A O 1
ATOM 3030 N N . VAL A 1 396 ? -23.479 -9.750 16.260 1.00 84.19 396 VAL A N 1
ATOM 3031 C CA . VAL A 1 396 ? -24.035 -8.636 17.051 1.00 84.19 396 VAL A CA 1
ATOM 3032 C C . VAL A 1 396 ? -25.553 -8.769 17.214 1.00 84.19 396 VAL A C 1
ATOM 3034 O O . VAL A 1 396 ? -26.077 -8.461 18.285 1.00 84.19 396 VAL A O 1
ATOM 3037 N N . HIS A 1 397 ? -26.255 -9.251 16.185 1.00 76.75 397 HIS A N 1
ATOM 3038 C CA . HIS A 1 397 ? -27.695 -9.505 16.248 1.00 76.75 397 HIS A CA 1
ATOM 3039 C C . HIS A 1 397 ? -28.049 -10.544 17.323 1.00 76.75 397 HIS A C 1
ATOM 3041 O O . HIS A 1 397 ? -28.886 -10.264 18.184 1.00 76.75 397 HIS A O 1
ATOM 3047 N N . GLU A 1 398 ? -27.338 -11.676 17.344 1.00 75.94 398 GLU A N 1
ATOM 3048 C CA . GLU A 1 398 ? -27.520 -12.736 18.346 1.00 75.94 398 GLU A CA 1
ATOM 3049 C C . GLU A 1 398 ? -27.197 -12.262 19.771 1.00 75.94 398 GLU A C 1
ATOM 3051 O O . GLU A 1 398 ? -27.929 -12.556 20.715 1.00 75.94 398 GLU A O 1
ATOM 3056 N N . LEU A 1 399 ? -26.112 -11.499 19.939 1.00 73.69 399 LEU A N 1
ATOM 3057 C CA . LEU A 1 399 ? -25.605 -11.104 21.256 1.00 73.69 399 LEU A CA 1
ATOM 3058 C C . LEU A 1 399 ? -26.457 -10.067 21.980 1.00 73.69 399 LEU A C 1
ATOM 3060 O O . LEU A 1 399 ? -26.535 -10.097 23.207 1.00 73.69 399 LEU A O 1
ATOM 3064 N N . PHE A 1 400 ? -27.050 -9.130 21.244 1.00 71.88 400 PHE A N 1
ATOM 3065 C CA . PHE A 1 400 ? -27.807 -8.029 21.840 1.00 71.88 400 PHE A CA 1
ATOM 3066 C C . PHE A 1 400 ? -29.323 -8.231 21.762 1.00 71.88 400 PHE A C 1
ATOM 3068 O O . PHE A 1 400 ? -30.068 -7.333 22.148 1.00 71.88 400 PHE A O 1
ATOM 3075 N N . GLY A 1 401 ? -29.786 -9.404 21.306 1.00 60.94 401 GLY A N 1
ATOM 3076 C CA . GLY A 1 401 ? -31.201 -9.779 21.334 1.00 60.94 401 GLY A CA 1
ATOM 3077 C C . GLY A 1 401 ? -32.100 -8.776 20.610 1.00 60.94 401 GLY A C 1
ATOM 3078 O O . GLY A 1 401 ? -33.214 -8.507 21.064 1.00 60.94 401 GLY A O 1
ATOM 3079 N N . LEU A 1 402 ? -31.606 -8.183 19.517 1.00 59.12 402 LEU A N 1
ATOM 3080 C CA . LEU A 1 402 ? -32.357 -7.220 18.716 1.00 59.12 402 LEU A CA 1
ATOM 3081 C C . LEU A 1 402 ? -33.503 -7.965 18.017 1.00 59.12 402 LEU A C 1
ATOM 3083 O O . LEU A 1 402 ? -33.329 -8.566 16.962 1.00 59.12 402 LEU A O 1
ATOM 3087 N N . GLY A 1 403 ? -34.673 -7.979 18.658 1.00 40.94 403 GLY A N 1
ATOM 3088 C CA . GLY A 1 403 ? -35.858 -8.701 18.206 1.00 40.94 403 GLY A CA 1
ATOM 3089 C C . GLY A 1 403 ? -36.304 -8.287 16.804 1.00 40.94 403 GLY A C 1
ATOM 3090 O O . GLY A 1 403 ? -36.879 -7.221 16.606 1.00 40.94 403 GLY A O 1
ATOM 3091 N N . GLY A 1 404 ? -36.060 -9.174 15.847 1.00 44.66 404 GLY A N 1
ATOM 3092 C CA . GLY A 1 404 ? -36.505 -9.119 14.460 1.00 44.66 404 GLY A CA 1
ATOM 3093 C C . GLY A 1 404 ? -35.723 -10.166 13.665 1.00 44.66 404 GLY A C 1
ATOM 3094 O O . GLY A 1 404 ? -34.557 -10.387 13.990 1.00 44.66 404 GLY A O 1
ATOM 3095 N N . PRO A 1 405 ? -36.315 -10.862 12.679 1.00 33.25 405 PRO A N 1
ATOM 3096 C CA . PRO A 1 405 ? -35.547 -11.777 11.839 1.00 33.25 405 PRO A CA 1
ATOM 3097 C C . PRO A 1 405 ? -34.346 -11.034 11.234 1.00 33.25 405 PRO A C 1
ATOM 3099 O O . PRO A 1 405 ? -34.482 -9.867 10.852 1.00 33.25 405 PRO A O 1
ATOM 3102 N N . VAL A 1 406 ? -33.191 -11.705 11.107 1.00 43.53 406 VAL A N 1
ATOM 3103 C CA . VAL A 1 406 ? -32.191 -11.325 10.098 1.00 43.53 406 VAL A CA 1
ATOM 3104 C C . VAL A 1 406 ? -32.884 -11.549 8.768 1.00 43.53 406 VAL A C 1
ATOM 3106 O O . VAL A 1 406 ? -32.863 -12.633 8.193 1.00 43.53 406 VAL A O 1
ATOM 3109 N N . SER A 1 407 ? -33.646 -10.555 8.340 1.00 35.44 407 SER A N 1
ATOM 3110 C CA . SER A 1 407 ? -34.148 -10.564 6.996 1.00 35.44 407 SER A CA 1
ATOM 3111 C C . SER A 1 407 ? -32.936 -10.327 6.108 1.00 35.44 407 SER A C 1
ATOM 3113 O O . SER A 1 407 ? -32.310 -9.273 6.182 1.00 35.44 407 SER A O 1
ATOM 3115 N N . ASP A 1 408 ? -32.638 -11.280 5.231 1.00 36.06 408 ASP A N 1
ATOM 3116 C CA . ASP A 1 408 ? -31.842 -11.047 4.019 1.00 36.06 408 ASP A CA 1
ATOM 3117 C C . ASP A 1 408 ? -32.456 -9.946 3.127 1.00 36.06 408 ASP A C 1
ATOM 3119 O O . ASP A 1 408 ? -31.862 -9.508 2.136 1.00 36.06 408 ASP A O 1
ATOM 3123 N N . SER A 1 409 ? -33.630 -9.411 3.487 1.00 35.91 409 SER A N 1
ATOM 3124 C CA . SER A 1 409 ? -33.914 -8.025 3.164 1.00 35.91 409 SER A CA 1
ATOM 3125 C C . SER A 1 409 ? -33.024 -7.135 4.033 1.00 35.91 409 SER A C 1
ATOM 3127 O O . SER A 1 409 ? -33.393 -6.764 5.149 1.00 35.91 409 SER A O 1
ATOM 3129 N N . LEU A 1 410 ? -31.906 -6.672 3.463 1.00 37.28 410 LEU A N 1
ATOM 3130 C CA . LEU A 1 410 ? -31.581 -5.250 3.560 1.00 37.28 410 LEU A CA 1
ATOM 3131 C C . LEU A 1 410 ? -32.926 -4.518 3.543 1.00 37.28 410 LEU A C 1
ATOM 3133 O O . LEU A 1 410 ? -33.575 -4.492 2.498 1.00 37.28 410 LEU A O 1
ATOM 3137 N N . SER A 1 411 ? -33.412 -4.072 4.707 1.00 37.38 411 SER A N 1
ATOM 3138 C CA . SER A 1 411 ? -34.559 -3.179 4.783 1.00 37.38 411 SER A CA 1
ATOM 3139 C C . SER A 1 411 ? -34.172 -2.071 3.833 1.00 37.38 411 SER A C 1
ATOM 3141 O O . SER A 1 411 ? -33.198 -1.371 4.125 1.00 37.38 411 SER A O 1
ATOM 3143 N N . GLU A 1 412 ? -34.830 -2.022 2.672 1.00 44.47 412 GLU A N 1
ATOM 3144 C CA . GLU A 1 412 ? -34.584 -1.038 1.637 1.00 44.47 412 GLU A CA 1
ATOM 3145 C C . GLU A 1 412 ? -34.537 0.286 2.361 1.00 44.47 412 GLU A C 1
ATOM 3147 O O . GLU A 1 412 ? -35.549 0.794 2.841 1.00 44.47 412 GLU A O 1
ATOM 3152 N N . ALA A 1 413 ? -33.338 0.823 2.535 1.00 47.31 413 ALA A N 1
ATOM 3153 C CA . ALA A 1 413 ? -33.212 2.157 3.042 1.00 47.31 413 ALA A CA 1
ATOM 3154 C C . ALA A 1 413 ? -33.532 3.051 1.853 1.00 47.31 413 ALA A C 1
ATOM 3156 O O . ALA A 1 413 ? -32.645 3.643 1.235 1.00 47.31 413 ALA A O 1
ATOM 3157 N N . SER A 1 414 ? -34.811 3.024 1.485 1.00 54.44 414 SER A N 1
ATOM 3158 C CA . SER A 1 414 ? -35.414 3.825 0.458 1.00 54.44 414 SER A CA 1
ATOM 3159 C C . SER A 1 414 ? -35.232 5.248 0.936 1.00 54.44 414 SER A C 1
ATOM 3161 O O . SER A 1 414 ? -35.845 5.681 1.916 1.00 54.44 414 SER A O 1
ATOM 3163 N N . VAL A 1 415 ? -34.335 5.970 0.278 1.00 61.31 415 VAL A N 1
ATOM 3164 C CA . VAL A 1 415 ? -34.388 7.421 0.337 1.00 61.31 415 VAL A CA 1
ATOM 3165 C C . VAL A 1 415 ? -35.745 7.769 -0.255 1.00 61.31 415 VAL A C 1
ATOM 3167 O O . VAL A 1 415 ? -35.996 7.486 -1.424 1.00 61.31 415 VAL A O 1
ATOM 3170 N N . GLN A 1 416 ? -36.659 8.281 0.568 1.00 68.50 416 GLN A N 1
ATOM 3171 C CA . GLN A 1 416 ? -37.924 8.769 0.040 1.00 68.50 416 GLN A CA 1
ATOM 3172 C C . GLN A 1 416 ? -37.604 9.984 -0.820 1.00 68.50 416 GLN A C 1
ATOM 3174 O O . GLN A 1 416 ? -37.049 10.961 -0.324 1.00 68.50 416 GLN A O 1
ATOM 3179 N N . VAL A 1 417 ? -37.892 9.892 -2.112 1.00 71.31 417 VAL A N 1
ATOM 3180 C CA . VAL A 1 417 ? -37.680 10.983 -3.057 1.00 71.31 417 VAL A CA 1
ATOM 3181 C C . VAL A 1 417 ? -39.046 11.529 -3.423 1.00 71.31 417 VAL A C 1
ATOM 3183 O O . VAL A 1 417 ? -39.860 10.834 -4.026 1.00 71.31 417 VAL A O 1
ATOM 3186 N N . GLU A 1 418 ? -39.299 12.773 -3.047 1.00 79.56 418 GLU A N 1
ATOM 3187 C CA . GLU A 1 418 ? -40.466 13.513 -3.499 1.00 79.56 418 GLU A CA 1
ATOM 3188 C C . GLU A 1 418 ? -40.061 14.387 -4.687 1.00 79.56 418 GLU A C 1
ATOM 3190 O O . GLU A 1 418 ? -39.209 15.270 -4.560 1.00 79.56 418 GLU A O 1
ATOM 3195 N N . PHE A 1 419 ? -40.668 14.140 -5.845 1.00 72.88 419 PHE A N 1
ATOM 3196 C CA . PHE A 1 419 ? -40.512 14.994 -7.017 1.00 72.88 419 PHE A CA 1
ATOM 3197 C C . PHE A 1 419 ? -41.383 16.235 -6.858 1.00 72.88 419 PHE A C 1
ATOM 3199 O O . PHE A 1 419 ? -42.590 16.139 -6.644 1.00 72.88 419 PHE A O 1
ATOM 3206 N N . ILE A 1 420 ? -40.768 17.410 -6.962 1.00 73.50 420 ILE A N 1
ATOM 3207 C CA . ILE A 1 420 ? -41.473 18.682 -6.831 1.00 73.50 420 ILE A CA 1
ATOM 3208 C C . ILE A 1 420 ? -41.887 19.139 -8.227 1.00 73.50 420 ILE A C 1
ATOM 3210 O O . ILE A 1 420 ? -41.074 19.645 -9.004 1.00 73.50 420 ILE A O 1
ATOM 3214 N N . GLU A 1 421 ? -43.165 18.966 -8.552 1.00 54.06 421 GLU A N 1
ATOM 3215 C CA . GLU A 1 421 ? -43.737 19.433 -9.814 1.00 54.06 421 GLU A CA 1
ATOM 3216 C C . GLU A 1 421 ? -44.010 20.954 -9.771 1.00 54.06 421 GLU A C 1
ATOM 3218 O O . GLU A 1 421 ? -44.701 21.451 -8.883 1.00 54.06 421 GLU A O 1
ATOM 3223 N N . GLY A 1 422 ? -43.485 21.709 -10.753 1.00 55.72 422 GLY A N 1
ATOM 3224 C CA . GLY A 1 422 ? -43.985 23.058 -11.085 1.00 55.72 422 GLY A CA 1
ATOM 3225 C C . GLY A 1 422 ? -43.132 24.299 -10.751 1.00 55.72 422 GLY A C 1
ATOM 3226 O O . GLY A 1 422 ? -43.691 25.387 -10.629 1.00 55.72 422 GLY A O 1
ATOM 3227 N N . SER A 1 423 ? -41.802 24.230 -10.643 1.00 54.97 423 SER A N 1
ATOM 3228 C CA . SER A 1 423 ? -41.017 25.329 -10.035 1.00 54.97 423 SER A CA 1
ATOM 3229 C C . SER A 1 423 ? -40.373 26.383 -10.958 1.00 54.97 423 SER A C 1
ATOM 3231 O O . SER A 1 423 ? -39.726 27.294 -10.446 1.00 54.97 423 SER A O 1
ATOM 3233 N N . ARG A 1 424 ? -40.567 26.370 -12.288 1.00 45.03 424 ARG A N 1
ATOM 3234 C CA . ARG A 1 424 ? -40.043 27.462 -13.155 1.00 45.03 424 ARG A CA 1
ATOM 3235 C C . ARG A 1 424 ? -41.093 28.176 -14.000 1.00 45.03 424 ARG A C 1
ATOM 3237 O O . ARG A 1 424 ? -41.068 29.400 -14.101 1.00 45.03 424 ARG A O 1
ATOM 3244 N N . GLN A 1 425 ? -42.052 27.438 -14.556 1.00 40.81 425 GLN A N 1
ATOM 3245 C CA . GLN A 1 425 ? -43.095 28.004 -15.424 1.00 40.81 425 GLN A CA 1
ATOM 3246 C C . GLN A 1 425 ? -44.173 28.778 -14.650 1.00 40.81 425 GLN A C 1
ATOM 3248 O O . GLN A 1 425 ? -44.658 29.792 -15.147 1.00 40.81 425 GLN A O 1
ATOM 3253 N N . ALA A 1 426 ? -44.499 28.375 -13.416 1.00 45.72 426 ALA A N 1
ATOM 3254 C CA . ALA A 1 426 ? -45.449 29.107 -12.573 1.00 45.72 426 ALA A CA 1
ATOM 3255 C C . ALA A 1 426 ? -44.850 30.403 -11.983 1.00 45.72 426 ALA A C 1
ATOM 3257 O O . ALA A 1 426 ? -45.572 31.382 -11.790 1.00 45.72 426 ALA A O 1
ATOM 3258 N N . ALA A 1 427 ? -43.533 30.428 -11.738 1.00 46.66 427 ALA A N 1
ATOM 3259 C CA . ALA A 1 427 ? -42.842 31.541 -11.082 1.00 46.66 427 ALA A CA 1
ATOM 3260 C C . ALA A 1 427 ? -42.495 32.705 -12.028 1.00 46.66 427 ALA A C 1
ATOM 3262 O O . ALA A 1 427 ? -42.477 33.857 -11.603 1.00 46.66 427 ALA A O 1
ATOM 3263 N N . LEU A 1 428 ? -42.230 32.428 -13.308 1.00 44.06 428 LEU A N 1
ATOM 3264 C CA . LEU A 1 428 ? -41.606 33.399 -14.213 1.00 44.06 428 LEU A CA 1
ATOM 3265 C C . LEU A 1 428 ? -42.546 34.048 -15.235 1.00 44.06 428 LEU A C 1
ATOM 3267 O O . LEU A 1 428 ? -42.017 34.505 -16.226 1.00 44.06 428 LEU A O 1
ATOM 3271 N N . ARG A 1 429 ? -43.878 34.095 -15.049 1.00 43.47 429 ARG A N 1
ATOM 3272 C CA . ARG A 1 429 ? -44.902 34.723 -15.943 1.00 43.47 429 ARG A CA 1
ATOM 3273 C C . ARG A 1 429 ? -44.387 35.736 -17.012 1.00 43.47 429 ARG A C 1
ATOM 3275 O O . ARG A 1 429 ? -44.644 36.932 -16.899 1.00 43.47 429 ARG A O 1
ATOM 3282 N N . LEU A 1 430 ? -43.704 35.293 -18.071 1.00 40.09 430 LEU A N 1
ATOM 3283 C CA . LEU A 1 430 ? -43.014 36.180 -19.019 1.00 40.09 430 LEU A CA 1
ATOM 3284 C C . LEU A 1 430 ? -43.176 35.640 -20.448 1.00 40.09 430 LEU A C 1
ATOM 3286 O O . LEU A 1 430 ? -42.489 34.689 -20.825 1.00 40.09 430 LEU A O 1
ATOM 3290 N N . PRO A 1 431 ? -44.063 36.231 -21.268 1.00 33.41 431 PRO A N 1
ATOM 3291 C CA . PRO A 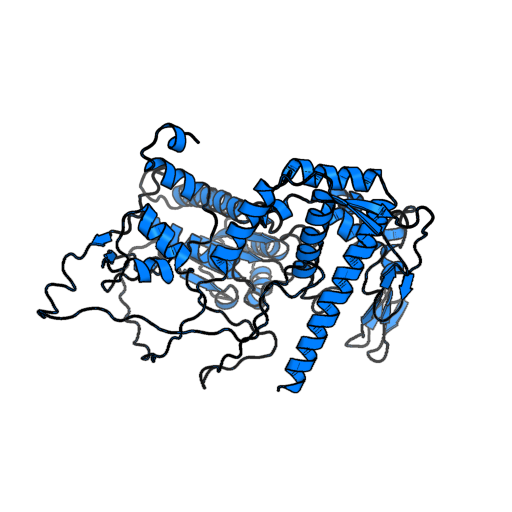1 431 ? -44.073 35.993 -22.704 1.00 33.41 431 PRO A CA 1
ATOM 3292 C C . PRO A 1 431 ? -43.005 36.866 -23.390 1.00 33.41 431 PRO A C 1
ATOM 3294 O O . PRO A 1 431 ? -42.967 38.072 -23.156 1.00 33.41 431 PRO A O 1
ATOM 3297 N N . GLY A 1 432 ? -42.171 36.275 -24.263 1.00 40.62 432 GLY A N 1
ATOM 3298 C CA . GLY A 1 432 ? -41.375 37.036 -25.249 1.00 40.62 432 GLY A CA 1
ATOM 3299 C C . GLY A 1 432 ? -39.841 36.916 -25.244 1.00 40.62 432 GLY A C 1
ATOM 3300 O O . GLY A 1 432 ? -39.197 37.814 -25.775 1.00 40.62 432 GLY A O 1
ATOM 3301 N N . TYR A 1 433 ? -39.224 35.853 -24.712 1.00 32.47 433 TYR A N 1
ATOM 3302 C CA . TYR A 1 433 ? -37.752 35.704 -24.717 1.00 32.47 433 TYR A CA 1
ATOM 3303 C C . TYR A 1 433 ? -37.243 34.540 -25.588 1.00 32.47 433 TYR A C 1
ATOM 3305 O O . TYR A 1 433 ? -37.869 33.482 -25.644 1.00 32.47 433 TYR A O 1
ATOM 3313 N N . ALA A 1 434 ? -36.073 34.724 -26.220 1.00 33.22 434 ALA A N 1
ATOM 3314 C CA . ALA A 1 434 ? -35.332 33.716 -26.994 1.00 33.22 434 ALA A CA 1
ATOM 3315 C C . ALA A 1 434 ? -33.827 33.704 -26.630 1.00 33.22 434 ALA A C 1
ATOM 3317 O O . ALA A 1 434 ? -33.306 34.688 -26.106 1.00 33.22 434 ALA A O 1
ATOM 3318 N N . HIS A 1 435 ? -33.143 32.581 -26.887 1.00 30.22 435 HIS A N 1
ATOM 3319 C CA . HIS A 1 435 ? -31.742 32.336 -26.493 1.00 30.22 435 HIS A CA 1
ATOM 3320 C C . HIS A 1 435 ? -30.715 32.898 -27.496 1.00 30.22 435 HIS A C 1
ATOM 3322 O O . HIS A 1 435 ? -30.977 32.932 -28.696 1.00 30.22 435 HIS A O 1
ATOM 3328 N N . GLY A 1 436 ? -29.525 33.270 -27.001 1.00 31.12 436 GLY A N 1
ATOM 3329 C CA . GLY A 1 436 ? -28.365 33.704 -27.799 1.00 31.12 436 GLY A CA 1
ATOM 3330 C C . GLY A 1 436 ? -27.176 32.730 -27.744 1.00 31.12 436 GLY A C 1
ATOM 3331 O O . GLY A 1 436 ? -27.086 31.902 -26.838 1.00 31.12 436 GLY A O 1
ATOM 3332 N N . THR A 1 437 ? -26.263 32.833 -28.719 1.00 29.75 437 THR A N 1
ATOM 3333 C CA . THR A 1 437 ? -25.138 31.902 -28.956 1.00 29.75 437 THR A CA 1
ATOM 3334 C C . THR A 1 437 ? -23.779 32.535 -28.640 1.00 29.75 437 THR A C 1
ATOM 3336 O O . THR A 1 437 ? -23.557 33.714 -28.907 1.00 29.75 437 THR A O 1
ATOM 3339 N N . VAL A 1 438 ? -22.847 31.736 -28.112 1.00 31.12 438 VAL A N 1
ATOM 3340 C CA . VAL A 1 438 ? -21.460 32.143 -27.821 1.00 31.12 438 VAL A CA 1
ATOM 3341 C C . VAL A 1 438 ? -20.584 32.006 -29.069 1.00 31.12 438 VAL A C 1
ATOM 3343 O O . VAL A 1 438 ? -20.633 30.985 -29.749 1.00 31.12 438 VAL A O 1
ATOM 3346 N N . VAL A 1 439 ? -19.779 33.036 -29.359 1.00 30.00 439 VAL A N 1
ATOM 3347 C CA . VAL A 1 439 ? -19.118 33.224 -30.666 1.00 30.00 439 VAL A CA 1
ATOM 3348 C C . VAL A 1 439 ? -17.610 32.906 -30.685 1.00 30.00 439 VAL A C 1
ATOM 3350 O O . VAL A 1 439 ? -17.061 32.802 -31.775 1.00 30.00 439 VAL A O 1
ATOM 3353 N N . ALA A 1 440 ? -16.926 32.703 -29.544 1.00 30.28 440 ALA A N 1
ATOM 3354 C CA . ALA A 1 440 ? -15.559 32.139 -29.508 1.00 30.28 440 ALA A CA 1
ATOM 3355 C C . ALA A 1 440 ? -15.070 31.748 -28.094 1.00 30.28 440 ALA A C 1
ATOM 3357 O O . ALA A 1 440 ? -15.472 32.356 -27.104 1.00 30.28 440 ALA A O 1
ATOM 3358 N N . SER A 1 441 ? -14.141 30.781 -28.035 1.00 35.34 441 SER A N 1
ATOM 3359 C CA . SER A 1 441 ? -13.328 30.374 -26.869 1.00 35.34 441 SER A CA 1
ATOM 3360 C C . SER A 1 441 ? -11.962 29.831 -27.3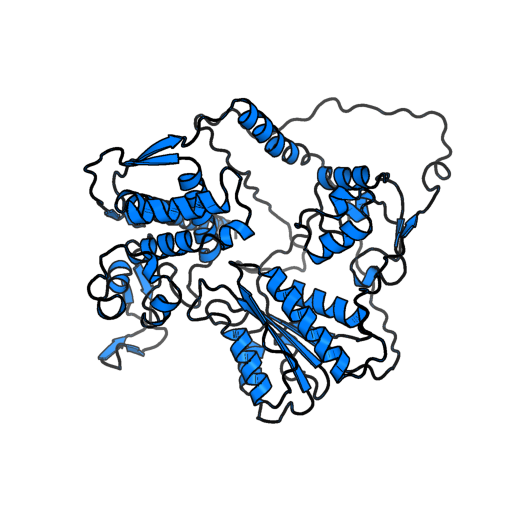49 1.00 35.34 441 SER A C 1
ATOM 3362 O O . SER A 1 441 ? -11.908 29.267 -28.443 1.00 35.34 441 SER A O 1
ATOM 3364 N N . ALA A 1 442 ? -10.863 29.999 -26.589 1.00 41.16 442 ALA A N 1
ATOM 3365 C CA . ALA A 1 442 ? -9.512 29.570 -27.004 1.00 41.16 442 ALA A CA 1
ATOM 3366 C C . ALA A 1 442 ? -8.614 29.030 -25.863 1.00 41.16 442 ALA A C 1
ATOM 3368 O O . ALA A 1 442 ? -8.691 29.468 -24.717 1.00 41.16 442 ALA A O 1
ATOM 3369 N N . GLN A 1 443 ? -7.727 28.089 -26.219 1.00 39.78 443 GLN A N 1
ATOM 3370 C CA . GLN A 1 443 ? -6.839 27.302 -25.347 1.00 39.78 443 GLN A CA 1
ATOM 3371 C C . GLN A 1 443 ? -5.383 27.822 -25.361 1.00 39.78 443 GLN A C 1
ATOM 3373 O O . GLN A 1 443 ? -4.882 28.219 -26.410 1.00 39.78 443 GLN A O 1
ATOM 3378 N N . LEU A 1 444 ? -4.685 27.769 -24.213 1.00 46.62 444 LEU A N 1
ATOM 3379 C CA . LEU A 1 444 ? -3.329 28.329 -24.008 1.00 46.62 444 LEU A CA 1
ATOM 3380 C C . LEU A 1 444 ? -2.190 27.289 -23.893 1.00 46.62 444 LEU A C 1
ATOM 3382 O O . LEU A 1 444 ? -1.069 27.633 -23.529 1.00 46.62 444 LEU A O 1
ATOM 3386 N N . SER A 1 445 ? -2.436 26.019 -24.216 1.00 40.00 445 SER A N 1
ATOM 3387 C CA . SER A 1 445 ? -1.388 24.987 -24.323 1.00 40.00 445 SER A CA 1
ATOM 3388 C C . SER A 1 445 ? -1.394 24.391 -25.730 1.00 40.00 445 SER A C 1
ATOM 3390 O O . SER A 1 445 ? -2.478 24.297 -26.315 1.00 40.00 445 SER A O 1
ATOM 3392 N N . PRO A 1 446 ? -0.241 23.964 -26.285 1.00 40.59 446 PRO A N 1
ATOM 3393 C CA . PRO A 1 446 ? -0.224 23.365 -27.612 1.00 40.59 446 PRO A CA 1
ATOM 3394 C C . PRO A 1 446 ? -1.128 22.122 -27.627 1.00 40.59 446 PRO A C 1
ATOM 3396 O O . PRO A 1 446 ? -1.042 21.303 -26.706 1.00 40.59 446 PRO A O 1
ATOM 3399 N N . PRO A 1 447 ? -1.999 21.951 -28.635 1.00 43.72 447 PRO A N 1
ATOM 3400 C CA . PRO A 1 447 ? -2.808 20.750 -28.750 1.00 43.72 447 PRO A CA 1
ATOM 3401 C C . PRO A 1 447 ? -1.922 19.510 -28.949 1.00 43.72 447 PRO A C 1
ATOM 3403 O O . PRO A 1 447 ? -0.837 19.575 -29.529 1.00 43.72 447 PRO A O 1
ATOM 3406 N N . VAL A 1 448 ? -2.446 18.364 -28.506 1.00 48.16 448 VAL A N 1
ATOM 3407 C CA . VAL A 1 448 ? -1.859 17.003 -28.451 1.00 48.16 448 VAL A CA 1
ATOM 3408 C C . VAL A 1 448 ? -1.227 16.506 -29.772 1.00 48.16 448 VAL A C 1
ATOM 3410 O O . VAL A 1 448 ? -0.557 15.478 -29.802 1.00 48.16 448 VAL A O 1
ATOM 3413 N N . ALA A 1 449 ? -1.373 17.239 -30.874 1.00 41.12 449 ALA A N 1
ATOM 3414 C CA . ALA A 1 449 ? -0.813 16.891 -32.175 1.00 41.12 449 ALA A CA 1
ATOM 3415 C C . ALA A 1 449 ? 0.697 17.177 -32.342 1.00 41.12 449 ALA A C 1
ATOM 3417 O O . ALA A 1 449 ? 1.258 16.775 -33.356 1.00 41.12 449 ALA A O 1
ATOM 3418 N N . ALA A 1 450 ? 1.369 17.837 -31.391 1.00 39.91 450 ALA A N 1
ATOM 3419 C CA . ALA A 1 450 ? 2.762 18.278 -31.564 1.00 39.91 450 ALA A CA 1
ATOM 3420 C C . ALA A 1 450 ? 3.808 17.532 -30.706 1.00 39.91 450 ALA A C 1
ATOM 3422 O O . ALA A 1 450 ? 4.873 18.083 -30.437 1.00 39.91 450 ALA A O 1
ATOM 3423 N N . SER A 1 451 ? 3.550 16.286 -30.289 1.00 37.66 451 SER A N 1
ATOM 3424 C CA . SER A 1 451 ? 4.617 15.410 -29.776 1.00 37.66 451 SER A CA 1
ATOM 3425 C C . SER A 1 451 ? 5.079 14.448 -30.882 1.00 37.66 451 SER A C 1
ATOM 3427 O O . SER A 1 451 ? 4.293 13.586 -31.288 1.00 37.66 451 SER A O 1
ATOM 3429 N N . PRO A 1 452 ? 6.333 14.537 -31.371 1.00 42.50 452 PRO A N 1
ATOM 3430 C CA . PRO A 1 452 ? 6.844 13.643 -32.412 1.00 42.50 452 PRO A CA 1
ATOM 3431 C C . PRO A 1 452 ? 6.959 12.176 -31.960 1.00 42.50 452 PRO A C 1
ATOM 3433 O O . PRO A 1 452 ? 7.210 11.301 -32.783 1.00 42.50 452 PRO A O 1
ATOM 3436 N N . THR A 1 453 ? 6.770 11.887 -30.668 1.00 45.09 453 THR A N 1
ATOM 3437 C CA . THR A 1 453 ? 6.981 10.560 -30.071 1.00 45.09 453 THR A CA 1
ATOM 3438 C C . THR A 1 453 ? 5.693 9.830 -29.686 1.00 45.09 453 THR A C 1
ATOM 3440 O O . THR A 1 453 ? 5.761 8.707 -29.192 1.00 45.09 453 THR A O 1
ATOM 3443 N N . GLY A 1 454 ? 4.509 10.414 -29.917 1.00 42.44 454 GLY A N 1
ATOM 3444 C CA . GLY A 1 454 ? 3.223 9.740 -29.671 1.00 42.44 454 GLY A CA 1
ATOM 3445 C C . GLY A 1 454 ? 2.955 9.361 -28.205 1.00 42.44 454 GLY A C 1
ATOM 3446 O O . GLY A 1 454 ? 2.036 8.589 -27.927 1.00 42.44 454 GLY A O 1
ATOM 3447 N N . THR A 1 455 ? 3.732 9.885 -27.255 1.00 41.16 455 THR A N 1
ATOM 3448 C CA . THR A 1 455 ? 3.508 9.691 -25.823 1.00 41.16 455 THR A CA 1
ATOM 3449 C C . THR A 1 455 ? 2.389 10.611 -25.339 1.00 41.16 455 THR A C 1
ATOM 3451 O O . THR A 1 455 ? 2.510 11.835 -25.348 1.00 41.16 455 THR A O 1
ATOM 3454 N N . HIS A 1 456 ? 1.276 10.014 -24.905 1.00 45.25 456 HIS A N 1
ATOM 3455 C CA . HIS A 1 456 ? 0.235 10.712 -24.154 1.00 45.25 456 HIS A CA 1
ATOM 3456 C C . HIS A 1 456 ? 0.806 11.114 -22.790 1.00 45.25 456 HIS A C 1
ATOM 3458 O O . HIS A 1 456 ? 0.916 10.282 -21.892 1.00 45.25 456 HIS A O 1
ATOM 3464 N N . VAL A 1 457 ? 1.190 12.376 -22.632 1.00 43.59 457 VAL A N 1
ATOM 3465 C CA . VAL A 1 457 ? 1.504 12.930 -21.313 1.00 43.59 457 VAL A CA 1
ATOM 3466 C C . VAL A 1 457 ? 0.169 13.258 -20.645 1.00 43.59 457 VAL A C 1
ATOM 3468 O O . VAL A 1 457 ? -0.581 14.092 -21.150 1.00 43.59 457 VAL A O 1
ATOM 3471 N N . LEU A 1 458 ? -0.160 12.567 -19.550 1.00 41.47 458 LEU A N 1
ATOM 3472 C CA . LEU A 1 458 ? -1.292 12.939 -18.696 1.00 41.47 458 LEU A CA 1
ATOM 3473 C C . LEU A 1 458 ? -1.082 14.383 -18.226 1.00 41.47 458 LEU A C 1
ATOM 3475 O O . LEU A 1 458 ? 0.013 14.732 -17.779 1.00 41.47 458 LEU A O 1
ATOM 3479 N N . ALA A 1 459 ? -2.107 15.224 -18.359 1.00 48.06 459 ALA A N 1
ATOM 3480 C CA . ALA A 1 459 ? -2.022 16.620 -17.957 1.00 48.06 459 ALA A CA 1
ATOM 3481 C C . ALA A 1 459 ? -1.732 16.702 -16.450 1.00 48.06 459 ALA A C 1
ATOM 3483 O O . ALA A 1 459 ? -2.512 16.228 -15.625 1.00 48.06 459 ALA A O 1
ATOM 3484 N N . LYS A 1 460 ? -0.579 17.271 -16.093 1.00 43.66 460 LYS A N 1
ATOM 3485 C CA . LYS A 1 460 ? -0.245 17.604 -14.708 1.00 43.66 460 LYS A CA 1
ATOM 3486 C C . LYS A 1 460 ? -0.721 19.025 -14.451 1.00 43.66 460 LYS A C 1
ATOM 3488 O O . LYS A 1 460 ? -0.373 19.932 -15.203 1.00 43.66 460 LYS A O 1
ATOM 3493 N N . HIS A 1 461 ? -1.499 19.207 -13.393 1.00 46.06 461 HIS A N 1
ATOM 3494 C CA . HIS A 1 461 ? -2.008 20.509 -12.986 1.00 46.06 461 HIS A CA 1
ATOM 3495 C C . HIS A 1 461 ? -1.317 20.922 -11.686 1.00 46.06 461 HIS A C 1
ATOM 3497 O O . HIS A 1 461 ? -1.344 20.180 -10.707 1.00 46.06 461 HIS A O 1
ATOM 3503 N N . HIS A 1 462 ? -0.682 22.092 -11.689 1.00 52.41 462 HIS A N 1
ATOM 3504 C CA . HIS A 1 462 ? -0.287 22.791 -10.466 1.00 52.41 462 HIS A CA 1
ATOM 3505 C C . HIS A 1 462 ? -1.452 23.682 -10.046 1.00 52.41 462 HIS A C 1
ATOM 3507 O O . HIS A 1 462 ? -2.011 24.384 -10.891 1.00 52.41 462 HIS A O 1
ATOM 3513 N N . VAL A 1 463 ? -1.834 23.633 -8.772 1.00 46.12 463 VAL A N 1
ATOM 3514 C CA . VAL A 1 463 ? -2.950 24.415 -8.231 1.00 46.12 463 VAL A CA 1
ATOM 3515 C C . VAL A 1 463 ? -2.461 25.124 -6.977 1.00 46.12 463 VAL A C 1
ATOM 3517 O O . VAL A 1 463 ? -2.004 24.478 -6.037 1.00 46.12 463 VAL A O 1
ATOM 3520 N N . GLU A 1 464 ? -2.559 26.449 -6.967 1.00 53.12 464 GLU A N 1
ATOM 3521 C CA . GLU A 1 464 ? -2.301 27.269 -5.785 1.00 53.12 464 GLU A CA 1
ATOM 3522 C C . GLU A 1 464 ? -3.637 27.658 -5.168 1.00 53.12 464 GLU A C 1
ATOM 3524 O O . GLU A 1 464 ? -4.536 28.133 -5.862 1.00 53.12 464 GLU A O 1
ATOM 3529 N N . ILE A 1 465 ? -3.780 27.409 -3.869 1.00 53.31 465 ILE A N 1
ATOM 3530 C CA . ILE A 1 465 ? -5.023 27.631 -3.136 1.00 53.31 465 ILE A CA 1
ATOM 3531 C C . ILE A 1 465 ? -4.699 28.565 -1.979 1.00 53.31 465 ILE A C 1
ATOM 3533 O O . ILE A 1 465 ? -3.924 28.219 -1.087 1.00 53.31 465 ILE A O 1
ATOM 3537 N N . GLU A 1 466 ? -5.286 29.758 -2.005 1.00 63.31 466 GLU A N 1
ATOM 3538 C CA . GLU A 1 466 ? -5.252 30.669 -0.867 1.00 63.31 466 GLU A CA 1
ATOM 3539 C C . GLU A 1 466 ? -6.085 30.065 0.269 1.00 63.31 466 GLU A C 1
ATOM 3541 O O . GLU A 1 466 ? -7.281 29.804 0.117 1.00 63.31 466 GLU A O 1
ATOM 3546 N N . LEU A 1 467 ? -5.438 29.790 1.402 1.00 51.69 467 LEU A N 1
ATOM 3547 C CA . LEU A 1 467 ? -6.121 29.244 2.568 1.00 51.69 467 LEU A CA 1
ATOM 3548 C C . LEU A 1 467 ? -6.868 30.361 3.315 1.00 51.69 467 LEU A C 1
ATOM 3550 O O . LEU A 1 467 ? -6.383 31.494 3.359 1.00 51.69 467 LEU A O 1
ATOM 3554 N N . PRO A 1 468 ? -8.012 30.060 3.958 1.00 65.50 468 PRO A N 1
ATOM 3555 C CA . PRO A 1 468 ? -8.677 31.011 4.841 1.00 65.50 468 PRO A CA 1
ATOM 3556 C C . PRO A 1 468 ? -7.708 31.555 5.899 1.00 65.50 468 PRO A C 1
ATOM 3558 O O . PRO A 1 468 ? -6.864 30.823 6.408 1.00 65.50 468 PRO A O 1
ATOM 3561 N N . SER A 1 469 ? -7.853 32.825 6.282 1.00 51.00 469 SER A N 1
ATOM 3562 C CA . SER A 1 469 ? -6.891 33.541 7.142 1.00 51.00 469 SER A CA 1
ATOM 3563 C C . SER A 1 469 ? -6.642 32.916 8.524 1.00 51.00 469 SER A C 1
ATOM 3565 O O . SER A 1 469 ? -5.624 33.200 9.149 1.00 51.00 469 SER A O 1
ATOM 3567 N N . ALA A 1 470 ? -7.548 32.060 9.003 1.00 52.53 470 ALA A N 1
ATOM 3568 C CA . ALA A 1 470 ? -7.411 31.316 10.257 1.00 52.53 470 ALA A CA 1
ATOM 3569 C C . ALA A 1 470 ? -6.792 29.911 10.088 1.00 52.53 470 ALA A C 1
ATOM 3571 O O . ALA A 1 470 ? -6.526 29.233 11.081 1.00 52.53 470 ALA A O 1
ATOM 3572 N N . THR A 1 471 ? -6.583 29.446 8.855 1.00 52.12 471 THR A N 1
ATOM 3573 C CA . THR A 1 471 ? -6.067 28.110 8.550 1.00 52.12 471 THR A CA 1
ATOM 3574 C C . THR A 1 471 ? -4.544 28.151 8.445 1.00 52.12 471 THR A C 1
ATOM 3576 O O . THR A 1 471 ? -3.977 28.916 7.670 1.00 52.12 471 THR A O 1
ATOM 3579 N N . THR A 1 472 ? -3.866 27.297 9.211 1.00 63.56 472 THR A N 1
ATOM 3580 C CA . THR A 1 472 ? -2.410 27.107 9.128 1.00 63.56 472 THR A CA 1
ATOM 3581 C C . THR A 1 472 ? -2.111 25.696 8.643 1.00 63.56 472 THR A C 1
ATOM 3583 O O . THR A 1 472 ? -2.905 24.787 8.875 1.00 63.56 472 THR A O 1
ATOM 3586 N N . TYR A 1 473 ? -0.982 25.514 7.965 1.00 64.44 473 TYR A N 1
ATOM 3587 C CA . TYR A 1 473 ? -0.499 24.204 7.537 1.00 64.44 473 TYR A CA 1
ATOM 3588 C C . TYR A 1 473 ? 1.019 24.132 7.703 1.00 64.44 473 TYR A C 1
ATOM 3590 O O . TYR A 1 473 ? 1.706 25.154 7.814 1.00 64.44 473 TYR A O 1
ATOM 3598 N N . ARG A 1 474 ? 1.548 22.916 7.716 1.00 58.62 474 ARG A N 1
ATOM 3599 C CA . ARG A 1 474 ? 2.973 22.602 7.665 1.00 58.62 474 ARG A CA 1
ATOM 3600 C C . ARG A 1 474 ? 3.260 21.794 6.407 1.00 58.62 474 ARG A C 1
ATOM 3602 O O . ARG A 1 474 ? 2.414 21.064 5.900 1.00 58.62 474 ARG A O 1
ATOM 3609 N N . THR A 1 475 ? 4.481 21.912 5.895 1.00 53.78 475 THR A N 1
ATOM 3610 C CA . THR A 1 475 ? 4.936 21.076 4.780 1.00 53.78 475 THR A CA 1
ATOM 3611 C C . THR A 1 475 ? 4.790 19.600 5.148 1.00 53.78 475 THR A C 1
ATOM 3613 O O . THR A 1 475 ? 5.378 19.158 6.133 1.00 53.78 475 THR A O 1
ATOM 3616 N N . GLY A 1 476 ? 4.036 18.855 4.340 1.00 46.00 476 GLY A N 1
ATOM 3617 C CA . GLY A 1 476 ? 3.712 17.448 4.588 1.00 46.00 476 GLY A CA 1
ATOM 3618 C C . GLY A 1 476 ? 2.286 17.202 5.089 1.00 46.00 476 GLY A C 1
ATOM 3619 O O . GLY A 1 476 ? 1.873 16.047 5.112 1.00 46.00 476 GLY A O 1
ATOM 3620 N N . ASP A 1 477 ? 1.531 18.250 5.436 1.00 49.03 477 ASP A N 1
ATOM 3621 C CA . ASP A 1 477 ? 0.103 18.133 5.744 1.00 49.03 477 ASP A CA 1
ATOM 3622 C C . ASP A 1 477 ? -0.718 17.805 4.482 1.00 49.03 477 ASP A C 1
ATOM 3624 O O . ASP A 1 477 ? -0.302 18.067 3.349 1.00 49.03 477 ASP A O 1
ATOM 3628 N N . TYR A 1 478 ? -1.916 17.256 4.682 1.00 45.12 478 TYR A N 1
ATOM 3629 C CA . TYR A 1 478 ? -2.828 16.872 3.605 1.00 45.12 478 TYR A CA 1
ATOM 3630 C C . TYR A 1 478 ? -3.923 17.924 3.404 1.00 45.12 478 TYR A C 1
ATOM 3632 O O . TYR A 1 478 ? -4.551 18.372 4.363 1.00 45.12 478 TYR A O 1
ATOM 3640 N N . LEU A 1 479 ? -4.202 18.272 2.144 1.00 49.91 479 LEU A N 1
ATOM 3641 C CA . LEU A 1 479 ? -5.354 19.087 1.763 1.00 49.91 479 LEU A CA 1
ATOM 3642 C C . LEU A 1 479 ? -6.468 18.174 1.245 1.00 49.91 479 LEU A C 1
ATOM 3644 O O . LEU A 1 479 ? -6.320 17.534 0.205 1.00 49.91 479 LEU A O 1
ATOM 3648 N N . SER A 1 480 ? -7.592 18.131 1.958 1.00 46.28 480 SER A N 1
ATOM 3649 C CA . SER A 1 480 ? -8.793 17.453 1.465 1.00 46.28 480 SER A CA 1
ATOM 3650 C C . SER A 1 480 ? -9.514 18.352 0.466 1.00 46.28 480 SER A C 1
ATOM 3652 O O . SER A 1 480 ? -9.882 19.478 0.795 1.00 46.28 480 SER A O 1
ATOM 3654 N N . VAL A 1 481 ? -9.721 17.848 -0.748 1.00 51.81 481 VAL A N 1
ATOM 3655 C CA . VAL A 1 481 ? -10.447 18.547 -1.812 1.00 51.81 481 VAL A CA 1
ATOM 3656 C C . VAL A 1 481 ? -11.767 17.825 -2.034 1.00 51.81 481 VAL A C 1
ATOM 3658 O O . VAL A 1 481 ? -11.778 16.642 -2.368 1.00 51.81 481 VAL A O 1
ATOM 3661 N N . LEU A 1 482 ? -12.881 18.531 -1.847 1.00 51.41 482 LEU A N 1
ATOM 3662 C CA . LEU A 1 482 ? -14.197 18.004 -2.189 1.00 51.41 482 LEU A CA 1
ATOM 3663 C C . LEU A 1 482 ? -14.384 18.107 -3.708 1.00 51.41 482 LEU A C 1
ATOM 3665 O O . LEU A 1 482 ? -14.518 19.203 -4.249 1.00 51.41 482 LEU A O 1
ATOM 3669 N N . GLY A 1 483 ? -14.321 16.967 -4.393 1.00 59.62 483 GLY A N 1
ATOM 3670 C CA . GLY A 1 483 ? -14.544 16.879 -5.834 1.00 59.62 483 GLY A CA 1
ATOM 3671 C C . GLY A 1 483 ? -16.029 16.849 -6.194 1.00 59.62 483 GLY A C 1
ATOM 3672 O O . GLY A 1 483 ? -16.871 16.504 -5.369 1.00 59.62 483 GLY A O 1
ATOM 3673 N N . HIS A 1 484 ? -16.342 17.176 -7.447 1.00 69.19 484 HIS A N 1
ATOM 3674 C CA . HIS A 1 484 ? -17.672 16.997 -8.033 1.00 69.19 484 HIS A CA 1
ATOM 3675 C C . HIS A 1 484 ? -17.591 16.009 -9.200 1.00 69.19 484 HIS A C 1
ATOM 3677 O O . HIS A 1 484 ? -16.579 15.967 -9.907 1.00 69.19 484 HIS A O 1
ATOM 3683 N N . ASN A 1 485 ? -18.668 15.261 -9.451 1.00 80.69 485 ASN A N 1
ATOM 3684 C CA . ASN A 1 485 ? -18.738 14.386 -10.620 1.00 80.69 485 ASN A CA 1
ATOM 3685 C C . ASN A 1 485 ? -18.653 15.194 -11.914 1.00 80.69 485 ASN A C 1
ATOM 3687 O O . ASN A 1 485 ? -19.220 16.284 -12.040 1.00 80.69 485 ASN A O 1
ATOM 3691 N N . ALA A 1 486 ? -17.994 14.615 -12.919 1.00 82.31 486 ALA A N 1
ATOM 3692 C CA . ALA A 1 486 ? -17.897 15.245 -14.225 1.00 82.31 486 ALA A CA 1
ATOM 3693 C C . ALA A 1 486 ? -19.306 15.437 -14.829 1.00 82.31 486 ALA A C 1
ATOM 3695 O O . ALA A 1 486 ? -20.112 14.499 -14.798 1.00 82.31 486 ALA A O 1
ATOM 3696 N N . PRO A 1 487 ? -19.612 16.589 -15.459 1.00 81.19 487 PRO A N 1
ATOM 3697 C CA . PRO A 1 487 ? -20.935 16.847 -16.033 1.00 81.19 487 PRO A CA 1
ATOM 3698 C C . PRO A 1 487 ? -21.409 15.748 -16.991 1.00 81.19 487 PRO A C 1
ATOM 3700 O O . PRO A 1 487 ? -22.568 15.347 -16.943 1.00 81.19 487 PRO A O 1
ATOM 3703 N N . GLY A 1 488 ? -20.498 15.183 -17.793 1.00 84.81 488 GLY A N 1
ATOM 3704 C CA . GLY A 1 488 ? -20.808 14.069 -18.690 1.00 84.81 488 GLY A CA 1
ATOM 3705 C C . GLY A 1 488 ? -21.237 12.785 -17.966 1.00 84.81 488 GLY A C 1
ATOM 3706 O O . GLY A 1 488 ? -22.097 12.061 -18.471 1.00 84.81 488 GLY A O 1
ATOM 3707 N N . GLN A 1 489 ? -20.694 12.509 -16.774 1.00 85.75 489 GLN A N 1
ATOM 3708 C CA . GLN A 1 489 ? -21.126 11.383 -15.938 1.00 85.75 489 GLN A CA 1
ATOM 3709 C C . GLN A 1 489 ? -22.510 11.642 -15.342 1.00 85.75 489 GLN A C 1
ATOM 3711 O O . GLN A 1 489 ? -23.364 10.758 -15.396 1.00 85.75 489 GLN A O 1
ATOM 3716 N N . VAL A 1 490 ? -22.757 12.861 -14.861 1.00 88.38 490 VAL A N 1
ATOM 3717 C CA . VAL A 1 490 ? -24.074 13.280 -14.359 1.00 88.38 490 VAL A CA 1
ATOM 3718 C C . VAL A 1 490 ? -25.126 13.174 -15.466 1.00 88.38 490 VAL A C 1
ATOM 3720 O O . VAL A 1 490 ? -26.162 12.542 -15.276 1.00 88.38 490 VAL A O 1
ATOM 3723 N N . ASP A 1 491 ? -24.832 13.685 -16.663 1.00 85.19 491 ASP A N 1
ATOM 3724 C CA . ASP A 1 491 ? -25.728 13.620 -17.822 1.00 85.19 491 ASP A CA 1
ATOM 3725 C C . ASP A 1 491 ? -25.995 12.187 -18.282 1.00 85.19 491 ASP A C 1
ATOM 3727 O O . ASP A 1 491 ? -27.079 11.891 -18.788 1.00 85.19 491 ASP A O 1
ATOM 3731 N N . ARG A 1 492 ? -25.007 11.293 -18.160 1.00 89.62 492 ARG A N 1
ATOM 3732 C CA . ARG A 1 492 ? -25.175 9.867 -18.462 1.00 89.62 492 ARG A CA 1
ATOM 3733 C C . ARG A 1 492 ? -26.184 9.232 -17.507 1.00 89.62 492 ARG A C 1
ATOM 3735 O O . ARG A 1 492 ? -27.055 8.501 -17.967 1.00 89.62 492 ARG A O 1
ATOM 3742 N N . VAL A 1 493 ? -26.076 9.521 -16.210 1.00 84.75 493 VAL A N 1
ATOM 3743 C CA . VAL A 1 493 ? -26.976 8.983 -15.179 1.00 84.75 493 VAL A CA 1
ATOM 3744 C C . VAL A 1 493 ? -28.381 9.573 -15.312 1.00 84.75 493 VAL A C 1
ATOM 3746 O O . VAL A 1 493 ? -29.348 8.817 -15.340 1.00 84.75 493 VAL A O 1
ATOM 3749 N N . LEU A 1 494 ? -28.501 10.891 -15.505 1.00 80.62 494 LEU A N 1
ATOM 3750 C CA . LEU A 1 494 ? -29.782 11.556 -15.771 1.00 80.62 494 LEU A CA 1
ATOM 3751 C C . LEU A 1 494 ? -30.498 10.937 -16.979 1.00 80.62 494 LEU A C 1
ATOM 3753 O O . LEU A 1 494 ? -31.670 10.587 -16.885 1.00 80.62 494 LEU A O 1
ATOM 3757 N N . ARG A 1 495 ? -29.783 10.729 -18.096 1.00 81.19 495 ARG A N 1
ATOM 3758 C CA . ARG A 1 495 ? -30.343 10.082 -19.294 1.00 81.19 495 ARG A CA 1
ATOM 3759 C C . ARG A 1 495 ? -30.762 8.640 -19.047 1.00 81.19 495 ARG A C 1
ATOM 3761 O O . ARG A 1 495 ? -31.817 8.246 -19.529 1.00 81.19 495 ARG A O 1
ATOM 3768 N N . HIS A 1 496 ? -29.954 7.866 -18.322 1.00 80.50 496 HIS A N 1
ATOM 3769 C CA . HIS A 1 496 ? -30.264 6.468 -18.025 1.00 80.50 496 HIS A CA 1
ATOM 3770 C C . HIS A 1 496 ? -31.579 6.327 -17.246 1.00 80.50 496 HIS A C 1
ATOM 3772 O O . HIS A 1 496 ? -32.390 5.470 -17.577 1.00 80.50 496 HIS A O 1
ATOM 3778 N N . PHE A 1 497 ? -31.818 7.210 -16.273 1.00 77.44 497 PHE A N 1
ATOM 3779 C CA . PHE A 1 497 ? -33.037 7.204 -15.460 1.00 77.44 497 PHE A CA 1
ATOM 3780 C C . PHE A 1 497 ? -34.162 8.103 -16.001 1.00 77.44 497 PHE A C 1
ATOM 3782 O O . PHE A 1 497 ? -35.191 8.246 -15.348 1.00 77.44 497 PHE A O 1
ATOM 3789 N N . GLY A 1 498 ? -33.990 8.714 -17.179 1.00 75.88 498 GLY A N 1
ATOM 3790 C CA . GLY A 1 498 ? -34.999 9.591 -17.785 1.00 75.88 498 GLY A CA 1
ATOM 3791 C C . GLY A 1 498 ? -35.310 10.857 -16.973 1.00 75.88 498 GLY A C 1
ATOM 3792 O O . GLY A 1 498 ? -36.421 11.373 -17.054 1.00 75.88 498 GLY A O 1
ATOM 3793 N N . LEU A 1 499 ? -34.354 11.353 -16.184 1.00 77.31 499 LEU A N 1
ATOM 3794 C CA . LEU A 1 499 ? -34.526 12.506 -15.299 1.00 77.31 499 LEU A CA 1
ATOM 3795 C C . LEU A 1 499 ? -34.083 13.811 -15.974 1.00 77.31 499 LEU A C 1
ATOM 3797 O O . LEU A 1 499 ? -33.021 13.879 -16.598 1.00 77.31 499 LEU A O 1
ATOM 3801 N N . GLY A 1 500 ? -34.871 14.875 -15.797 1.00 73.38 500 GLY A N 1
ATOM 3802 C CA . GLY A 1 500 ? -34.457 16.235 -16.139 1.00 73.38 500 GLY A CA 1
ATOM 3803 C C . GLY A 1 500 ? -33.412 16.739 -15.144 1.00 73.38 500 GLY A C 1
ATOM 3804 O O . GLY A 1 500 ? -33.532 16.536 -13.939 1.00 73.38 500 GLY A O 1
ATOM 3805 N N . GLY A 1 501 ? -32.357 17.403 -15.621 1.00 75.50 501 GLY A N 1
ATOM 3806 C CA . GLY A 1 501 ? -31.316 17.920 -14.722 1.00 75.50 501 GLY A CA 1
ATOM 3807 C C . GLY A 1 501 ? -31.824 19.005 -13.765 1.00 75.50 501 GLY A C 1
ATOM 3808 O O . GLY A 1 501 ? -31.329 19.120 -12.649 1.00 75.50 501 GLY A O 1
ATOM 3809 N N . ASP A 1 502 ? -32.822 19.772 -14.193 1.00 74.31 502 ASP A N 1
ATOM 3810 C CA . ASP A 1 502 ? -33.516 20.812 -13.431 1.00 74.31 502 ASP A CA 1
ATOM 3811 C C . ASP A 1 502 ? -34.707 20.284 -12.617 1.00 74.31 502 ASP A C 1
ATOM 3813 O O . ASP A 1 502 ? -35.332 21.052 -11.883 1.00 74.31 502 ASP A O 1
ATOM 3817 N N . THR A 1 503 ? -35.016 18.987 -12.713 1.00 74.75 503 THR A N 1
ATOM 3818 C CA . THR A 1 503 ? -36.039 18.348 -11.886 1.00 74.75 503 THR A CA 1
ATOM 3819 C C . THR A 1 503 ? -35.664 18.512 -10.419 1.00 74.75 503 THR A C 1
ATOM 3821 O O . THR A 1 503 ? -34.589 18.093 -9.996 1.00 74.75 503 THR A O 1
ATOM 3824 N N . LEU A 1 504 ? -36.540 19.148 -9.642 1.00 77.62 504 LEU A N 1
ATOM 3825 C CA . LEU A 1 504 ? -36.331 19.318 -8.212 1.00 77.62 504 LEU A CA 1
ATOM 3826 C C . LEU A 1 504 ? -36.824 18.086 -7.465 1.00 77.62 504 LEU A C 1
ATOM 3828 O O . LEU A 1 504 ? -37.948 17.624 -7.670 1.00 77.62 504 LEU A O 1
ATOM 3832 N N . VAL A 1 505 ? -35.990 17.607 -6.555 1.00 79.44 505 VAL A N 1
ATOM 3833 C CA . VAL A 1 505 ? -36.313 16.533 -5.628 1.00 79.44 505 VAL A CA 1
ATOM 3834 C C . VAL A 1 505 ? -36.114 17.003 -4.199 1.00 79.44 505 VAL A C 1
ATOM 3836 O O . VAL A 1 505 ? -35.198 17.766 -3.892 1.00 79.44 505 VAL A O 1
ATOM 3839 N N . ARG A 1 506 ? -36.975 16.533 -3.306 1.00 82.06 506 ARG A N 1
ATOM 3840 C CA . ARG A 1 506 ? -36.798 16.652 -1.863 1.00 82.06 506 ARG A CA 1
ATOM 3841 C C . ARG A 1 506 ? -36.613 15.259 -1.291 1.00 82.06 506 ARG A C 1
ATOM 3843 O O . ARG A 1 506 ? -37.418 14.365 -1.545 1.00 82.06 506 ARG A O 1
ATOM 3850 N N . LEU A 1 507 ? -35.527 15.076 -0.549 1.00 82.06 507 LEU A N 1
ATOM 3851 C CA . LEU A 1 507 ? -35.206 13.797 0.068 1.00 82.06 507 LEU A CA 1
ATOM 3852 C C . LEU A 1 507 ? -35.828 13.734 1.466 1.00 82.06 507 LEU A C 1
ATOM 3854 O O . LEU A 1 507 ? -35.795 14.707 2.215 1.00 82.06 507 LEU A O 1
ATOM 3858 N N . GLY A 1 508 ? -36.410 12.592 1.817 1.00 74.81 508 GLY A N 1
ATOM 3859 C CA . GLY A 1 508 ? -37.127 12.399 3.072 1.00 74.81 508 GLY A CA 1
ATOM 3860 C C . GLY A 1 508 ? -36.235 12.495 4.311 1.00 74.81 508 GLY A C 1
ATOM 3861 O O . GLY A 1 508 ? -35.002 12.384 4.246 1.00 74.81 508 GLY A O 1
ATOM 3862 N N . ALA A 1 509 ? -36.881 12.666 5.467 1.00 61.34 509 ALA A N 1
ATOM 3863 C CA . ALA A 1 509 ? -36.219 12.726 6.766 1.00 61.34 509 ALA A CA 1
ATOM 3864 C C . ALA A 1 509 ? -35.321 11.493 6.987 1.00 61.34 509 ALA A C 1
ATOM 3866 O O . ALA A 1 509 ? -35.745 10.355 6.800 1.00 61.34 509 ALA A O 1
ATOM 3867 N N . GLY A 1 510 ? -34.063 11.727 7.375 1.00 60.31 510 GLY A N 1
ATOM 3868 C CA . GLY A 1 510 ? -33.036 10.686 7.518 1.00 60.31 510 GLY A CA 1
ATOM 3869 C C . GLY A 1 510 ? -31.979 10.669 6.408 1.00 60.31 510 GLY A C 1
ATOM 3870 O O . GLY A 1 510 ? -30.913 10.092 6.618 1.00 60.31 510 GLY A O 1
ATOM 3871 N N . SER A 1 511 ? -32.205 11.364 5.287 1.00 63.81 511 SER A N 1
ATOM 3872 C CA . SER A 1 511 ? -31.221 11.470 4.191 1.00 63.81 511 SER A CA 1
ATOM 3873 C C . SER A 1 511 ? -29.964 12.263 4.590 1.00 63.81 511 SER A C 1
ATOM 3875 O O . SER A 1 511 ? -28.865 11.929 4.156 1.00 63.81 511 SER A O 1
ATOM 3877 N N . GLU A 1 512 ? -30.088 13.207 5.531 1.00 60.62 512 GLU A N 1
ATOM 3878 C CA . GLU A 1 512 ? -28.959 13.948 6.128 1.00 60.62 512 GLU A CA 1
ATOM 3879 C C . GLU A 1 512 ? -27.934 13.038 6.809 1.00 60.62 512 GLU A C 1
ATOM 3881 O O . GLU A 1 512 ? -26.734 13.299 6.766 1.00 60.62 512 GLU A O 1
ATOM 3886 N N . ARG A 1 513 ? -28.381 11.912 7.386 1.00 58.03 513 ARG A N 1
ATOM 3887 C CA . ARG A 1 513 ? -27.482 10.928 8.013 1.00 58.03 513 ARG A CA 1
ATOM 3888 C C . ARG A 1 513 ? -26.557 10.260 6.990 1.00 58.03 513 ARG A C 1
ATOM 3890 O O . ARG A 1 513 ? -25.525 9.724 7.374 1.00 58.03 513 ARG A O 1
ATOM 3897 N N . ARG A 1 514 ? -26.921 10.325 5.704 1.00 59.47 514 ARG A N 1
ATOM 3898 C CA . ARG A 1 514 ? -26.169 9.816 4.547 1.00 59.47 514 ARG A CA 1
ATOM 3899 C C . ARG A 1 514 ? -25.408 10.917 3.805 1.00 59.47 514 ARG A C 1
ATOM 3901 O O . ARG A 1 514 ? -24.929 10.676 2.706 1.00 59.47 514 ARG A O 1
ATOM 3908 N N . GLY A 1 515 ? -25.339 12.126 4.370 1.00 64.56 515 GLY A N 1
ATOM 3909 C CA . GLY A 1 515 ? -24.724 13.282 3.715 1.00 64.56 515 GLY A CA 1
ATOM 3910 C C . GLY A 1 515 ? -25.537 13.848 2.547 1.00 64.56 515 GLY A C 1
ATOM 3911 O O . GLY A 1 515 ? -25.023 14.684 1.813 1.00 64.56 515 GLY A O 1
ATOM 3912 N N . LEU A 1 516 ? -26.791 13.417 2.369 1.00 77.56 516 LEU A N 1
ATOM 3913 C CA . LEU A 1 516 ? -27.677 13.908 1.316 1.00 77.56 516 LEU A CA 1
ATOM 3914 C C . LEU A 1 516 ? -28.559 15.063 1.831 1.00 77.56 516 LEU A C 1
ATOM 3916 O O . LEU A 1 516 ? -28.980 15.040 2.992 1.00 77.56 516 LEU A O 1
ATOM 3920 N N . PRO A 1 517 ? -28.899 16.052 0.988 1.00 72.31 517 PRO A N 1
ATOM 3921 C CA . PRO A 1 517 ? -29.700 17.202 1.402 1.00 72.31 517 PRO A CA 1
ATOM 3922 C C . PRO A 1 517 ? -31.170 16.801 1.629 1.00 72.31 517 PRO A C 1
ATOM 3924 O O . PRO A 1 517 ? -31.875 16.469 0.679 1.00 72.31 517 PRO A O 1
ATOM 3927 N N . ALA A 1 518 ? -31.646 16.825 2.882 1.00 68.56 518 ALA A N 1
ATOM 3928 C CA . ALA A 1 518 ? -33.045 16.503 3.224 1.00 68.56 518 ALA A CA 1
ATOM 3929 C C . ALA A 1 518 ? -33.908 17.741 3.534 1.00 68.56 518 ALA A C 1
ATOM 3931 O O . ALA A 1 518 ? -35.120 17.727 3.332 1.00 68.56 518 ALA A O 1
ATOM 3932 N N . ALA A 1 519 ? -33.296 18.826 4.019 1.00 62.94 519 ALA A N 1
ATOM 3933 C CA . ALA A 1 519 ? -34.016 20.007 4.496 1.00 62.94 519 ALA A CA 1
ATOM 3934 C C . ALA A 1 519 ? -34.566 20.925 3.387 1.00 62.94 519 ALA A C 1
ATOM 3936 O O . ALA A 1 519 ? -35.396 21.790 3.669 1.00 62.94 519 ALA A O 1
ATOM 3937 N N . TYR A 1 520 ? -34.115 20.774 2.137 1.00 71.19 520 TYR A N 1
ATOM 3938 C CA . TYR A 1 520 ? -34.496 21.661 1.036 1.00 71.19 520 TYR A CA 1
ATOM 3939 C C . TYR A 1 520 ? -34.583 20.930 -0.315 1.00 71.19 520 TYR A C 1
ATOM 3941 O O . TYR A 1 520 ? -33.906 19.921 -0.514 1.00 71.19 520 TYR A O 1
ATOM 3949 N N . PRO A 1 521 ? -35.406 21.436 -1.256 1.00 78.75 521 PRO A N 1
ATOM 3950 C CA . PRO A 1 521 ? -35.417 20.974 -2.642 1.00 78.75 521 PRO A CA 1
ATOM 3951 C C . PRO A 1 521 ? -34.053 21.152 -3.315 1.00 78.75 521 PRO A C 1
ATOM 3953 O O . PRO A 1 521 ? -33.516 22.259 -3.329 1.00 78.75 521 PRO A O 1
ATOM 3956 N N . VAL A 1 522 ? -33.524 20.096 -3.926 1.00 83.81 522 VAL A N 1
ATOM 3957 C CA . VAL A 1 522 ? -32.285 20.118 -4.716 1.00 83.81 522 VAL A CA 1
ATOM 3958 C C . VAL A 1 522 ? -32.578 19.660 -6.142 1.00 83.81 522 VAL A C 1
ATOM 3960 O O . VAL A 1 522 ? -33.461 18.833 -6.359 1.00 83.81 522 VAL A O 1
ATOM 3963 N N . SER A 1 523 ? -31.867 20.193 -7.136 1.00 86.00 523 SER A N 1
ATOM 3964 C CA . SER A 1 523 ? -32.001 19.688 -8.505 1.00 86.00 523 SER A CA 1
ATOM 3965 C C . SER A 1 523 ? -31.373 18.296 -8.628 1.00 86.00 523 SER A C 1
ATOM 3967 O O . SER A 1 523 ? -30.371 18.000 -7.972 1.00 86.00 523 SER A O 1
ATOM 3969 N N . CYS A 1 524 ? -31.917 17.429 -9.485 1.00 80.94 524 CYS A N 1
ATOM 3970 C CA . CYS A 1 524 ? -31.321 16.121 -9.759 1.00 80.94 524 CYS A CA 1
ATOM 3971 C C . CYS A 1 524 ? -29.872 16.254 -10.247 1.00 80.94 524 CYS A C 1
ATOM 3973 O O . CYS A 1 524 ? -29.037 15.418 -9.910 1.00 80.94 524 CYS A O 1
ATOM 3975 N N . ARG A 1 525 ? -29.549 17.312 -11.004 1.00 88.81 525 ARG A N 1
ATOM 3976 C CA . ARG A 1 525 ? -28.176 17.594 -11.436 1.00 88.81 525 ARG A CA 1
ATOM 3977 C C . ARG A 1 525 ? -27.256 17.892 -10.258 1.00 88.81 525 ARG A C 1
ATOM 3979 O O . ARG A 1 525 ? -26.189 17.293 -10.192 1.00 88.81 525 ARG A O 1
ATOM 3986 N N . ASP A 1 526 ? -27.647 18.782 -9.352 1.00 84.00 526 ASP A N 1
ATOM 3987 C CA . ASP A 1 526 ? -26.808 19.151 -8.205 1.00 84.00 526 ASP A CA 1
ATOM 3988 C C . ASP A 1 526 ? -26.649 17.975 -7.242 1.00 84.00 526 ASP A C 1
ATOM 3990 O O . ASP A 1 526 ? -25.540 17.700 -6.785 1.00 84.00 526 ASP A O 1
ATOM 3994 N N . LEU A 1 527 ? -27.732 17.221 -7.017 1.00 84.94 527 LEU A N 1
ATOM 3995 C CA . LEU A 1 527 ? -27.710 15.993 -6.229 1.00 84.94 527 LEU A CA 1
ATOM 3996 C C . LEU A 1 527 ? -26.672 15.004 -6.779 1.00 84.94 527 LEU A C 1
ATOM 3998 O O . LEU A 1 527 ? -25.804 14.536 -6.044 1.00 84.94 527 LEU A O 1
ATOM 4002 N N . LEU A 1 528 ? -26.737 14.725 -8.084 1.00 89.12 528 LEU A N 1
ATOM 4003 C CA . LEU A 1 528 ? -25.836 13.793 -8.757 1.00 89.12 528 LEU A CA 1
ATOM 4004 C C . LEU A 1 528 ? -24.412 14.333 -8.925 1.00 89.12 528 LEU A C 1
ATOM 4006 O O . LEU A 1 528 ? -23.484 13.543 -9.045 1.00 89.12 528 LEU A O 1
ATOM 4010 N N . ALA A 1 529 ? -24.215 15.648 -8.965 1.00 86.25 529 ALA A N 1
ATOM 4011 C CA . ALA A 1 529 ? -22.898 16.249 -9.144 1.00 86.25 529 ALA A CA 1
ATOM 4012 C C . ALA A 1 529 ? -22.096 16.324 -7.840 1.00 86.25 529 ALA A C 1
ATOM 4014 O O . ALA A 1 529 ? -20.880 16.159 -7.878 1.00 86.25 529 ALA A O 1
ATOM 4015 N N . GLN A 1 530 ? -22.760 16.592 -6.713 1.00 81.88 530 GLN A N 1
ATOM 4016 C CA . GLN A 1 530 ? -22.081 17.040 -5.491 1.00 81.88 530 GLN A CA 1
ATOM 4017 C C . GLN A 1 530 ? -22.221 16.082 -4.302 1.00 81.88 530 GLN A C 1
ATOM 4019 O O . GLN A 1 530 ? -21.420 16.159 -3.376 1.00 81.88 530 GLN A O 1
ATOM 4024 N N . TYR A 1 531 ? -23.222 15.195 -4.299 1.00 78.06 531 TYR A N 1
ATOM 4025 C CA . TYR A 1 531 ? -23.596 14.442 -3.091 1.00 78.06 531 TYR A CA 1
ATOM 4026 C C . TYR A 1 531 ? -23.481 12.919 -3.222 1.00 78.06 531 TYR A C 1
ATOM 4028 O O . TYR A 1 531 ? -23.682 12.204 -2.243 1.00 78.06 531 TYR A O 1
ATOM 4036 N N . VAL A 1 532 ? -23.176 12.404 -4.412 1.00 82.56 532 VAL A N 1
ATOM 4037 C CA . VAL A 1 532 ? -23.022 10.965 -4.677 1.00 82.56 532 VAL A CA 1
ATOM 4038 C C . VAL A 1 532 ? -21.736 10.717 -5.453 1.00 82.56 532 VAL A C 1
ATOM 4040 O O . VAL A 1 532 ? -21.313 11.581 -6.207 1.00 82.56 532 VAL A O 1
ATOM 4043 N N . GLU A 1 533 ? -21.119 9.548 -5.302 1.00 82.25 533 GLU A N 1
ATOM 4044 C CA . GLU A 1 533 ? -19.920 9.165 -6.058 1.00 82.25 533 GLU A CA 1
ATOM 4045 C C . GLU A 1 533 ? -20.328 8.284 -7.248 1.00 82.25 533 GLU A C 1
ATOM 4047 O O . GLU A 1 533 ? -20.816 7.170 -7.059 1.00 82.25 533 GLU A O 1
ATOM 4052 N N . LEU A 1 534 ? -20.191 8.799 -8.477 1.00 85.19 534 LEU A N 1
ATOM 4053 C CA . LEU A 1 534 ? -20.637 8.112 -9.701 1.00 85.19 534 LEU A CA 1
ATOM 4054 C C . LEU A 1 534 ? -19.499 7.419 -10.460 1.00 85.19 534 LEU A C 1
ATOM 4056 O O . LEU A 1 534 ? -19.770 6.689 -11.421 1.00 85.19 534 LEU A O 1
ATOM 4060 N N . ALA A 1 535 ? -18.243 7.680 -10.090 1.00 77.19 535 ALA A N 1
ATOM 4061 C CA . ALA A 1 535 ? -17.066 7.125 -10.746 1.00 77.19 535 ALA A CA 1
ATOM 4062 C C . ALA A 1 535 ? -16.552 5.845 -10.070 1.00 77.19 535 ALA A C 1
ATOM 4064 O O . ALA A 1 535 ? -15.795 5.101 -10.698 1.00 77.19 535 ALA A O 1
ATOM 4065 N N . GLN A 1 536 ? -16.969 5.561 -8.832 1.00 75.00 536 GLN A N 1
ATOM 4066 C CA . GLN A 1 536 ? -16.605 4.325 -8.144 1.00 75.00 536 GLN A CA 1
ATOM 4067 C C . GLN A 1 536 ? -17.263 3.105 -8.823 1.00 75.00 536 GLN A C 1
ATOM 4069 O O . GLN A 1 536 ? -18.470 3.127 -9.084 1.00 75.00 536 GLN A O 1
ATOM 4074 N N . PRO A 1 537 ? -16.505 2.028 -9.112 1.00 73.62 537 PRO A N 1
ATOM 4075 C CA . PRO A 1 537 ? -17.081 0.773 -9.585 1.00 73.62 537 PRO A CA 1
ATOM 4076 C C . PRO A 1 537 ? -18.133 0.233 -8.610 1.00 73.62 537 PRO A C 1
ATOM 4078 O O . PRO A 1 537 ? -17.931 0.257 -7.397 1.00 73.62 537 PRO A O 1
ATOM 4081 N N . ALA A 1 538 ? -19.249 -0.270 -9.143 1.00 75.62 538 ALA A N 1
ATOM 4082 C CA . ALA A 1 538 ? -20.324 -0.811 -8.321 1.00 75.62 538 ALA A CA 1
ATOM 4083 C C . ALA A 1 538 ? -19.878 -2.094 -7.595 1.00 75.62 538 ALA A C 1
ATOM 4085 O O . ALA A 1 538 ? -19.330 -3.004 -8.219 1.00 75.62 538 ALA A O 1
ATOM 4086 N N . THR A 1 539 ? -20.143 -2.193 -6.291 1.00 74.38 539 THR A N 1
ATOM 4087 C CA . THR A 1 539 ? -19.865 -3.402 -5.495 1.00 74.38 539 THR A CA 1
ATOM 4088 C C . THR A 1 539 ? -20.824 -4.542 -5.853 1.00 74.38 539 THR A C 1
ATOM 4090 O O . THR A 1 539 ? -21.908 -4.300 -6.385 1.00 74.38 539 THR A O 1
ATOM 4093 N N . GLN A 1 540 ? -20.497 -5.797 -5.514 1.00 72.31 540 GLN A N 1
ATOM 4094 C CA . GLN A 1 540 ? -21.410 -6.933 -5.748 1.00 72.31 540 GLN A CA 1
ATOM 4095 C C . GLN A 1 540 ? -22.775 -6.748 -5.060 1.00 72.31 540 GLN A C 1
ATOM 4097 O O . GLN A 1 540 ? -23.815 -7.122 -5.606 1.00 72.31 540 GLN A O 1
ATOM 4102 N N . VAL A 1 541 ? -22.802 -6.109 -3.887 1.00 70.56 541 VAL A N 1
ATOM 4103 C CA . VAL A 1 541 ? -24.051 -5.765 -3.190 1.00 70.56 541 VAL A CA 1
ATOM 4104 C C . VAL A 1 541 ? -24.854 -4.725 -3.980 1.00 70.56 541 VAL A C 1
ATOM 4106 O O . VAL A 1 541 ? -26.072 -4.842 -4.109 1.00 70.56 541 VAL A O 1
ATOM 4109 N N . GLN A 1 542 ? -24.193 -3.724 -4.564 1.00 77.00 542 GLN A N 1
ATOM 4110 C CA . GLN A 1 542 ? -24.857 -2.723 -5.403 1.00 77.00 542 GLN A CA 1
ATOM 4111 C C . GLN A 1 542 ? -25.358 -3.330 -6.718 1.00 77.00 542 GLN A C 1
ATOM 4113 O O . GLN A 1 542 ? -26.492 -3.067 -7.106 1.00 77.00 542 GLN A O 1
ATOM 4118 N N . VAL A 1 543 ? -24.564 -4.187 -7.367 1.00 79.75 543 VAL A N 1
ATOM 4119 C CA . VAL A 1 543 ? -24.953 -4.907 -8.591 1.00 79.75 543 VAL A CA 1
ATOM 4120 C C . VAL A 1 543 ? -26.138 -5.833 -8.327 1.00 79.75 543 VAL A C 1
ATOM 4122 O O . VAL A 1 543 ? -27.136 -5.751 -9.038 1.00 79.75 543 VAL A O 1
ATOM 4125 N N . SER A 1 544 ? -26.100 -6.634 -7.258 1.00 75.12 544 SER A N 1
ATOM 4126 C CA . SER A 1 544 ? -27.231 -7.497 -6.882 1.00 75.12 544 SER A CA 1
ATOM 4127 C C . SER A 1 544 ? -28.485 -6.697 -6.517 1.00 75.12 544 SER A C 1
ATOM 4129 O O . SER A 1 544 ? -29.598 -7.134 -6.806 1.00 75.12 544 SER A O 1
ATOM 4131 N N . THR A 1 545 ? -28.329 -5.501 -5.941 1.00 76.00 545 THR A N 1
ATOM 4132 C CA . THR A 1 545 ? -29.447 -4.578 -5.705 1.00 76.00 545 THR A CA 1
ATOM 4133 C C . THR A 1 545 ? -30.017 -4.054 -7.024 1.00 76.00 545 THR A C 1
ATOM 4135 O O . THR A 1 545 ? -31.226 -4.133 -7.222 1.00 76.00 545 THR A O 1
ATOM 4138 N N . MET A 1 546 ? -29.178 -3.582 -7.952 1.00 77.69 546 MET A N 1
ATOM 4139 C CA . MET A 1 546 ? -29.616 -3.104 -9.272 1.00 77.69 546 MET A CA 1
ATOM 4140 C C . MET A 1 546 ? -30.316 -4.206 -10.078 1.00 77.69 546 MET A C 1
ATOM 4142 O O . MET A 1 546 ? -31.384 -3.955 -10.631 1.00 77.69 546 MET A O 1
ATOM 4146 N N . ALA A 1 547 ? -29.796 -5.439 -10.052 1.00 78.56 547 ALA A N 1
ATOM 4147 C CA . ALA A 1 547 ? -30.382 -6.597 -10.731 1.00 78.56 547 ALA A CA 1
ATOM 4148 C C . ALA A 1 547 ? -31.837 -6.869 -10.307 1.00 78.56 547 ALA A C 1
ATOM 4150 O O . ALA A 1 547 ? -32.663 -7.304 -11.112 1.00 78.56 547 ALA A O 1
ATOM 4151 N N . ARG A 1 548 ? -32.214 -6.564 -9.055 1.00 78.19 548 ARG A N 1
ATOM 4152 C CA . ARG A 1 548 ? -33.609 -6.702 -8.595 1.00 78.19 548 ARG A CA 1
ATOM 4153 C C . ARG A 1 548 ? -34.562 -5.797 -9.381 1.00 78.19 548 ARG A C 1
ATOM 4155 O O . ARG A 1 548 ? -35.670 -6.246 -9.682 1.00 78.19 548 ARG A O 1
ATOM 4162 N N . PHE A 1 549 ? -34.104 -4.602 -9.759 1.00 74.12 549 PHE A N 1
ATOM 4163 C CA . PHE A 1 549 ? -34.852 -3.580 -10.500 1.00 74.12 549 PHE A CA 1
ATOM 4164 C C . PHE A 1 549 ? -34.637 -3.632 -12.023 1.00 74.12 549 PHE A C 1
ATOM 4166 O O . PHE A 1 549 ? -35.305 -2.904 -12.757 1.00 74.12 549 PHE A O 1
ATOM 4173 N N . THR A 1 550 ? -33.756 -4.508 -12.518 1.00 77.69 550 THR A N 1
ATOM 4174 C CA . THR A 1 550 ? -33.562 -4.738 -13.955 1.00 77.69 550 THR A CA 1
ATOM 4175 C C . THR A 1 550 ? -34.796 -5.408 -14.562 1.00 77.69 550 THR A C 1
ATOM 4177 O O . THR A 1 550 ? -35.223 -6.484 -14.138 1.00 77.69 550 THR A O 1
ATOM 4180 N N . VAL A 1 551 ? -35.377 -4.762 -15.575 1.00 74.38 551 VAL A N 1
ATOM 4181 C CA . VAL A 1 551 ? -36.610 -5.212 -16.248 1.00 74.38 551 VAL A CA 1
ATOM 4182 C C . VAL A 1 551 ? -36.338 -6.350 -17.243 1.00 74.38 551 VAL A C 1
ATOM 4184 O O . VAL A 1 551 ? -37.211 -7.181 -17.481 1.00 74.38 551 VAL A O 1
ATOM 4187 N N . CYS A 1 552 ? -35.132 -6.410 -17.815 1.00 64.81 552 CYS A N 1
ATOM 4188 C CA . CYS A 1 552 ? -34.732 -7.390 -18.823 1.00 64.81 552 CYS A CA 1
ATOM 4189 C C . CYS A 1 552 ? -34.294 -8.722 -18.168 1.00 64.81 552 CYS A C 1
ATOM 4191 O O . CYS A 1 552 ? -33.290 -8.739 -17.457 1.00 64.81 552 CYS A O 1
ATOM 4193 N N . PRO A 1 553 ? -34.999 -9.854 -18.390 1.00 71.12 553 PRO A N 1
ATOM 4194 C CA . PRO A 1 553 ? -34.669 -11.137 -17.760 1.00 71.12 553 PRO A CA 1
ATOM 4195 C C . PRO A 1 553 ? -33.246 -11.678 -18.013 1.00 71.12 553 PRO A C 1
ATOM 4197 O O . PRO A 1 553 ? -32.665 -12.185 -17.057 1.00 71.12 553 PRO A O 1
ATOM 4200 N N . PRO A 1 554 ? -32.658 -11.594 -19.228 1.00 69.19 554 PRO A N 1
ATOM 4201 C CA . PRO A 1 554 ? -31.279 -12.040 -19.440 1.00 69.19 554 PRO A CA 1
ATOM 4202 C C . PRO A 1 554 ? -30.246 -11.146 -18.738 1.00 69.19 554 PRO A C 1
ATOM 4204 O O . PRO A 1 554 ? -29.356 -11.676 -18.091 1.00 69.19 554 PRO A O 1
ATOM 4207 N N . GLU A 1 555 ? -30.406 -9.818 -18.756 1.00 69.75 555 GLU A N 1
ATOM 4208 C CA . GLU A 1 555 ? -29.502 -8.876 -18.056 1.00 69.75 555 GLU A CA 1
ATOM 4209 C C . GLU A 1 555 ? -29.636 -8.933 -16.526 1.00 69.75 555 GLU A C 1
ATOM 4211 O O . GLU A 1 555 ? -28.790 -8.429 -15.801 1.00 69.75 555 GLU A O 1
ATOM 4216 N N . LYS A 1 556 ? -30.740 -9.495 -16.024 1.00 71.88 556 LYS A N 1
ATOM 4217 C CA . LYS A 1 556 ? -30.946 -9.772 -14.599 1.00 71.88 556 LYS A CA 1
ATOM 4218 C C . LYS A 1 556 ? -30.270 -11.075 -14.150 1.00 71.88 556 LYS A C 1
ATOM 4220 O O . LYS A 1 556 ? -30.089 -11.272 -12.950 1.00 71.88 556 LYS A O 1
ATOM 4225 N N . ALA A 1 557 ? -30.008 -11.982 -15.093 1.00 67.81 557 ALA A N 1
ATOM 4226 C CA . ALA A 1 557 ? -29.381 -13.278 -14.850 1.00 67.81 557 ALA A CA 1
ATOM 4227 C C . ALA A 1 557 ? -27.855 -13.249 -15.052 1.00 67.81 557 ALA A C 1
ATOM 4229 O O . ALA A 1 557 ? -27.167 -14.054 -14.424 1.00 67.81 557 ALA A O 1
ATOM 4230 N N . GLU A 1 558 ? -27.359 -12.361 -15.923 1.00 56.47 558 GLU A N 1
ATOM 4231 C CA . GLU A 1 558 ? -25.952 -11.922 -15.972 1.00 56.47 558 GLU A CA 1
ATOM 4232 C C . GLU A 1 558 ? -25.559 -11.145 -14.709 1.00 56.47 558 GLU A C 1
ATOM 4234 O O . GLU A 1 558 ? -24.404 -11.337 -14.259 1.00 56.47 558 GLU A O 1
#

Radius of gyration: 28.35 Å; chains: 1; bounding box: 77×56×71 Å

InterPro domains:
  IPR001128 Cytochrome P450 [PF00067] (3-198)
  IPR001128 Cytochrome P450 [PR00385] (15-32)
  IPR001128 Cytochrome P450 [PR00385] (67-78)
  IPR001128 Cytochrome P450 [PR00385] (145-154)
  IPR001128 Cytochrome P450 [PR00385] (154-165)
  IPR002401 Cytochrome P450, E-class, group I [PR00463] (4-21)
  IPR002401 Cytochrome P450, E-class, group I [PR00463] (24-50)
  IPR002401 Cytochrome P450, E-class, group I [PR00463] (66-84)
  IPR002401 Cytochrome P450, E-class, group I [PR00463] (144-154)
  IPR002401 Cytochrome P450, E-class, group I [PR00463] (154-177)
  IPR003097 Sulfite reductase [NADPH] flavoprotein alpha-component-like, FAD-binding [PF00667] (469-557)
  IPR008254 Flavodoxin/nitric oxide synthase [PF00258] (256-388)
  IPR008254 Flavodoxin/nitric oxide synthase [PS50902] (254-393)
  IPR017938 Riboflavin synthase-like beta-barrel [SSF63380] (454-557)
  IPR017972 Cytochrome P450, conserved site [PS00086] (147-156)
  IPR023173 NADPH-cytochrome p450 reductase, FAD-binding, alpha-helical domain superfamily [G3DSA:1.20.990.10] (484-558)
  IPR029039 Flavoprotein-like superfamily [G3DSA:3.40.50.360] (220-409)
  IPR029039 Flavoprotein-like superfamily [SSF52218] (254-402)
  IPR036396 Cytochrome P450 superfamily [G3DSA:1.10.630.10] (1-219)
  IPR036396 Cytochrome P450 superfamily [SSF48264] (2-206)

pLDDT: mean 76.51, std 21.19, range [22.84, 98.44]